Protein AF-0000000070374028 (afdb_homodimer)

Organism: Tetrahymena thermophila (strain SB210) (NCBI:txid312017)

InterPro domains:
  IPR000594 THIF-type NAD/FAD binding fold [PF00899] (25-333)
  IPR035985 Ubiquitin-activating enzyme-like [SSF69572] (18-339)
  IPR045886 ThiF/MoeB/HesA family [PTHR10953] (15-345)

Structure (mmCIF, N/CA/C/O backbone):
data_AF-0000000070374028-model_v1
#
loop_
_entity.id
_entity.type
_entity.pdbx_description
1 polymer 'ThiF family protein'
#
loop_
_atom_site.group_PDB
_atom_site.id
_atom_site.type_symbol
_atom_site.label_atom_id
_atom_site.label_alt_id
_atom_site.label_comp_id
_atom_site.label_asym_id
_atom_site.label_entity_id
_atom_site.label_seq_id
_atom_site.pdbx_PDB_ins_code
_atom_site.Cartn_x
_atom_site.Cartn_y
_atom_site.Cartn_z
_atom_site.occupancy
_atom_site.B_iso_or_equiv
_atom_site.auth_seq_id
_atom_site.auth_comp_id
_atom_site.auth_asym_id
_atom_site.auth_atom_id
_atom_site.pdbx_PDB_model_num
ATOM 1 N N . MET A 1 1 ? -37.438 -24.125 -19.922 1 23.59 1 MET A N 1
ATOM 2 C CA . MET A 1 1 ? -36.031 -24.203 -19.469 1 23.59 1 MET A CA 1
ATOM 3 C C . MET A 1 1 ? -35.875 -23.484 -18.141 1 23.59 1 MET A C 1
ATOM 5 O O . MET A 1 1 ? -36.062 -22.266 -18.047 1 23.59 1 MET A O 1
ATOM 9 N N . GLU A 1 2 ? -36.062 -24.078 -16.969 1 23.73 2 GLU A N 1
ATOM 10 C CA . GLU A 1 2 ? -36.25 -23.625 -15.594 1 23.73 2 GLU A CA 1
ATOM 11 C C . GLU A 1 2 ? -34.969 -23.016 -15.031 1 23.73 2 GLU A C 1
ATOM 13 O O . GLU A 1 2 ? -33.906 -23.625 -15.109 1 23.73 2 GLU A O 1
ATOM 18 N N . VAL A 1 3 ? -34.906 -21.734 -15.008 1 31.31 3 VAL A N 1
ATOM 19 C CA . VAL A 1 3 ? -33.875 -20.953 -14.32 1 31.31 3 VAL A CA 1
ATOM 20 C C . VAL A 1 3 ? -33.594 -21.562 -12.961 1 31.31 3 VAL A C 1
ATOM 22 O O . VAL A 1 3 ? -34.438 -21.609 -12.086 1 31.31 3 VAL A O 1
ATOM 25 N N . GLU A 1 4 ? -32.781 -22.594 -12.898 1 28.95 4 GLU A N 1
ATOM 26 C CA . GLU A 1 4 ? -32.312 -23.125 -11.625 1 28.95 4 GLU A CA 1
ATOM 27 C C . GLU A 1 4 ? -31.922 -22 -10.672 1 28.95 4 GLU A C 1
ATOM 29 O O . GLU A 1 4 ? -31.062 -21.188 -10.984 1 28.95 4 GLU A O 1
ATOM 34 N N . GLN A 1 5 ? -32.75 -21.578 -9.82 1 29.62 5 GLN A N 1
ATOM 35 C CA . GLN A 1 5 ? -32.531 -20.719 -8.664 1 29.62 5 GLN A CA 1
ATOM 36 C C . GLN A 1 5 ? -31.266 -21.125 -7.898 1 29.62 5 GLN A C 1
ATOM 38 O O . GLN A 1 5 ? -31.219 -22.234 -7.348 1 29.62 5 GLN A O 1
ATOM 43 N N . VAL A 1 6 ? -30.141 -20.844 -8.398 1 32.75 6 VAL A N 1
ATOM 44 C CA . VAL A 1 6 ? -28.969 -20.953 -7.535 1 32.75 6 VAL A CA 1
ATOM 45 C C . VAL A 1 6 ? -29.344 -20.594 -6.102 1 32.75 6 VAL A C 1
ATOM 47 O O . VAL A 1 6 ? -29.781 -19.469 -5.836 1 32.75 6 VAL A O 1
ATOM 50 N N . GLN A 1 7 ? -29.828 -21.5 -5.316 1 32.5 7 GLN A N 1
ATOM 51 C CA . GLN A 1 7 ? -30.047 -21.422 -3.875 1 32.5 7 GLN A CA 1
ATOM 52 C C . GLN A 1 7 ? -28.906 -20.641 -3.201 1 32.5 7 GLN A C 1
ATOM 54 O O . GLN A 1 7 ? -27.75 -21.062 -3.256 1 32.5 7 GLN A O 1
ATOM 59 N N . GLU A 1 8 ? -28.938 -19.359 -3.178 1 37.38 8 GLU A N 1
ATOM 60 C CA . GLU A 1 8 ? -28.156 -18.609 -2.199 1 37.38 8 GLU A CA 1
ATOM 61 C C . GLU A 1 8 ? -28 -19.391 -0.899 1 37.38 8 GLU A C 1
ATOM 63 O O . GLU A 1 8 ? -29 -19.734 -0.259 1 37.38 8 GLU A O 1
ATOM 68 N N . GLN A 1 9 ? -27.25 -20.406 -0.848 1 35.84 9 GLN A N 1
ATOM 69 C CA . GLN A 1 9 ? -27 -21.016 0.454 1 35.84 9 GLN A CA 1
ATOM 70 C C . GLN A 1 9 ? -27.109 -19.984 1.573 1 35.84 9 GLN A C 1
ATOM 72 O O . GLN A 1 9 ? -26.344 -19.016 1.609 1 35.84 9 GLN A O 1
ATOM 77 N N . SER A 1 10 ? -28.219 -19.625 2.061 1 39.91 10 SER A N 1
ATOM 78 C CA . SER A 1 10 ? -28.625 -18.938 3.279 1 39.91 10 SER A CA 1
ATOM 79 C C . SER A 1 10 ? -27.75 -19.344 4.461 1 39.91 10 SER A C 1
ATOM 81 O O . SER A 1 10 ? -28.094 -20.25 5.223 1 39.91 10 SER A O 1
ATOM 83 N N . GLN A 1 11 ? -26.547 -19.797 4.316 1 42.66 11 GLN A N 1
ATOM 84 C CA . GLN A 1 11 ? -25.812 -20.047 5.547 1 42.66 11 GLN A CA 1
ATOM 85 C C . GLN A 1 11 ? -26.031 -18.938 6.566 1 42.66 11 GLN A C 1
ATOM 87 O O . GLN A 1 11 ? -26.344 -17.812 6.195 1 42.66 11 GLN A O 1
ATOM 92 N N . ASN A 1 12 ? -26.188 -19.297 7.836 1 50.56 12 ASN A N 1
ATOM 93 C CA . ASN A 1 12 ? -26.359 -18.578 9.086 1 50.56 12 ASN A CA 1
ATOM 94 C C . ASN A 1 12 ? -25.469 -17.344 9.141 1 50.56 12 ASN A C 1
ATOM 96 O O . ASN A 1 12 ? -24.297 -17.438 9.508 1 50.56 12 ASN A O 1
ATOM 100 N N . GLN A 1 13 ? -25.656 -16.484 8.234 1 65.56 13 GLN A N 1
ATOM 101 C CA . GLN A 1 13 ? -24.969 -15.188 8.281 1 65.56 13 GLN A CA 1
ATOM 102 C C . GLN A 1 13 ? -25.094 -14.555 9.664 1 65.56 13 GLN A C 1
ATOM 104 O O . GLN A 1 13 ? -26.203 -14.383 10.18 1 65.56 13 GLN A O 1
ATOM 109 N N . LYS A 1 14 ? -24.016 -14.617 10.359 1 72.75 14 LYS A N 1
ATOM 110 C CA . LYS A 1 14 ? -23.938 -13.984 11.68 1 72.75 14 LYS A CA 1
ATOM 111 C C . LYS A 1 14 ? -24.328 -12.516 11.602 1 72.75 14 LYS A C 1
ATOM 113 O O . LYS A 1 14 ? -23.922 -11.797 10.688 1 72.75 14 LYS A O 1
ATOM 118 N N . GLU A 1 15 ? -25.344 -12.18 12.453 1 80.19 15 GLU A N 1
ATOM 119 C CA . GLU A 1 15 ? -25.688 -10.766 12.586 1 80.19 15 GLU A CA 1
ATOM 120 C C . GLU A 1 15 ? -24.531 -9.984 13.234 1 80.19 15 GLU A C 1
ATOM 122 O O . GLU A 1 15 ? -23.766 -10.539 14.023 1 80.19 15 GLU A O 1
ATOM 127 N N . ILE A 1 16 ? -24.375 -8.82 12.797 1 79.31 16 ILE A N 1
ATOM 128 C CA . ILE A 1 16 ? -23.312 -7.973 13.328 1 79.31 16 ILE A CA 1
ATOM 129 C C . ILE A 1 16 ? -23.688 -7.5 14.734 1 79.31 16 ILE A C 1
ATOM 131 O O . ILE A 1 16 ? -24.797 -7.051 14.969 1 79.31 16 ILE A O 1
ATOM 135 N N . SER A 1 17 ? -22.812 -7.734 15.641 1 81.19 17 SER A N 1
ATOM 136 C CA . SER A 1 17 ? -23.016 -7.273 17.016 1 81.19 17 SER A CA 1
ATOM 137 C C . SER A 1 17 ? -22.656 -5.797 17.156 1 81.19 17 SER A C 1
ATOM 139 O O . SER A 1 17 ? -22.016 -5.219 16.281 1 81.19 17 SER A O 1
ATOM 141 N N . ASN A 1 18 ? -23.109 -5.16 18.203 1 78.5 18 ASN A N 1
ATOM 142 C CA . ASN A 1 18 ? -22.766 -3.773 18.484 1 78.5 18 ASN A CA 1
ATOM 143 C C . ASN A 1 18 ? -21.25 -3.596 18.688 1 78.5 18 ASN A C 1
ATOM 145 O O . ASN A 1 18 ? -20.688 -2.574 18.297 1 78.5 18 ASN A O 1
ATOM 149 N N . GLU A 1 19 ? -20.703 -4.609 19.25 1 78.31 19 GLU A N 1
ATOM 150 C CA . GLU A 1 19 ? -19.25 -4.57 19.469 1 78.31 19 GLU A CA 1
ATOM 151 C C . GLU A 1 19 ? -18.5 -4.555 18.141 1 78.31 19 GLU A C 1
ATOM 153 O O . GLU A 1 19 ? -17.578 -3.768 17.953 1 78.31 19 GLU A O 1
ATOM 158 N N . GLU A 1 20 ? -18.969 -5.344 17.297 1 78.81 20 GLU A N 1
ATOM 159 C CA . GLU A 1 20 ? -18.328 -5.414 15.984 1 78.81 20 GLU A CA 1
ATOM 160 C C . GLU A 1 20 ? -18.516 -4.113 15.211 1 78.81 20 GLU A C 1
ATOM 162 O O . GLU A 1 20 ? -17.594 -3.658 14.523 1 78.81 20 GLU A O 1
ATOM 167 N N . LEU A 1 21 ? -19.625 -3.584 15.336 1 76.06 21 LEU A N 1
ATOM 168 C CA . LEU A 1 21 ? -19.906 -2.324 14.656 1 76.06 21 LEU A CA 1
ATOM 169 C C . LEU A 1 21 ? -19.016 -1.21 15.195 1 76.06 21 LEU A C 1
ATOM 171 O O . LEU A 1 21 ? -18.547 -0.36 14.43 1 76.06 21 LEU A O 1
ATOM 175 N N . GLN A 1 22 ? -18.781 -1.223 16.422 1 75 22 GLN A N 1
ATOM 176 C CA . GLN A 1 22 ? -17.938 -0.21 17.062 1 75 22 GLN A CA 1
ATOM 177 C C . GLN A 1 22 ? -16.484 -0.367 16.641 1 75 22 GLN A C 1
ATOM 179 O O . GLN A 1 22 ? -15.758 0.623 16.516 1 75 22 GLN A O 1
ATOM 184 N N . VAL A 1 23 ? -16.203 -1.546 16.344 1 74.5 23 VAL A N 1
ATOM 185 C CA . VAL A 1 23 ? -14.797 -1.83 16.047 1 74.5 23 VAL A CA 1
ATOM 186 C C . VAL A 1 23 ? -14.516 -1.59 14.57 1 74.5 23 VAL A C 1
ATOM 188 O O . VAL A 1 23 ? -13.5 -0.992 14.211 1 74.5 23 VAL A O 1
ATOM 191 N N . TYR A 1 24 ? -15.438 -1.99 13.758 1 75 24 TYR A N 1
ATOM 192 C CA . TYR A 1 24 ? -15.094 -2.076 12.344 1 75 24 TYR A CA 1
ATOM 193 C C . TYR A 1 24 ? -15.75 -0.952 11.555 1 75 24 TYR A C 1
ATOM 195 O O . TYR A 1 24 ? -15.312 -0.626 10.445 1 75 24 TYR A O 1
ATOM 203 N N . ASP A 1 25 ? -16.781 -0.44 11.953 1 66.75 25 ASP A N 1
ATOM 204 C CA . ASP A 1 25 ? -17.453 0.607 11.195 1 66.75 25 ASP A CA 1
ATOM 205 C C . ASP A 1 25 ? -17.984 1.7 12.117 1 66.75 25 ASP A C 1
ATOM 207 O O . ASP A 1 25 ? -19.156 2.076 12.039 1 66.75 25 ASP A O 1
ATOM 211 N N . ARG A 1 26 ? -17.109 2.115 12.867 1 60.44 26 ARG A N 1
ATOM 212 C CA . ARG A 1 26 ? -17.516 3.137 13.828 1 60.44 26 ARG A CA 1
ATOM 213 C C . ARG A 1 26 ? -17.922 4.422 13.125 1 60.44 26 ARG A C 1
ATOM 215 O O . ARG A 1 26 ? -18.906 5.062 13.508 1 60.44 26 ARG A O 1
ATOM 222 N N . GLN A 1 27 ? -17.281 4.605 12.148 1 60.72 27 GLN A N 1
ATOM 223 C CA . GLN A 1 27 ? -17.547 5.867 11.469 1 60.72 27 GLN A CA 1
ATOM 224 C C . GLN A 1 27 ? -18.484 5.656 10.281 1 60.72 27 GLN A C 1
ATOM 226 O O . GLN A 1 27 ? -18.844 6.613 9.594 1 60.72 27 GLN A O 1
ATOM 231 N N . ARG A 1 28 ? -18.953 4.43 10.188 1 60.06 28 ARG A N 1
ATOM 232 C CA . ARG A 1 28 ? -20 4.023 9.25 1 60.06 28 ARG A CA 1
ATOM 233 C C . ARG A 1 28 ? -19.594 4.348 7.812 1 60.06 28 ARG A C 1
ATOM 235 O O . ARG A 1 28 ? -20.406 4.844 7.031 1 60.06 28 ARG A O 1
ATOM 242 N N . PHE A 1 29 ? -18.375 4.188 7.586 1 68.69 29 PHE A N 1
ATOM 243 C CA . PHE A 1 29 ? -18.016 4.582 6.23 1 68.69 29 PHE A CA 1
ATOM 244 C C . PHE A 1 29 ? -18.219 3.426 5.258 1 68.69 29 PHE A C 1
ATOM 246 O O . PHE A 1 29 ? -18.578 3.641 4.098 1 68.69 29 PHE A O 1
ATOM 253 N N . ILE A 1 30 ? -18.141 2.227 5.715 1 74.25 30 ILE A N 1
ATOM 254 C CA . ILE A 1 30 ? -18.281 1.089 4.812 1 74.25 30 ILE A CA 1
ATOM 255 C C . ILE A 1 30 ? -19.75 0.672 4.75 1 74.25 30 ILE A C 1
ATOM 257 O O . ILE A 1 30 ? -20.234 0.236 3.699 1 74.25 30 ILE A O 1
ATOM 261 N N . GLY A 1 31 ? -20.516 0.94 5.746 1 76.75 31 GLY A N 1
ATOM 262 C CA . GLY A 1 31 ? -21.906 0.54 5.82 1 76.75 31 GLY A CA 1
ATOM 263 C C . GLY A 1 31 ? -22.109 -0.804 6.496 1 76.75 31 GLY A C 1
ATOM 264 O O . GLY A 1 31 ? -21.297 -1.711 6.34 1 76.75 31 GLY A O 1
ATOM 265 N N . VAL A 1 32 ? -23.25 -0.927 7.086 1 80 32 VAL A N 1
ATOM 266 C CA . VAL A 1 32 ? -23.547 -2.074 7.938 1 80 32 VAL A CA 1
ATOM 267 C C . VAL A 1 32 ? -23.625 -3.342 7.09 1 80 32 VAL A C 1
ATOM 269 O O . VAL A 1 32 ? -23.094 -4.387 7.469 1 80 32 VAL A O 1
ATOM 272 N N . GLU A 1 33 ? -24.234 -3.211 5.973 1 82.56 33 GLU A N 1
ATOM 273 C CA . GLU A 1 33 ? -24.406 -4.387 5.125 1 82.56 33 GLU A CA 1
ATOM 274 C C . GLU A 1 33 ? -23.078 -4.895 4.605 1 82.56 33 GLU A C 1
ATOM 276 O O . GLU A 1 33 ? -22.828 -6.102 4.598 1 82.56 33 GLU A O 1
ATOM 281 N N . VAL A 1 34 ? -22.328 -4.023 4.195 1 83.56 34 VAL A N 1
ATOM 282 C CA . VAL A 1 34 ? -21 -4.383 3.701 1 83.56 34 VAL A CA 1
ATOM 283 C C . VAL A 1 34 ? -20.172 -4.973 4.836 1 83.56 34 VAL A C 1
ATOM 285 O O . VAL A 1 34 ? -19.5 -5.992 4.652 1 83.56 34 VAL A O 1
ATOM 288 N N . GLN A 1 35 ? -20.266 -4.391 5.961 1 87.56 35 GLN A N 1
ATOM 289 C CA . GLN A 1 35 ? -19.5 -4.887 7.102 1 87.56 35 GLN A CA 1
ATOM 290 C C . GLN A 1 35 ? -19.953 -6.293 7.492 1 87.56 35 GLN A C 1
ATOM 292 O O . GLN A 1 35 ? -19.125 -7.129 7.875 1 87.56 35 GLN A O 1
ATOM 297 N N . LYS A 1 36 ? -21.203 -6.469 7.434 1 89.19 36 LYS A N 1
ATOM 298 C CA . LYS A 1 36 ? -21.734 -7.797 7.719 1 89.19 36 LYS A CA 1
ATOM 299 C C . LYS A 1 36 ? -21.156 -8.836 6.762 1 89.19 36 LYS A C 1
ATOM 301 O O . LYS A 1 36 ? -20.766 -9.93 7.184 1 89.19 36 LYS A O 1
ATOM 306 N N . ARG A 1 37 ? -21.078 -8.508 5.547 1 91.12 37 ARG A N 1
ATOM 307 C CA . ARG A 1 37 ? -20.516 -9.414 4.551 1 91.12 37 ARG A CA 1
ATOM 308 C C . ARG A 1 37 ? -19.047 -9.688 4.84 1 91.12 37 ARG A C 1
ATOM 310 O O . ARG A 1 37 ? -18.578 -10.82 4.695 1 91.12 37 ARG A O 1
ATOM 317 N N . LEU A 1 38 ? -18.359 -8.672 5.215 1 92.88 38 LEU A N 1
ATOM 318 C CA . LEU A 1 38 ? -16.953 -8.82 5.523 1 92.88 38 LEU A CA 1
ATOM 319 C C . LEU A 1 38 ? -16.75 -9.734 6.723 1 92.88 38 LEU A C 1
ATOM 321 O O . LEU A 1 38 ? -15.867 -10.602 6.707 1 92.88 38 LEU A O 1
ATOM 325 N N . LEU A 1 39 ? -17.562 -9.617 7.691 1 92.94 39 LEU A N 1
ATOM 326 C CA . LEU A 1 39 ? -17.438 -10.391 8.922 1 92.94 39 LEU A CA 1
ATOM 327 C C . LEU A 1 39 ? -17.734 -11.859 8.672 1 92.94 39 LEU A C 1
ATOM 329 O O . LEU A 1 39 ? -17.188 -12.734 9.359 1 92.94 39 LEU A O 1
ATOM 333 N N . ASN A 1 40 ? -18.5 -12.102 7.664 1 94.31 40 ASN A N 1
ATOM 334 C CA . ASN A 1 40 ? -18.922 -13.469 7.371 1 94.31 40 ASN A CA 1
ATOM 335 C C . ASN A 1 40 ? -18.031 -14.102 6.297 1 94.31 40 ASN A C 1
ATOM 337 O O . ASN A 1 40 ? -18.125 -15.305 6.055 1 94.31 40 ASN A O 1
ATOM 341 N N . ALA A 1 41 ? -17.281 -13.32 5.695 1 96.12 41 ALA A N 1
ATOM 342 C CA . ALA A 1 41 ? -16.469 -13.805 4.59 1 96.12 41 ALA A CA 1
ATOM 343 C C . ALA A 1 41 ? -15.266 -14.594 5.102 1 96.12 41 ALA A C 1
ATOM 345 O O . ALA A 1 41 ? -14.836 -14.414 6.246 1 96.12 41 ALA A O 1
ATOM 346 N N . LYS A 1 42 ? -14.789 -15.469 4.254 1 97.38 42 LYS A N 1
ATOM 347 C CA . LYS A 1 42 ? -13.578 -16.25 4.504 1 97.38 42 LYS A CA 1
ATOM 348 C C . LYS A 1 42 ? -12.695 -16.297 3.262 1 97.38 42 LYS A C 1
ATOM 350 O O . LYS A 1 42 ? -13.164 -16.625 2.17 1 97.38 42 LYS A O 1
ATOM 355 N N . VAL A 1 43 ? -11.453 -15.977 3.414 1 98.06 43 VAL A N 1
ATOM 356 C CA . VAL A 1 43 ? -10.523 -15.93 2.293 1 98.06 43 VAL A CA 1
ATOM 357 C C . VAL A 1 43 ? -9.438 -16.984 2.479 1 98.06 43 VAL A C 1
ATOM 359 O O . VAL A 1 43 ? -8.883 -17.125 3.57 1 98.06 43 VAL A O 1
ATOM 362 N N . PHE A 1 44 ? -9.133 -17.766 1.402 1 97.25 44 PHE A N 1
ATOM 363 C CA . PHE A 1 44 ? -8.039 -18.734 1.398 1 97.25 44 PHE A CA 1
ATOM 364 C C . PHE A 1 44 ? -6.754 -18.109 0.892 1 97.25 44 PHE A C 1
ATOM 366 O O . PHE A 1 44 ? -6.711 -17.578 -0.222 1 97.25 44 PHE A O 1
ATOM 373 N N . ILE A 1 45 ? -5.723 -18.172 1.713 1 97.69 45 ILE A N 1
ATOM 374 C CA . ILE A 1 45 ? -4.473 -17.484 1.394 1 97.69 45 ILE A CA 1
ATOM 375 C C . ILE A 1 45 ? -3.324 -18.5 1.399 1 97.69 45 ILE A C 1
ATOM 377 O O . ILE A 1 45 ? -3.078 -19.156 2.408 1 97.69 45 ILE A O 1
ATOM 381 N N . THR A 1 46 ? -2.58 -18.609 0.275 1 95.81 46 THR A N 1
ATOM 382 C CA . THR A 1 46 ? -1.4 -19.469 0.205 1 95.81 46 THR A CA 1
ATOM 383 C C . THR A 1 46 ? -0.365 -18.891 -0.752 1 95.81 46 THR A C 1
ATOM 385 O O . THR A 1 46 ? -0.698 -18.5 -1.871 1 95.81 46 THR A O 1
ATOM 388 N N . PRO A 1 47 ? 0.896 -18.828 -0.408 1 96.25 47 PRO A N 1
ATOM 389 C CA . PRO A 1 47 ? 1.454 -19.047 0.929 1 96.25 47 PRO A CA 1
ATOM 390 C C . PRO A 1 47 ? 1.423 -17.781 1.792 1 96.25 47 PRO A C 1
ATOM 392 O O . PRO A 1 47 ? 0.815 -16.781 1.407 1 96.25 47 PRO A O 1
ATOM 395 N N . ALA A 1 48 ? 1.979 -17.891 2.994 1 96.31 48 ALA A N 1
ATOM 396 C CA . ALA A 1 48 ? 2.045 -16.734 3.883 1 96.31 48 ALA A CA 1
ATOM 397 C C . ALA A 1 48 ? 3.344 -15.961 3.682 1 96.31 48 ALA A C 1
ATOM 399 O O . ALA A 1 48 ? 4.055 -15.672 4.645 1 96.31 48 ALA A O 1
ATOM 400 N N . ASN A 1 49 ? 3.645 -15.633 2.404 1 96.25 49 ASN A N 1
ATOM 401 C CA . ASN A 1 49 ? 4.801 -14.789 2.129 1 96.25 49 ASN A CA 1
ATOM 402 C C . ASN A 1 49 ? 4.484 -13.312 2.367 1 96.25 49 ASN A C 1
ATOM 404 O O . ASN A 1 49 ? 3.432 -12.977 2.91 1 96.25 49 ASN A O 1
ATOM 408 N N . GLY A 1 50 ? 5.418 -12.43 2.053 1 96.44 50 GLY A N 1
ATOM 409 C CA . GLY A 1 50 ? 5.289 -11.016 2.379 1 96.44 50 GLY A CA 1
ATOM 410 C C . GLY A 1 50 ? 4.031 -10.391 1.812 1 96.44 50 GLY A C 1
ATOM 411 O O . GLY A 1 50 ? 3.242 -9.789 2.551 1 96.44 50 GLY A O 1
ATOM 412 N N . VAL A 1 51 ? 3.809 -10.523 0.547 1 97.19 51 VAL A N 1
ATOM 413 C CA . VAL A 1 51 ? 2.695 -9.867 -0.129 1 97.19 51 VAL A CA 1
ATOM 414 C C . VAL A 1 51 ? 1.373 -10.391 0.427 1 97.19 51 VAL A C 1
ATOM 416 O O . VAL A 1 51 ? 0.456 -9.609 0.702 1 97.19 51 VAL A O 1
ATOM 419 N N . ASN A 1 52 ? 1.23 -11.656 0.617 1 98.06 52 ASN A N 1
ATOM 420 C CA . ASN A 1 52 ? 0.001 -12.234 1.146 1 98.06 52 ASN A CA 1
ATOM 421 C C . ASN A 1 52 ? -0.189 -11.898 2.623 1 98.06 52 ASN A C 1
ATOM 423 O O . ASN A 1 52 ? -1.32 -11.781 3.098 1 98.06 52 ASN A O 1
ATOM 427 N N . THR A 1 53 ? 0.936 -11.773 3.33 1 98.12 53 THR A N 1
ATOM 428 C CA . THR A 1 53 ? 0.85 -11.328 4.715 1 98.12 53 THR A CA 1
ATOM 429 C C . THR A 1 53 ? 0.302 -9.906 4.793 1 98.12 53 THR A C 1
ATOM 431 O O . THR A 1 53 ? -0.53 -9.602 5.648 1 98.12 53 THR A O 1
ATOM 434 N N . GLU A 1 54 ? 0.797 -9.039 3.914 1 97.5 54 GLU A N 1
ATOM 435 C CA . GLU A 1 54 ? 0.258 -7.688 3.82 1 97.5 54 GLU A CA 1
ATOM 436 C C . GLU A 1 54 ? -1.242 -7.707 3.539 1 97.5 54 GLU A C 1
ATOM 438 O O . GLU A 1 54 ? -2.008 -6.977 4.172 1 97.5 54 GLU A O 1
ATOM 443 N N . LEU A 1 55 ? -1.646 -8.516 2.615 1 97.75 55 LEU A N 1
ATOM 444 C CA . LEU A 1 55 ? -3.053 -8.695 2.281 1 97.75 55 LEU A CA 1
ATOM 445 C C . LEU A 1 55 ? -3.846 -9.164 3.498 1 97.75 55 LEU A C 1
ATOM 447 O O . LEU A 1 55 ? -4.898 -8.602 3.809 1 97.75 55 LEU A O 1
ATOM 451 N N . ALA A 1 56 ? -3.352 -10.133 4.16 1 98.38 56 ALA A N 1
ATOM 452 C CA . ALA A 1 56 ? -4.02 -10.711 5.32 1 98.38 56 ALA A CA 1
ATOM 453 C C . ALA A 1 56 ? -4.195 -9.68 6.43 1 98.38 56 ALA A C 1
ATOM 455 O O . ALA A 1 56 ? -5.262 -9.594 7.043 1 98.38 56 ALA A O 1
ATOM 456 N N . LYS A 1 57 ? -3.131 -8.953 6.66 1 97.31 57 LYS A N 1
ATOM 457 C CA . LYS A 1 57 ? -3.17 -7.879 7.648 1 97.31 57 LYS A CA 1
ATOM 458 C C . LYS A 1 57 ? -4.352 -6.945 7.398 1 97.31 57 LYS A C 1
ATOM 460 O O . LYS A 1 57 ? -5.141 -6.676 8.312 1 97.31 57 LYS A O 1
ATOM 465 N N . ASN A 1 58 ? -4.48 -6.527 6.234 1 95.88 58 ASN A N 1
ATOM 466 C CA . ASN A 1 58 ? -5.523 -5.566 5.895 1 95.88 58 ASN A CA 1
ATOM 467 C C . ASN A 1 58 ? -6.914 -6.191 6 1 95.88 58 ASN A C 1
ATOM 469 O O . ASN A 1 58 ? -7.852 -5.551 6.484 1 95.88 58 ASN A O 1
ATOM 473 N N . LEU A 1 59 ? -7.098 -7.406 5.613 1 96.56 59 LEU A N 1
ATOM 474 C CA . LEU A 1 59 ? -8.391 -8.078 5.637 1 96.56 59 LEU A CA 1
ATOM 475 C C . LEU A 1 59 ? -8.852 -8.328 7.066 1 96.56 59 LEU A C 1
ATOM 477 O O . LEU A 1 59 ? -10 -8.062 7.414 1 96.56 59 LEU A O 1
ATOM 481 N N . ILE A 1 60 ? -7.965 -8.836 7.875 1 95.81 60 ILE A N 1
ATOM 482 C CA . ILE A 1 60 ? -8.367 -9.203 9.227 1 95.81 60 ILE A CA 1
ATOM 483 C C . ILE A 1 60 ? -8.695 -7.941 10.023 1 95.81 60 ILE A C 1
ATOM 485 O O . ILE A 1 60 ? -9.578 -7.957 10.891 1 95.81 60 ILE A O 1
ATOM 489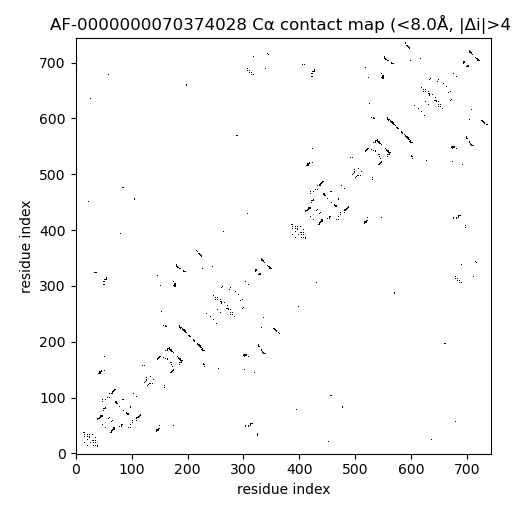 N N . LEU A 1 61 ? -7.988 -6.91 9.758 1 92.19 61 LEU A N 1
ATOM 490 C CA . LEU A 1 61 ? -8.266 -5.664 10.469 1 92.19 61 LEU A CA 1
ATOM 491 C C . LEU A 1 61 ? -9.617 -5.09 10.055 1 92.19 61 LEU A C 1
ATOM 493 O O . LEU A 1 61 ? -10.18 -4.246 10.75 1 92.19 61 LEU A O 1
ATOM 497 N N . CYS A 1 62 ? -10.102 -5.57 8.898 1 91.25 62 CYS A N 1
ATOM 498 C CA . CYS A 1 62 ? -11.445 -5.191 8.469 1 91.25 62 CYS A CA 1
ATOM 499 C C . CYS A 1 62 ? -12.477 -6.203 8.953 1 91.25 62 CYS A C 1
ATOM 501 O O . CYS A 1 62 ? -13.664 -6.078 8.648 1 91.25 62 CYS A O 1
ATOM 503 N N . GLY A 1 63 ? -12.031 -7.238 9.625 1 92.69 63 GLY A N 1
ATOM 504 C CA . GLY A 1 63 ? -12.945 -8.18 10.25 1 92.69 63 GLY A CA 1
ATOM 505 C C . GLY A 1 63 ? -13.125 -9.461 9.453 1 92.69 63 GLY A C 1
ATOM 506 O O . GLY A 1 63 ? -13.922 -10.32 9.82 1 92.69 63 GLY A O 1
ATOM 507 N N . THR A 1 64 ? -12.422 -9.609 8.398 1 96.06 64 THR A N 1
ATOM 508 C CA . THR A 1 64 ? -12.586 -10.766 7.523 1 96.06 64 THR A CA 1
ATOM 509 C C . THR A 1 64 ? -11.812 -11.969 8.062 1 96.06 64 THR A C 1
ATOM 511 O O . THR A 1 64 ? -10.664 -11.844 8.484 1 96.06 64 THR A O 1
ATOM 514 N N . ASN A 1 65 ? -12.469 -13.102 8 1 97.5 65 ASN A N 1
ATOM 515 C CA . ASN A 1 65 ? -11.812 -14.352 8.375 1 97.5 65 ASN A CA 1
ATOM 516 C C . ASN A 1 65 ? -10.906 -14.867 7.262 1 97.5 65 ASN A C 1
ATOM 518 O O . ASN A 1 65 ? -11.172 -14.633 6.082 1 97.5 65 ASN A O 1
ATOM 522 N N . ILE A 1 66 ? -9.844 -15.57 7.707 1 98.19 66 ILE A N 1
ATOM 523 C CA . ILE A 1 66 ? -8.938 -16.062 6.68 1 98.19 66 ILE A CA 1
ATOM 524 C C . ILE A 1 66 ? -8.5 -17.484 7.023 1 98.19 66 ILE A C 1
ATOM 526 O O . ILE A 1 66 ? -8.586 -17.906 8.18 1 98.19 66 ILE A O 1
ATOM 530 N N . SER A 1 67 ? -8.164 -18.25 6.016 1 97.31 67 SER A N 1
ATOM 531 C CA . SER A 1 67 ? -7.48 -19.531 6.109 1 97.31 67 SER A CA 1
ATOM 532 C C . SER A 1 67 ? -6.129 -19.484 5.406 1 97.31 67 SER A C 1
ATOM 534 O O . SER A 1 67 ? -6.043 -19.094 4.242 1 97.31 67 SER A O 1
ATOM 536 N N . ILE A 1 68 ? -5.141 -19.906 6.156 1 97.25 68 ILE A N 1
ATOM 537 C CA . ILE A 1 68 ? -3.783 -19.859 5.625 1 97.25 68 ILE A CA 1
ATOM 538 C C . ILE A 1 68 ? -3.281 -21.281 5.371 1 97.25 68 ILE A C 1
ATOM 540 O O . ILE A 1 68 ? -3.477 -22.172 6.203 1 97.25 68 ILE A O 1
ATOM 544 N N . ALA A 1 69 ? -2.738 -21.547 4.203 1 95.56 69 ALA A N 1
ATOM 545 C CA . ALA A 1 69 ? -2.025 -22.797 3.91 1 95.56 69 ALA A CA 1
ATOM 546 C C . ALA A 1 69 ? -0.552 -22.516 3.617 1 95.56 69 ALA A C 1
ATOM 548 O O . ALA A 1 69 ? -0.21 -22.016 2.549 1 95.56 69 ALA A O 1
ATOM 549 N N . ASP A 1 70 ? 0.334 -22.812 4.547 1 94.88 70 ASP A N 1
ATOM 550 C CA . ASP A 1 70 ? 1.776 -22.625 4.426 1 94.88 70 ASP A CA 1
ATOM 551 C C . ASP A 1 70 ? 2.529 -23.453 5.461 1 94.88 70 ASP A C 1
ATOM 553 O O . ASP A 1 70 ? 2.588 -23.078 6.637 1 94.88 70 ASP A O 1
ATOM 557 N N . ASN A 1 71 ? 3.195 -24.484 4.973 1 92.81 71 ASN A N 1
ATOM 558 C CA . ASN A 1 71 ? 3.922 -25.359 5.887 1 92.81 71 ASN A CA 1
ATOM 559 C C . ASN A 1 71 ? 5.434 -25.234 5.703 1 92.81 71 ASN A C 1
ATOM 561 O O . ASN A 1 71 ? 6.191 -26.078 6.184 1 92.81 71 ASN A O 1
ATOM 565 N N . GLU A 1 72 ? 5.844 -24.234 5.027 1 93.69 72 GLU A N 1
ATOM 566 C CA . GLU A 1 72 ? 7.277 -24.016 4.84 1 93.69 72 GLU A CA 1
ATOM 567 C C . GLU A 1 72 ? 7.949 -23.594 6.145 1 93.69 72 GLU A C 1
ATOM 569 O O . GLU A 1 72 ? 7.305 -23 7.02 1 93.69 72 GLU A O 1
ATOM 574 N N . ILE A 1 73 ? 9.195 -23.969 6.211 1 96.31 73 ILE A N 1
ATOM 575 C CA . ILE A 1 73 ? 9.992 -23.594 7.375 1 96.31 73 ILE A CA 1
ATOM 576 C C . ILE A 1 73 ? 10.586 -22.203 7.176 1 96.31 73 ILE A C 1
ATOM 578 O O . ILE A 1 73 ? 11.141 -21.906 6.117 1 96.31 73 ILE A O 1
ATOM 582 N N . VAL A 1 74 ? 10.453 -21.328 8.148 1 96.75 74 VAL A N 1
ATOM 583 C CA . VAL A 1 74 ? 10.961 -19.969 8.086 1 96.75 74 VAL A CA 1
ATOM 584 C C . VAL A 1 74 ? 12.461 -19.984 7.809 1 96.75 74 VAL A C 1
ATOM 586 O O . VAL A 1 74 ? 13.219 -20.688 8.484 1 96.75 74 VAL A O 1
ATOM 589 N N . ASN A 1 75 ? 12.844 -19.328 6.793 1 94.69 75 ASN A N 1
ATOM 590 C CA . ASN A 1 75 ? 14.25 -19.156 6.453 1 94.69 75 ASN A CA 1
ATOM 591 C C . ASN A 1 75 ? 14.656 -17.688 6.484 1 94.69 75 ASN A C 1
ATOM 593 O O . ASN A 1 75 ? 13.859 -16.812 6.844 1 94.69 75 ASN A O 1
ATOM 597 N N . GLN A 1 76 ? 15.891 -17.391 6.145 1 89.12 76 GLN A N 1
ATOM 598 C CA . GLN A 1 76 ? 16.422 -16.047 6.246 1 89.12 76 GLN A CA 1
ATOM 599 C C . GLN A 1 76 ? 15.711 -15.086 5.301 1 89.12 76 GLN A C 1
ATOM 601 O O . GLN A 1 76 ? 15.484 -13.922 5.633 1 89.12 76 GLN A O 1
ATOM 606 N N . ASP A 1 77 ? 15.352 -15.578 4.156 1 87.69 77 ASP A N 1
ATOM 607 C CA . ASP A 1 77 ? 14.625 -14.758 3.195 1 87.69 77 ASP A CA 1
ATOM 608 C C . ASP A 1 77 ? 13.297 -14.281 3.775 1 87.69 77 ASP A C 1
ATOM 610 O O . ASP A 1 77 ? 12.875 -13.148 3.541 1 87.69 77 ASP A O 1
ATOM 614 N N . ASP A 1 78 ? 12.703 -15.148 4.543 1 92.56 78 ASP A N 1
ATOM 615 C CA . ASP A 1 78 ? 11.43 -14.805 5.172 1 92.56 78 ASP A CA 1
ATOM 616 C C . ASP A 1 78 ? 11.609 -13.688 6.191 1 92.56 78 ASP A C 1
ATOM 618 O O . ASP A 1 78 ? 10.789 -12.766 6.254 1 92.56 78 ASP A O 1
ATOM 622 N N . VAL A 1 79 ? 12.625 -13.773 6.926 1 90.94 79 VAL A N 1
ATOM 623 C CA . VAL A 1 79 ? 12.914 -12.773 7.945 1 90.94 79 VAL A CA 1
ATOM 624 C C . VAL A 1 79 ? 13.125 -11.406 7.285 1 90.94 79 VAL A C 1
ATOM 626 O O . VAL A 1 79 ? 12.711 -10.383 7.82 1 90.94 79 VAL A O 1
ATOM 629 N N . GLU A 1 80 ? 13.609 -11.43 6.098 1 86 80 GLU A N 1
ATOM 630 C CA . GLU A 1 80 ? 13.992 -10.195 5.414 1 86 80 GLU A CA 1
ATOM 631 C C . GLU A 1 80 ? 12.82 -9.625 4.617 1 86 80 GLU A C 1
ATOM 633 O O . GLU A 1 80 ? 12.789 -8.422 4.328 1 86 80 GLU A O 1
ATOM 638 N N . THR A 1 81 ? 11.914 -10.484 4.355 1 89.88 81 THR A N 1
ATOM 639 C CA . THR A 1 81 ? 10.922 -10.016 3.395 1 89.88 81 THR A CA 1
ATOM 640 C C . THR A 1 81 ? 9.531 -9.984 4.027 1 89.88 81 THR A C 1
ATOM 642 O O . THR A 1 81 ? 8.625 -9.32 3.516 1 89.88 81 THR A O 1
ATOM 645 N N . ASN A 1 82 ? 9.328 -10.672 5.047 1 95 82 ASN A N 1
ATOM 646 C CA . ASN A 1 82 ? 8.031 -10.703 5.707 1 95 82 ASN A CA 1
ATOM 647 C C . ASN A 1 82 ? 8.047 -9.898 7.008 1 95 82 ASN A C 1
ATOM 649 O O . ASN A 1 82 ? 8.719 -10.273 7.965 1 95 82 ASN A O 1
ATOM 653 N N . PHE A 1 83 ? 7.297 -8.898 7.094 1 94.94 83 PHE A N 1
ATOM 654 C CA . PHE A 1 83 ? 7.375 -7.93 8.18 1 94.94 83 PHE A CA 1
ATOM 655 C C . PHE A 1 83 ? 6.879 -8.539 9.484 1 94.94 83 PHE A C 1
ATOM 657 O O . PHE A 1 83 ? 7.105 -7.984 10.562 1 94.94 83 PHE A O 1
ATOM 664 N N . LEU A 1 84 ? 6.18 -9.633 9.445 1 96.25 84 LEU A N 1
ATOM 665 C CA . LEU A 1 84 ? 5.672 -10.25 10.664 1 96.25 84 LEU A CA 1
ATOM 666 C C . LEU A 1 84 ? 6.637 -11.312 11.18 1 96.25 84 LEU A C 1
ATOM 668 O O . LEU A 1 84 ? 6.418 -11.883 12.25 1 96.25 84 LEU A O 1
ATOM 672 N N . ILE A 1 85 ? 7.648 -11.617 10.438 1 95.81 85 ILE A N 1
ATOM 673 C CA . ILE A 1 85 ? 8.594 -12.656 10.82 1 95.81 85 ILE A CA 1
ATOM 674 C C . ILE A 1 85 ? 9.883 -12.016 11.344 1 95.81 85 ILE A C 1
ATOM 676 O O . ILE A 1 85 ? 10.477 -11.164 10.68 1 95.81 85 ILE A O 1
ATOM 680 N N . ALA A 1 86 ? 10.25 -12.406 12.492 1 92.38 86 ALA A N 1
ATOM 681 C CA . ALA A 1 86 ? 11.461 -11.898 13.141 1 92.38 86 ALA A CA 1
ATOM 682 C C . ALA A 1 86 ? 12.57 -12.938 13.133 1 92.38 86 ALA A C 1
ATOM 684 O O . ALA A 1 86 ? 12.32 -14.117 12.859 1 92.38 86 ALA A O 1
ATOM 685 N N . PRO A 1 87 ? 13.758 -12.508 13.398 1 91.12 87 PRO A N 1
ATOM 686 C CA . PRO A 1 87 ? 14.883 -13.445 13.398 1 91.12 87 PRO A CA 1
ATOM 687 C C . PRO A 1 87 ? 14.68 -14.609 14.359 1 91.12 87 PRO A C 1
ATOM 689 O O . PRO A 1 87 ? 15.094 -15.734 14.062 1 91.12 87 PRO A O 1
ATOM 692 N N . HIS A 1 88 ? 13.953 -14.453 15.422 1 94.44 88 HIS A N 1
ATOM 693 C CA . HIS A 1 88 ? 13.773 -15.516 16.406 1 94.44 88 HIS A CA 1
ATOM 694 C C . HIS A 1 88 ? 12.758 -16.547 15.922 1 94.44 88 HIS A C 1
ATOM 696 O O . HIS A 1 88 ? 12.586 -17.594 16.547 1 94.44 88 HIS A O 1
ATOM 702 N N . ASP A 1 89 ? 12.148 -16.312 14.859 1 96.44 89 ASP A N 1
ATOM 703 C CA . ASP A 1 89 ? 11.164 -17.234 14.297 1 96.44 89 ASP A CA 1
ATOM 704 C C . ASP A 1 89 ? 11.812 -18.234 13.359 1 96.44 89 ASP A C 1
ATOM 706 O O . ASP A 1 89 ? 11.156 -19.156 12.867 1 96.44 89 ASP A O 1
ATOM 710 N N . LEU A 1 90 ? 13.117 -18.125 13.125 1 96.25 90 LEU A N 1
ATOM 711 C CA . LEU A 1 90 ? 13.836 -19.031 12.242 1 96.25 90 LEU A CA 1
ATOM 712 C C . LEU A 1 90 ? 13.617 -20.469 12.648 1 96.25 90 LEU A C 1
ATOM 714 O O . LEU A 1 90 ? 13.688 -20.812 13.836 1 96.25 90 LEU A O 1
ATOM 718 N N . GLY A 1 91 ? 13.227 -21.328 11.711 1 97.25 91 GLY A N 1
ATOM 719 C CA . GLY A 1 91 ? 13.07 -22.766 11.969 1 97.25 91 GLY A CA 1
ATOM 720 C C . GLY A 1 91 ? 11.648 -23.156 12.305 1 97.25 91 GLY A C 1
ATOM 721 O O . GLY A 1 91 ? 11.312 -24.344 12.312 1 97.25 91 GLY A O 1
ATOM 722 N N . LYS A 1 92 ? 10.852 -22.219 12.531 1 97.25 92 LYS A N 1
ATOM 723 C CA . LYS A 1 92 ? 9.445 -22.484 12.82 1 97.25 92 LYS A CA 1
ATOM 724 C C . LYS A 1 92 ? 8.633 -22.578 11.531 1 97.25 92 LYS A C 1
ATOM 726 O O . LYS A 1 92 ? 9.125 -22.234 10.453 1 97.25 92 LYS A O 1
ATOM 731 N N . ILE A 1 93 ? 7.418 -23.125 11.688 1 96.12 93 ILE A N 1
ATOM 732 C CA . ILE A 1 93 ? 6.52 -23.203 10.539 1 96.12 93 ILE A CA 1
ATOM 733 C C . ILE A 1 93 ? 5.992 -21.812 10.203 1 96.12 93 ILE A C 1
ATOM 735 O O . ILE A 1 93 ? 5.395 -21.141 11.055 1 96.12 93 ILE A O 1
ATOM 739 N N . ARG A 1 94 ? 6.188 -21.406 8.977 1 96.56 94 ARG A N 1
ATOM 740 C CA . ARG A 1 94 ? 5.91 -20.031 8.562 1 96.56 94 ARG A CA 1
ATOM 741 C C . ARG A 1 94 ? 4.441 -19.688 8.773 1 96.56 94 ARG A C 1
ATOM 743 O O . ARG A 1 94 ? 4.117 -18.641 9.328 1 96.56 94 ARG A O 1
ATOM 750 N N . GLY A 1 95 ? 3.523 -20.578 8.375 1 96.81 95 GLY A N 1
ATOM 751 C CA . GLY A 1 95 ? 2.1 -20.328 8.547 1 96.81 95 GLY A CA 1
ATOM 752 C C . GLY A 1 95 ? 1.694 -20.156 9.992 1 96.81 95 GLY A C 1
ATOM 753 O O . GLY A 1 95 ? 0.82 -19.344 10.305 1 96.81 95 GLY A O 1
ATOM 754 N N . GLU A 1 96 ? 2.307 -20.891 10.867 1 97 96 GLU A N 1
ATOM 755 C CA . GLU A 1 96 ? 2.006 -20.797 12.297 1 97 96 GLU A CA 1
ATOM 756 C C . GLU A 1 96 ? 2.451 -19.453 12.867 1 97 96 GLU A C 1
ATOM 758 O O . GLU A 1 96 ? 1.731 -18.844 13.664 1 97 96 GLU A O 1
ATOM 763 N N . VAL A 1 97 ? 3.646 -19.062 12.438 1 97.31 97 VAL A N 1
ATOM 764 C CA . VAL A 1 97 ? 4.195 -17.797 12.906 1 97.31 97 VAL A CA 1
ATOM 765 C C . VAL A 1 97 ? 3.297 -16.656 12.469 1 97.31 97 VAL A C 1
ATOM 767 O O . VAL A 1 97 ? 2.91 -15.812 13.281 1 97.31 97 VAL A O 1
ATOM 770 N N . VAL A 1 98 ? 2.957 -16.625 11.211 1 97.38 98 VAL A N 1
ATOM 771 C CA . VAL A 1 98 ? 2.158 -15.539 10.641 1 97.38 98 VAL A CA 1
ATOM 772 C C . VAL A 1 98 ? 0.762 -15.547 11.258 1 97.38 98 VAL A C 1
ATOM 774 O O . VAL A 1 98 ? 0.233 -14.5 11.625 1 97.38 98 VAL A O 1
ATOM 777 N N . LYS A 1 99 ? 0.175 -16.703 11.43 1 97.88 99 LYS A N 1
ATOM 778 C CA . LYS A 1 99 ? -1.144 -16.812 12.039 1 97.88 99 LYS A CA 1
ATOM 779 C C . LYS A 1 99 ? -1.15 -16.219 13.445 1 97.88 99 LYS A C 1
ATOM 781 O O . LYS A 1 99 ? -2.049 -15.445 13.789 1 97.88 99 LYS A O 1
ATOM 786 N N . ALA A 1 100 ? -0.195 -16.594 14.195 1 96.69 100 ALA A N 1
ATOM 787 C CA . ALA A 1 100 ? -0.133 -16.141 15.578 1 96.69 100 ALA A CA 1
ATOM 788 C C . ALA A 1 100 ? -0.055 -14.617 15.656 1 96.69 100 ALA A C 1
ATOM 790 O O . ALA A 1 100 ? -0.75 -13.992 16.453 1 96.69 100 ALA A O 1
ATOM 791 N N . LYS A 1 101 ? 0.821 -14.055 14.852 1 95 101 LYS A N 1
ATOM 792 C CA . LYS A 1 101 ? 0.996 -12.609 14.844 1 95 101 LYS A CA 1
ATOM 793 C C . LYS A 1 101 ? -0.269 -11.906 14.359 1 95 101 LYS A C 1
ATOM 795 O O . LYS A 1 101 ? -0.648 -10.859 14.898 1 95 101 LYS A O 1
ATOM 800 N N . LEU A 1 102 ? -0.897 -12.461 13.359 1 96.56 102 LEU A N 1
ATOM 801 C CA . LEU A 1 102 ? -2.145 -11.891 12.859 1 96.56 102 LEU A CA 1
ATOM 802 C C . LEU A 1 102 ? -3.244 -11.984 13.906 1 96.56 102 LEU A C 1
ATOM 804 O O . LEU A 1 102 ? -4.031 -11.047 14.078 1 96.56 102 LEU A O 1
ATOM 808 N N . GLN A 1 103 ? -3.293 -13.07 14.578 1 95.88 103 GLN A N 1
ATOM 809 C CA . GLN A 1 103 ? -4.297 -13.266 15.617 1 95.88 103 GLN A CA 1
ATOM 810 C C . GLN A 1 103 ? -4.133 -12.234 16.734 1 95.88 103 GLN A C 1
ATOM 812 O O . GLN A 1 103 ? -5.117 -11.766 17.297 1 95.88 103 GLN A O 1
ATOM 817 N N . ASP A 1 104 ? -2.914 -11.961 17.047 1 91.31 104 ASP A N 1
ATOM 818 C CA . ASP A 1 104 ? -2.627 -10.93 18.047 1 91.31 104 ASP A CA 1
ATOM 819 C C . ASP A 1 104 ? -3.156 -9.57 17.594 1 91.31 104 ASP A C 1
ATOM 821 O O . ASP A 1 104 ? -3.6 -8.766 18.422 1 91.31 104 ASP A O 1
ATOM 825 N N . MET A 1 105 ? -3.078 -9.305 16.375 1 90.12 105 MET A N 1
ATOM 826 C CA . MET A 1 105 ? -3.512 -8.031 15.812 1 90.12 105 MET A CA 1
ATOM 827 C C . MET A 1 105 ? -5.023 -7.875 15.922 1 90.12 105 MET A C 1
ATOM 829 O O . MET A 1 105 ? -5.516 -6.793 16.25 1 90.12 105 MET A O 1
ATOM 833 N N . ASN A 1 106 ? -5.75 -8.922 15.648 1 91.5 106 ASN A N 1
ATOM 834 C CA . ASN A 1 106 ? -7.203 -8.922 15.781 1 91.5 106 ASN A CA 1
ATOM 835 C C . ASN A 1 106 ? -7.723 -10.25 16.328 1 91.5 106 ASN A C 1
ATOM 837 O O . ASN A 1 106 ? -7.984 -11.18 15.555 1 91.5 106 ASN A O 1
ATOM 841 N N . PRO A 1 107 ? -7.961 -10.32 17.562 1 91.94 107 PRO A N 1
ATOM 842 C CA . PRO A 1 107 ? -8.383 -11.57 18.188 1 91.94 107 PRO A CA 1
ATOM 843 C C . PRO A 1 107 ? -9.82 -11.953 17.844 1 91.94 107 PRO A C 1
ATOM 845 O O . PRO A 1 107 ? -10.242 -13.078 18.109 1 91.94 107 PRO A O 1
ATOM 848 N N . MET A 1 108 ? -10.531 -11.109 17.203 1 90.44 108 MET A N 1
ATOM 849 C CA . MET A 1 108 ? -11.953 -11.344 16.969 1 90.44 108 MET A CA 1
ATOM 850 C C . MET A 1 108 ? -12.164 -12.125 15.672 1 90.44 108 MET A C 1
ATOM 852 O O . MET A 1 108 ? -13.25 -12.664 15.438 1 90.44 108 MET A O 1
ATOM 856 N N . VAL A 1 109 ? -11.195 -12.18 14.875 1 94.06 109 VAL A N 1
ATOM 857 C CA . VAL A 1 109 ? -11.344 -12.859 13.594 1 94.06 109 VAL A CA 1
ATOM 858 C C . VAL A 1 109 ? -10.891 -14.312 13.727 1 94.06 109 VAL A C 1
ATOM 860 O O . VAL A 1 109 ? -10.047 -14.633 14.57 1 94.06 109 VAL A O 1
ATOM 863 N N . LYS A 1 110 ? -11.508 -15.156 12.898 1 96.69 110 LYS A N 1
ATOM 864 C CA . LYS A 1 110 ? -11.086 -16.562 12.836 1 96.69 110 LYS A CA 1
ATOM 865 C C . LYS A 1 110 ? -9.969 -16.75 11.805 1 96.69 110 LYS A C 1
ATOM 867 O O . LYS A 1 110 ? -10.102 -16.312 10.656 1 96.69 110 LYS A O 1
ATOM 872 N N . ILE A 1 111 ? -8.867 -17.297 12.25 1 97.69 111 ILE A N 1
ATOM 873 C CA . ILE A 1 111 ? -7.75 -17.625 11.367 1 97.69 111 ILE A CA 1
ATOM 874 C C . ILE A 1 111 ? -7.441 -19.109 11.461 1 97.69 111 ILE A C 1
ATOM 876 O O . ILE A 1 111 ? -6.973 -19.594 12.492 1 97.69 111 ILE A O 1
ATOM 880 N N . ASP A 1 112 ? -7.691 -19.812 10.359 1 96.19 112 ASP A N 1
ATOM 881 C CA . ASP A 1 112 ? -7.402 -21.234 10.297 1 96.19 112 ASP A CA 1
ATOM 882 C C . ASP A 1 112 ? -6.086 -21.5 9.562 1 96.19 112 ASP A C 1
ATOM 884 O O . ASP A 1 112 ? -5.691 -20.734 8.688 1 96.19 112 ASP A O 1
ATOM 888 N N . LEU A 1 113 ? -5.434 -22.562 9.984 1 95.31 113 LEU A N 1
ATOM 889 C CA . LEU A 1 113 ? -4.191 -22.984 9.344 1 95.31 113 LEU A CA 1
ATOM 890 C C . LEU A 1 113 ? -4.328 -24.391 8.766 1 95.31 113 LEU A C 1
ATOM 892 O O . LEU A 1 113 ? -4.77 -25.297 9.461 1 95.31 113 LEU A O 1
ATOM 896 N N . TYR A 1 114 ? -4.047 -24.422 7.512 1 89.25 114 TYR A N 1
ATOM 897 C CA . TYR A 1 114 ? -4.012 -25.734 6.863 1 89.25 1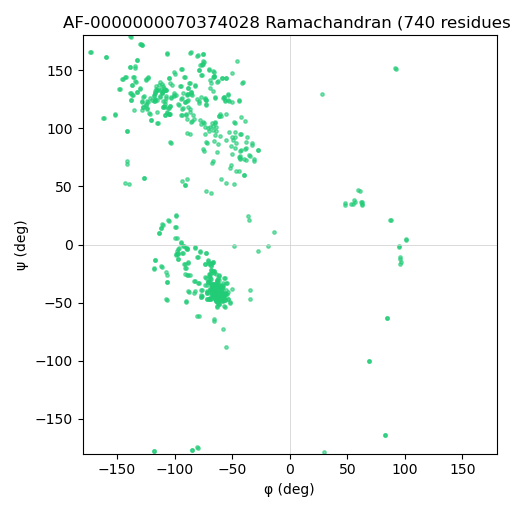14 TYR A CA 1
ATOM 898 C C . TYR A 1 114 ? -2.58 -26.219 6.695 1 89.25 114 TYR A C 1
ATOM 900 O O . TYR A 1 114 ? -1.689 -25.438 6.344 1 89.25 114 TYR A O 1
ATOM 908 N N . GLN A 1 115 ? -2.23 -27.359 7.086 1 75.94 115 GLN A N 1
ATOM 909 C CA . GLN A 1 115 ? -0.883 -27.922 7.09 1 75.94 115 GLN A CA 1
ATOM 910 C C . GLN A 1 115 ? -0.287 -27.922 5.688 1 75.94 115 GLN A C 1
ATOM 912 O O . GLN A 1 115 ? 0.841 -27.469 5.48 1 75.94 115 GLN A O 1
ATOM 917 N N . THR A 1 116 ? -0.803 -28.797 4.902 1 70.75 116 THR A N 1
ATOM 918 C CA . THR A 1 116 ? -0.16 -28.875 3.596 1 70.75 116 THR A CA 1
ATOM 919 C C . THR A 1 116 ? -1.158 -28.594 2.48 1 70.75 116 THR A C 1
ATOM 921 O O . THR A 1 116 ? -2.314 -29.016 2.549 1 70.75 116 THR A O 1
ATOM 924 N N . PHE A 1 117 ? -0.737 -27.625 1.663 1 77.94 117 PHE A N 1
ATOM 925 C CA . PHE A 1 117 ? -1.513 -27.391 0.45 1 77.94 117 PHE A CA 1
ATOM 926 C C . PHE A 1 117 ? -0.596 -27.219 -0.754 1 77.94 117 PHE A C 1
ATOM 928 O O . PHE A 1 117 ? 0.343 -26.422 -0.717 1 77.94 117 PHE A O 1
ATOM 935 N N . ASP A 1 118 ? -0.756 -28.141 -1.599 1 78.81 118 ASP A N 1
ATOM 936 C CA . ASP A 1 118 ? -0.068 -28.062 -2.883 1 78.81 118 ASP A CA 1
ATOM 937 C C . ASP A 1 118 ? -1.059 -28.141 -4.043 1 78.81 118 ASP A C 1
ATOM 939 O O . ASP A 1 118 ? -1.766 -29.141 -4.191 1 78.81 118 ASP A O 1
ATOM 943 N N . ILE A 1 119 ? -1.106 -27.109 -4.793 1 78.12 119 ILE A N 1
ATOM 944 C CA . ILE A 1 119 ? -2.139 -26.953 -5.812 1 78.12 119 ILE A CA 1
ATOM 945 C C . ILE A 1 119 ? -2.002 -28.078 -6.848 1 78.12 119 ILE A C 1
ATOM 947 O O . ILE A 1 119 ? -3.004 -28.562 -7.375 1 78.12 119 ILE A O 1
ATOM 951 N N . LYS A 1 120 ? -0.772 -28.438 -7.184 1 78.81 120 LYS A N 1
ATOM 952 C CA . LYS A 1 120 ? -0.571 -29.5 -8.172 1 78.81 120 LYS A CA 1
ATOM 953 C C . LYS A 1 120 ? -1.129 -30.828 -7.68 1 78.81 120 LYS A C 1
ATOM 955 O O . LYS A 1 120 ? -1.891 -31.484 -8.383 1 78.81 120 LYS A O 1
ATOM 960 N N . SER A 1 121 ? -0.731 -31.078 -6.508 1 78.06 121 SER A N 1
ATOM 961 C CA . SER A 1 121 ? -1.214 -32.312 -5.902 1 78.06 121 SER A CA 1
ATOM 962 C C . SER A 1 121 ? -2.727 -32.281 -5.707 1 78.06 121 SER A C 1
ATOM 964 O O . SER A 1 121 ? -3.41 -33.281 -5.93 1 78.06 121 SER A O 1
ATOM 966 N N . PHE A 1 122 ? -3.154 -31.141 -5.332 1 76.75 122 PHE A N 1
ATOM 967 C CA . PHE A 1 122 ? -4.59 -30.969 -5.129 1 76.75 122 PHE A CA 1
ATOM 968 C C . PHE A 1 122 ? -5.348 -31.156 -6.438 1 76.75 122 PHE A C 1
ATOM 970 O O . PHE A 1 122 ? -6.32 -31.906 -6.504 1 76.75 122 PHE A O 1
ATOM 977 N N . TYR A 1 123 ? -4.898 -30.531 -7.398 1 74.94 123 TYR A N 1
ATOM 978 C CA . TYR A 1 123 ? -5.551 -30.578 -8.703 1 74.94 123 TYR A CA 1
ATOM 979 C C . TYR A 1 123 ? -5.543 -32 -9.25 1 74.94 123 TYR A C 1
ATOM 981 O O . TYR A 1 123 ? -6.566 -32.5 -9.734 1 74.94 123 TYR A O 1
ATOM 989 N N . GLN A 1 124 ? -4.422 -32.656 -9.188 1 75.69 124 GLN A N 1
ATOM 990 C CA . GLN A 1 124 ? -4.281 -34.031 -9.672 1 75.69 124 GLN A CA 1
ATOM 991 C C . GLN A 1 124 ? -5.215 -34.969 -8.93 1 75.69 124 GLN A C 1
ATOM 993 O O . GLN A 1 124 ? -5.941 -35.75 -9.547 1 75.69 124 GLN A O 1
ATOM 998 N N . LYS A 1 125 ? -5.211 -34.812 -7.742 1 72.75 125 LYS A N 1
ATOM 999 C CA . LYS A 1 125 ? -5.918 -35.75 -6.891 1 72.75 125 LYS A CA 1
ATOM 1000 C C . LYS A 1 125 ? -7.426 -35.531 -6.93 1 72.75 125 LYS A C 1
ATOM 1002 O O . LYS A 1 125 ? -8.211 -36.469 -7 1 72.75 125 LYS A O 1
ATOM 1007 N N . TYR A 1 126 ? -7.766 -34.281 -6.961 1 69.56 126 TYR A N 1
ATOM 1008 C CA . TYR A 1 126 ? -9.172 -34.031 -6.68 1 69.56 126 TYR A CA 1
ATOM 1009 C C . TYR A 1 126 ? -9.898 -33.531 -7.934 1 69.56 126 TYR A C 1
ATOM 1011 O O . TYR A 1 126 ? -11.125 -33.562 -7.996 1 69.56 126 TYR A O 1
ATOM 1019 N N . ILE A 1 127 ? -9.219 -33.062 -8.891 1 68.31 127 ILE A N 1
ATOM 1020 C CA . ILE A 1 127 ? -9.883 -32.562 -10.086 1 68.31 127 ILE A CA 1
ATOM 1021 C C . ILE A 1 127 ? -9.688 -33.531 -11.242 1 68.31 127 ILE A C 1
ATOM 1023 O O . ILE A 1 127 ? -10.648 -33.938 -11.891 1 68.31 127 ILE A O 1
ATOM 1027 N N . LEU A 1 128 ? -8.383 -33.969 -11.445 1 69.25 128 LEU A N 1
ATOM 1028 C CA . LEU A 1 128 ? -8.094 -34.844 -12.594 1 69.25 128 LEU A CA 1
ATOM 1029 C C . LEU A 1 128 ? -8.5 -36.281 -12.312 1 69.25 128 LEU A C 1
ATOM 1031 O O . LEU A 1 128 ? -9.148 -36.906 -13.141 1 69.25 128 LEU A O 1
ATOM 1035 N N . GLU A 1 129 ? -7.855 -36.938 -11.234 1 65.5 129 GLU A N 1
ATOM 1036 C CA . GLU A 1 129 ? 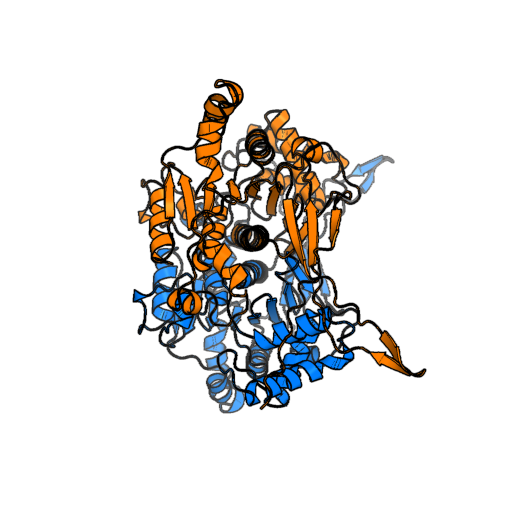-8.039 -38.375 -10.969 1 65.5 129 GLU A CA 1
ATOM 1037 C C . GLU A 1 129 ? -9.477 -38.656 -10.555 1 65.5 129 GLU A C 1
ATOM 1039 O O . GLU A 1 129 ? -9.984 -39.75 -10.812 1 65.5 129 GLU A O 1
ATOM 1044 N N . ASN A 1 130 ? -9.742 -38.094 -9.406 1 57.69 130 ASN A N 1
ATOM 1045 C CA . ASN A 1 130 ? -11.039 -38.5 -8.875 1 57.69 130 ASN A CA 1
ATOM 1046 C C . ASN A 1 130 ? -12.188 -37.938 -9.719 1 57.69 130 ASN A C 1
ATOM 1048 O O . ASN A 1 130 ? -13.359 -38.125 -9.375 1 57.69 130 ASN A O 1
ATOM 1052 N N . ASN A 1 131 ? -11.914 -38.094 -10.875 1 49.75 131 ASN A N 1
ATOM 1053 C CA . ASN A 1 131 ? -13.055 -37.531 -11.609 1 49.75 131 ASN A CA 1
ATOM 1054 C C . ASN A 1 131 ? -13.711 -36.406 -10.844 1 49.75 131 ASN A C 1
ATOM 1056 O O . ASN A 1 131 ? -13.422 -36.188 -9.664 1 49.75 131 ASN A O 1
ATOM 1060 N N . VAL A 1 132 ? -14.773 -35.781 -11.297 1 46.53 132 VAL A N 1
ATOM 1061 C CA . VAL A 1 132 ? -15.555 -34.656 -10.75 1 46.53 132 VAL A CA 1
ATOM 1062 C C . VAL A 1 132 ? -15.875 -34.938 -9.281 1 46.53 132 VAL A C 1
ATOM 1064 O O . VAL A 1 132 ? -17.031 -34.812 -8.859 1 46.53 132 VAL A O 1
ATOM 1067 N N . ASP A 1 133 ? -15.422 -36.094 -8.859 1 47.88 133 ASP A N 1
ATOM 1068 C CA . ASP A 1 133 ? -16.078 -36.094 -7.559 1 47.88 133 ASP A CA 1
ATOM 1069 C C . ASP A 1 133 ? -15.742 -34.844 -6.762 1 47.88 133 ASP A C 1
ATOM 1071 O O . ASP A 1 133 ? -14.812 -34.844 -5.953 1 47.88 133 ASP A O 1
ATOM 1075 N N . CYS A 1 134 ? -15.969 -33.688 -7.418 1 55.06 134 CYS A N 1
ATOM 1076 C CA . CYS A 1 134 ? -16.203 -32.281 -7.266 1 55.06 134 CYS A CA 1
ATOM 1077 C C . CYS A 1 134 ? -16.656 -31.938 -5.848 1 55.06 134 CYS A C 1
ATOM 1079 O O . CYS A 1 134 ? -16.594 -30.781 -5.422 1 55.06 134 CYS A O 1
ATOM 1081 N N . SER A 1 135 ? -16.75 -33.219 -5.07 1 61.06 135 SER A N 1
ATOM 1082 C CA . SER A 1 135 ? -17.406 -32.906 -3.795 1 61.06 135 SER A CA 1
ATOM 1083 C C . SER A 1 135 ? -16.391 -32.344 -2.791 1 61.06 135 SER A C 1
ATOM 1085 O O . SER A 1 135 ? -16.688 -31.375 -2.092 1 61.06 135 SER A O 1
ATOM 1087 N N . PHE A 1 136 ? -15.094 -32.969 -2.766 1 61.12 136 PHE A N 1
ATOM 1088 C CA . PHE A 1 136 ? -14.148 -32.469 -1.768 1 61.12 136 PHE A CA 1
ATOM 1089 C C . PHE A 1 136 ? -13.633 -31.094 -2.133 1 61.12 136 PHE A C 1
ATOM 1091 O O . PHE A 1 136 ? -13.508 -30.234 -1.268 1 61.12 136 PHE A O 1
ATOM 1098 N N . THR A 1 137 ? -13.266 -31.062 -3.443 1 66.56 137 THR A N 1
ATOM 1099 C CA . THR A 1 137 ? -12.805 -29.75 -3.891 1 66.56 137 THR A CA 1
ATOM 1100 C C . THR A 1 137 ? -13.852 -28.688 -3.604 1 66.56 137 THR A C 1
ATOM 1102 O O . THR A 1 137 ? -13.531 -27.609 -3.092 1 66.56 137 THR A O 1
ATOM 1105 N N . LYS A 1 138 ? -15.016 -29.203 -3.926 1 72.19 138 LYS A N 1
ATOM 1106 C CA . LYS A 1 138 ? -16.125 -28.297 -3.664 1 72.19 138 LYS A CA 1
ATOM 1107 C C . LYS A 1 138 ? -16.281 -28.047 -2.168 1 72.19 138 LYS A C 1
ATOM 1109 O O . LYS A 1 138 ? -16.453 -26.891 -1.747 1 72.19 138 LYS A O 1
ATOM 1114 N N . GLU A 1 139 ? -16.109 -29.141 -1.456 1 77.31 139 GLU A N 1
ATOM 1115 C CA . GLU A 1 139 ? -16.281 -28.984 -0.013 1 77.31 139 GLU A CA 1
ATOM 1116 C C . GLU A 1 139 ? -15.164 -28.125 0.578 1 77.31 139 GLU A C 1
ATOM 1118 O O . GLU A 1 139 ? -15.414 -27.312 1.467 1 77.31 139 GLU A O 1
ATOM 1123 N N . PHE A 1 140 ? -14.023 -28.266 -0.02 1 81.62 140 PHE A N 1
ATOM 1124 C CA . PHE A 1 140 ? -12.898 -27.516 0.537 1 81.62 140 PHE A CA 1
ATOM 1125 C C . PHE A 1 140 ? -12.969 -26.047 0.14 1 81.62 140 PHE A C 1
ATOM 1127 O O . PHE A 1 140 ? -12.867 -25.172 0.992 1 81.62 140 PHE A O 1
ATOM 1134 N N . PHE A 1 141 ? -13.234 -25.781 -1.098 1 85.19 141 PHE A N 1
ATOM 1135 C CA . PHE A 1 141 ? -13.086 -24.422 -1.594 1 85.19 141 PHE A CA 1
ATOM 1136 C C . PHE A 1 141 ? -14.398 -23.656 -1.461 1 85.19 141 PHE A C 1
ATOM 1138 O O . PHE A 1 141 ? -14.398 -22.422 -1.435 1 85.19 141 PHE A O 1
ATOM 1145 N N . ASN A 1 142 ? -15.516 -24.344 -1.268 1 86.06 142 ASN A N 1
ATOM 1146 C CA . ASN A 1 142 ? -16.812 -23.672 -1.223 1 86.06 142 ASN A CA 1
ATOM 1147 C C . ASN A 1 142 ? -16.969 -22.844 0.051 1 86.06 142 ASN A C 1
ATOM 1149 O O . ASN A 1 142 ? -17.844 -21.969 0.131 1 86.06 142 ASN A O 1
ATOM 1153 N N . GLN A 1 143 ? -16.125 -23.078 0.957 1 91.38 143 GLN A N 1
ATOM 1154 C CA . GLN A 1 143 ? -16.188 -22.297 2.193 1 91.38 143 GLN A CA 1
ATOM 1155 C C . GLN A 1 143 ? -15.547 -20.922 2.025 1 91.38 143 GLN A C 1
ATOM 1157 O O . GLN A 1 143 ? -15.695 -20.062 2.885 1 91.38 143 GLN A O 1
ATOM 1162 N N . PHE A 1 144 ? -14.891 -20.797 0.913 1 95.12 144 PHE A N 1
ATOM 1163 C CA . PHE A 1 144 ? -14.148 -19.562 0.745 1 95.12 144 PHE A CA 1
ATOM 1164 C C . PHE A 1 144 ? -14.852 -18.625 -0.234 1 95.12 144 PHE A C 1
ATOM 1166 O O . PHE A 1 144 ? -15.414 -19.078 -1.234 1 95.12 144 PHE A O 1
ATOM 1173 N N . ASN A 1 145 ? -14.789 -17.375 0.043 1 95.75 145 ASN A N 1
ATOM 1174 C CA . ASN A 1 145 ? -15.305 -16.344 -0.863 1 95.75 145 ASN A CA 1
ATOM 1175 C C . ASN A 1 145 ? -14.281 -16 -1.945 1 95.75 145 ASN A C 1
ATOM 1177 O O . ASN A 1 145 ? -14.656 -15.586 -3.045 1 95.75 145 ASN A O 1
ATOM 1181 N N . ILE A 1 146 ? -13.07 -16.094 -1.62 1 97 146 ILE A N 1
ATOM 1182 C CA . ILE A 1 146 ? -11.961 -15.781 -2.52 1 97 146 ILE A CA 1
ATOM 1183 C C . ILE A 1 146 ? -10.789 -16.719 -2.254 1 97 146 ILE A C 1
ATOM 1185 O O . ILE A 1 146 ? -10.531 -17.094 -1.106 1 97 146 ILE A O 1
ATOM 1189 N N . ILE A 1 147 ? -10.117 -17.109 -3.342 1 96.12 147 ILE A N 1
ATOM 1190 C CA . ILE A 1 147 ? -8.852 -17.844 -3.277 1 96.12 147 ILE A CA 1
ATOM 1191 C C . ILE A 1 147 ? -7.711 -16.938 -3.756 1 96.12 147 ILE A C 1
ATOM 1193 O O . ILE A 1 147 ? -7.844 -16.25 -4.762 1 96.12 147 ILE A O 1
ATOM 1197 N N . THR A 1 148 ? -6.637 -16.922 -2.969 1 97.31 148 THR A N 1
ATOM 1198 C CA . THR A 1 148 ? -5.512 -16.109 -3.422 1 97.31 148 THR A CA 1
ATOM 1199 C C . THR A 1 148 ? -4.199 -16.875 -3.279 1 97.31 148 THR A C 1
ATOM 1201 O O . THR A 1 148 ? -4.012 -17.609 -2.312 1 97.31 148 THR A O 1
ATOM 1204 N N . SER A 1 149 ? -3.359 -16.734 -4.219 1 96.81 149 SER A N 1
ATOM 1205 C CA . SER A 1 149 ? -2.023 -17.328 -4.227 1 96.81 149 SER A CA 1
ATOM 1206 C C . SER A 1 149 ? -0.962 -16.281 -4.555 1 96.81 149 SER A C 1
ATOM 1208 O O . SER A 1 149 ? -1.282 -15.109 -4.766 1 96.81 149 SER A O 1
ATOM 1210 N N . SER A 1 150 ? 0.283 -16.688 -4.43 1 96.62 150 SER A N 1
ATOM 1211 C CA . SER A 1 150 ? 1.445 -15.898 -4.824 1 96.62 150 SER A CA 1
ATOM 1212 C C . SER A 1 150 ? 2.52 -16.781 -5.457 1 96.62 150 SER A C 1
ATOM 1214 O O . SER A 1 150 ? 3.549 -17.047 -4.84 1 96.62 150 SER A O 1
ATOM 1216 N N . THR A 1 151 ? 2.262 -17.234 -6.633 1 95.12 151 THR A N 1
ATOM 1217 C CA . THR A 1 151 ? 3.199 -18.094 -7.34 1 95.12 151 THR A CA 1
ATOM 1218 C C . THR A 1 151 ? 3.713 -17.422 -8.602 1 95.12 151 THR A C 1
ATOM 1220 O O . THR A 1 151 ? 2.955 -16.75 -9.305 1 95.12 151 THR A O 1
ATOM 1223 N N . PRO A 1 152 ? 4.973 -17.516 -8.859 1 93.94 152 PRO A N 1
ATOM 1224 C CA . PRO A 1 152 ? 5.512 -17 -10.117 1 93.94 152 PRO A CA 1
ATOM 1225 C C . PRO A 1 152 ? 5.336 -17.969 -11.281 1 93.94 152 PRO A C 1
ATOM 1227 O O . PRO A 1 152 ? 5.738 -17.672 -12.406 1 93.94 152 PRO A O 1
ATOM 1230 N N . ILE A 1 153 ? 4.785 -19.156 -11.016 1 94.25 153 ILE A N 1
ATOM 1231 C CA . ILE A 1 153 ? 4.641 -20.203 -12.023 1 94.25 153 ILE A CA 1
ATOM 1232 C C . ILE A 1 153 ? 3.266 -20.094 -12.68 1 94.25 153 ILE A C 1
ATOM 1234 O O . ILE A 1 153 ? 2.242 -20.344 -12.039 1 94.25 153 ILE A O 1
ATOM 1238 N N . PHE A 1 154 ? 3.234 -19.844 -13.953 1 93.12 154 PHE A N 1
ATOM 1239 C CA . PHE A 1 154 ? 1.991 -19.609 -14.68 1 93.12 154 PHE A CA 1
ATOM 1240 C C . PHE A 1 154 ? 1.156 -20.891 -14.734 1 93.12 154 PHE A C 1
ATOM 1242 O O . PHE A 1 154 ? -0.072 -20.828 -14.648 1 93.12 154 PHE A O 1
ATOM 1249 N N . LYS A 1 155 ? 1.787 -22 -14.867 1 91.81 155 LYS A N 1
ATOM 1250 C CA . LYS A 1 155 ? 1.064 -23.266 -14.898 1 91.81 155 LYS A CA 1
ATOM 1251 C C . LYS A 1 155 ? 0.256 -23.484 -13.625 1 91.81 155 LYS A C 1
ATOM 1253 O O . LYS A 1 155 ? -0.855 -24.016 -13.664 1 91.81 155 LYS A O 1
ATOM 1258 N N . GLU A 1 156 ? 0.829 -23.078 -12.531 1 93.12 156 GLU A N 1
ATOM 1259 C CA . GLU A 1 156 ? 0.098 -23.141 -11.266 1 93.12 156 GLU A CA 1
ATOM 1260 C C . GLU A 1 156 ? -1.077 -22.172 -11.266 1 93.12 156 GLU A C 1
ATOM 1262 O O . GLU A 1 156 ? -2.17 -22.5 -10.805 1 93.12 156 GLU A O 1
ATOM 1267 N N . MET A 1 157 ? -0.825 -21.031 -11.75 1 93.12 157 MET A N 1
ATOM 1268 C CA . MET A 1 157 ? -1.886 -20.031 -11.852 1 93.12 157 MET A CA 1
ATOM 1269 C C . MET A 1 157 ? -3.061 -20.562 -12.664 1 93.12 157 MET A C 1
ATOM 1271 O O . MET A 1 157 ? -4.219 -20.328 -12.32 1 93.12 157 MET A O 1
ATOM 1275 N N . GLU A 1 158 ? -2.713 -21.203 -13.695 1 90.75 158 GLU A N 1
ATOM 1276 C CA . GLU A 1 158 ? -3.738 -21.766 -14.578 1 90.75 158 GLU A CA 1
ATOM 1277 C C . GLU A 1 158 ? -4.594 -22.797 -13.844 1 90.75 158 GLU A C 1
ATOM 1279 O O . GLU A 1 158 ? -5.801 -22.891 -14.078 1 90.75 158 GLU A O 1
ATOM 1284 N N . LEU A 1 159 ? -3.98 -23.562 -13.031 1 90.69 159 LEU A N 1
ATOM 1285 C CA . LEU A 1 159 ? -4.723 -24.547 -12.25 1 90.69 159 LEU A CA 1
ATOM 1286 C C . LEU A 1 159 ? -5.703 -23.859 -11.305 1 90.69 159 LEU A C 1
ATOM 1288 O O . LEU A 1 159 ? -6.863 -24.266 -11.211 1 90.69 159 LEU A O 1
ATOM 1292 N N . TYR A 1 160 ? -5.199 -22.828 -10.602 1 92.44 160 TYR A N 1
ATOM 1293 C CA . TYR A 1 160 ? -6.082 -22.047 -9.734 1 92.44 160 TYR A CA 1
ATOM 1294 C C . TYR A 1 160 ? -7.211 -21.406 -10.539 1 92.44 160 TYR A C 1
ATOM 1296 O O . TYR A 1 160 ? -8.359 -21.375 -10.078 1 92.44 160 TYR A O 1
ATOM 1304 N N . ASP A 1 161 ? -6.82 -20.906 -11.648 1 90.12 161 ASP A N 1
ATOM 1305 C CA . ASP A 1 161 ? -7.797 -20.25 -12.516 1 90.12 161 ASP A CA 1
ATOM 1306 C C . ASP A 1 161 ? -8.898 -21.234 -12.922 1 90.12 161 ASP A C 1
ATOM 1308 O O . ASP A 1 161 ? -10.078 -20.859 -12.977 1 90.12 161 ASP A O 1
ATOM 1312 N N . GLU A 1 162 ? -8.539 -22.406 -13.258 1 87.81 162 GLU A N 1
ATOM 1313 C CA . GLU A 1 162 ? -9.5 -23.438 -13.609 1 87.81 162 GLU A CA 1
ATOM 1314 C C . GLU A 1 162 ? -10.438 -23.734 -12.438 1 87.81 162 GLU A C 1
ATOM 1316 O O . GLU A 1 162 ? -11.648 -23.875 -12.625 1 87.81 162 GLU A O 1
ATOM 1321 N N . ILE A 1 163 ? -9.898 -23.828 -11.273 1 87.38 163 ILE A N 1
ATOM 1322 C CA . ILE A 1 163 ? -10.695 -24.047 -10.078 1 87.38 163 ILE A CA 1
ATOM 1323 C C . ILE A 1 163 ? -11.664 -22.875 -9.875 1 87.38 163 ILE A C 1
ATOM 1325 O O . ILE A 1 163 ? -12.828 -23.094 -9.547 1 87.38 163 ILE A O 1
ATOM 1329 N N . SER A 1 164 ? -11.148 -21.688 -10.031 1 90.12 164 SER A N 1
ATOM 1330 C CA . SER A 1 164 ? -11.961 -20.484 -9.922 1 90.12 164 SER A CA 1
ATOM 1331 C C . SER A 1 164 ? -13.172 -20.547 -10.844 1 90.12 164 SER A C 1
ATOM 1333 O O . SER A 1 164 ? -14.297 -20.328 -10.406 1 90.12 164 SER A O 1
ATOM 1335 N N . HIS A 1 165 ? -12.961 -20.922 -12.086 1 86.38 165 HIS A N 1
ATOM 1336 C CA . HIS A 1 165 ? -14.039 -20.969 -13.07 1 86.38 165 HIS A CA 1
ATOM 1337 C C . HIS A 1 165 ? -14.992 -22.125 -12.781 1 86.38 165 HIS A C 1
ATOM 1339 O O . HIS A 1 165 ? -16.203 -21.984 -12.938 1 86.38 165 HIS A O 1
ATOM 1345 N N . PHE A 1 166 ? -14.422 -23.172 -12.43 1 83.75 166 PHE A N 1
ATOM 1346 C CA . PHE A 1 166 ? -15.203 -24.375 -12.188 1 83.75 166 PHE A CA 1
ATOM 1347 C C . PHE A 1 166 ? -16.125 -24.188 -10.992 1 83.75 166 PHE A C 1
ATOM 1349 O O . PHE A 1 166 ? -17.297 -24.594 -11.023 1 83.75 166 PHE A O 1
ATOM 1356 N N . LEU A 1 167 ? -15.68 -23.594 -9.953 1 85.56 167 LEU A N 1
ATOM 1357 C CA . LEU A 1 167 ? -16.438 -23.453 -8.711 1 85.56 167 LEU A CA 1
ATOM 1358 C C . LEU A 1 167 ? -17.094 -22.078 -8.633 1 85.56 167 LEU A C 1
ATOM 1360 O O . LEU A 1 167 ? -17.875 -21.812 -7.711 1 85.56 167 LEU A O 1
ATOM 1364 N N . ASN A 1 168 ? -16.766 -21.234 -9.516 1 89.44 168 ASN A N 1
ATOM 1365 C CA . ASN A 1 168 ? -17.25 -19.859 -9.539 1 89.44 168 ASN A CA 1
ATOM 1366 C C . ASN A 1 168 ? -16.844 -19.094 -8.281 1 89.44 168 ASN A C 1
ATOM 1368 O O . ASN A 1 168 ? -17.688 -18.484 -7.621 1 89.44 168 ASN A O 1
ATOM 1372 N N . ILE A 1 169 ? -15.586 -19.266 -7.941 1 92.62 169 ILE A N 1
ATOM 1373 C CA . ILE A 1 169 ? -14.969 -18.547 -6.824 1 92.62 169 ILE A CA 1
ATOM 1374 C C . ILE A 1 169 ? -13.867 -17.625 -7.344 1 92.62 169 ILE A C 1
ATOM 1376 O O . ILE A 1 169 ? -12.945 -18.078 -8.031 1 92.62 169 ILE A O 1
ATOM 1380 N N . PRO A 1 170 ? -13.969 -16.391 -7.023 1 93.94 170 PRO A N 1
ATOM 1381 C CA . PRO A 1 170 ? -12.906 -15.484 -7.48 1 93.94 170 PRO A CA 1
ATOM 1382 C C . PRO A 1 170 ? -11.516 -15.945 -7.043 1 93.94 170 PRO A C 1
ATOM 1384 O O . PRO A 1 170 ? -11.344 -16.453 -5.934 1 93.94 170 PRO A O 1
ATOM 1387 N N . TYR A 1 171 ? -10.516 -15.719 -7.977 1 94.62 171 TYR A N 1
ATOM 1388 C CA . TYR A 1 171 ? -9.125 -16.078 -7.742 1 94.62 171 TYR A CA 1
ATOM 1389 C C . TYR A 1 171 ? -8.195 -14.906 -8.047 1 94.62 171 TYR A C 1
ATOM 1391 O O . TYR A 1 171 ? -8.352 -14.234 -9.062 1 94.62 171 TYR A O 1
ATOM 1399 N N . TYR A 1 172 ? -7.27 -14.719 -7.098 1 95.12 172 TYR A N 1
ATOM 1400 C CA . TYR A 1 172 ? -6.234 -13.711 -7.27 1 95.12 172 TYR A CA 1
ATOM 1401 C C . TYR A 1 172 ? -4.844 -14.32 -7.125 1 95.12 172 TYR A C 1
ATOM 1403 O O . TYR A 1 172 ? -4.633 -15.195 -6.285 1 95.12 172 TYR A O 1
ATOM 1411 N N . ASN A 1 173 ? -3.961 -13.875 -7.898 1 96.38 173 ASN A N 1
ATOM 1412 C CA . ASN A 1 173 ? -2.543 -14.164 -7.719 1 96.38 173 ASN A CA 1
ATOM 1413 C C . ASN A 1 173 ? -1.716 -12.883 -7.648 1 96.38 173 ASN A C 1
ATOM 1415 O O . ASN A 1 173 ? -1.736 -12.07 -8.57 1 96.38 173 ASN A O 1
ATOM 1419 N N . GLN A 1 174 ? -1.035 -12.727 -6.531 1 95.25 174 GLN A N 1
ATOM 1420 C CA . GLN A 1 174 ? -0.222 -11.539 -6.32 1 95.25 174 GLN A CA 1
ATOM 1421 C C . GLN A 1 174 ? 1.266 -11.859 -6.418 1 95.25 174 GLN A C 1
ATOM 1423 O O . GLN A 1 174 ? 1.735 -12.828 -5.82 1 95.25 174 GLN A O 1
ATOM 1428 N N . LEU A 1 175 ? 1.942 -11.023 -7.156 1 94.81 175 LEU A N 1
ATOM 1429 C CA . LEU A 1 175 ? 3.377 -11.258 -7.289 1 94.81 175 LEU A CA 1
ATOM 1430 C C . LEU A 1 175 ? 4.148 -9.945 -7.211 1 94.81 175 LEU A C 1
ATOM 1432 O O . LEU A 1 175 ? 3.781 -8.961 -7.852 1 94.81 175 LEU A O 1
ATOM 1436 N N . CYS A 1 176 ? 5.148 -9.953 -6.367 1 93.75 176 CYS A N 1
ATOM 1437 C CA . CYS A 1 176 ? 6.125 -8.875 -6.32 1 93.75 176 CYS A CA 1
ATOM 1438 C C . CYS A 1 176 ? 7.352 -9.203 -7.164 1 93.75 176 CYS A C 1
ATOM 1440 O O . CYS A 1 176 ? 7.824 -10.344 -7.156 1 93.75 176 CYS A O 1
ATOM 1442 N N . CYS A 1 177 ? 7.84 -8.266 -7.926 1 91.19 177 CYS A N 1
ATOM 1443 C CA . CYS A 1 177 ? 9.008 -8.406 -8.789 1 91.19 177 CYS A CA 1
ATOM 1444 C C . CYS A 1 177 ? 10.031 -7.309 -8.508 1 91.19 177 CYS A C 1
ATOM 1446 O O . CYS A 1 177 ? 10.445 -6.594 -9.422 1 91.19 177 CYS A O 1
ATOM 1448 N N . GLY A 1 178 ? 10.422 -7.281 -7.246 1 89.62 178 GLY A N 1
ATOM 1449 C CA . GLY A 1 178 ? 11.344 -6.227 -6.859 1 89.62 178 GLY A CA 1
ATOM 1450 C C . GLY A 1 178 ? 10.711 -4.848 -6.879 1 89.62 178 GLY A C 1
ATOM 1451 O O . GLY A 1 178 ? 9.859 -4.535 -6.043 1 89.62 178 GLY A O 1
ATOM 1452 N N . LEU A 1 179 ? 11 -4.129 -7.969 1 86 179 LEU A N 1
ATOM 1453 C CA . LEU A 1 179 ? 10.539 -2.752 -8.102 1 86 179 LEU A CA 1
ATOM 1454 C C . LEU A 1 179 ? 9.164 -2.703 -8.758 1 86 179 LEU A C 1
ATOM 1456 O O . LEU A 1 179 ? 8.555 -1.632 -8.867 1 86 179 LEU A O 1
ATOM 1460 N N . TYR A 1 180 ? 8.742 -3.838 -9.125 1 85.44 180 TYR A N 1
ATOM 1461 C CA . TYR A 1 180 ? 7.461 -3.945 -9.812 1 85.44 180 TYR A CA 1
ATOM 1462 C C . TYR A 1 180 ? 6.562 -4.98 -9.148 1 85.44 180 TYR A C 1
ATOM 1464 O O . TYR A 1 180 ? 6.977 -5.645 -8.195 1 85.44 180 TYR A O 1
ATOM 1472 N N . GLY A 1 181 ? 5.402 -5.008 -9.586 1 87.88 181 GLY A N 1
ATOM 1473 C CA . GLY A 1 181 ? 4.488 -6.035 -9.117 1 87.88 181 GLY A CA 1
ATOM 1474 C C . GLY A 1 181 ? 3.164 -6.043 -9.859 1 87.88 181 GLY A C 1
ATOM 1475 O O . GLY A 1 181 ? 2.891 -5.145 -10.656 1 87.88 181 GLY A O 1
ATOM 1476 N N . PHE A 1 182 ? 2.482 -7.141 -9.641 1 86 182 PHE A N 1
ATOM 1477 C CA . PHE A 1 182 ? 1.17 -7.238 -10.266 1 86 182 PHE A CA 1
ATOM 1478 C C . PHE A 1 182 ? 0.306 -8.273 -9.555 1 86 182 PHE A C 1
ATOM 1480 O O . PHE A 1 182 ? 0.811 -9.07 -8.758 1 86 182 PHE A O 1
ATOM 1487 N N . PHE A 1 183 ? -0.941 -8.148 -9.781 1 90.19 183 PHE A N 1
ATOM 1488 C CA . PHE A 1 183 ? -1.772 -9.297 -9.445 1 90.19 183 PHE A CA 1
ATOM 1489 C C . PHE A 1 183 ? -2.779 -9.586 -10.555 1 90.19 183 PHE A C 1
ATOM 1491 O O . PHE A 1 183 ? -3.217 -8.672 -11.25 1 90.19 183 PHE A O 1
ATOM 1498 N N . TYR A 1 184 ? -3.008 -10.859 -10.742 1 88.5 184 TYR A N 1
ATOM 1499 C CA . TYR A 1 184 ? -4.012 -11.391 -11.656 1 88.5 184 TYR A CA 1
ATOM 1500 C C . TYR A 1 184 ? -5.344 -11.602 -10.953 1 88.5 184 TYR A C 1
ATOM 1502 O O . TYR A 1 184 ? -5.375 -12.023 -9.789 1 88.5 184 TYR A O 1
ATOM 1510 N N . VAL A 1 185 ? -6.438 -11.344 -11.734 1 88.25 185 VAL A N 1
ATOM 1511 C CA . VAL A 1 185 ? -7.773 -11.477 -11.156 1 88.25 185 VAL A CA 1
ATOM 1512 C C . VAL A 1 185 ? -8.633 -12.367 -12.055 1 88.25 185 VAL A C 1
ATOM 1514 O O . VAL A 1 185 ? -8.766 -12.102 -13.25 1 88.25 185 VAL A O 1
ATOM 1517 N N . SER A 1 186 ? -9.125 -13.383 -11.5 1 88.31 186 SER A N 1
ATOM 1518 C CA . SER A 1 186 ? -10.227 -14.156 -12.055 1 88.31 186 SER A CA 1
ATOM 1519 C C . SER A 1 186 ? -11.484 -14.031 -11.195 1 88.31 186 SER A C 1
ATOM 1521 O O . SER A 1 186 ? -11.438 -14.234 -9.984 1 88.31 186 SER A O 1
ATOM 1523 N N . LEU A 1 187 ? -12.578 -13.664 -11.805 1 87.25 187 LEU A N 1
ATOM 1524 C CA . LEU A 1 187 ? -13.805 -13.461 -11.047 1 87.25 187 LEU A CA 1
ATOM 1525 C C . LEU A 1 187 ? -14.711 -14.68 -11.133 1 87.25 187 LEU A C 1
ATOM 1527 O O . LEU A 1 187 ? -15.867 -14.633 -10.711 1 87.25 187 LEU A O 1
ATOM 1531 N N . GLY A 1 188 ? -14.172 -15.82 -11.586 1 86.56 188 GLY A N 1
ATOM 1532 C CA . GLY A 1 188 ? -14.984 -17.016 -11.758 1 86.56 188 GLY A CA 1
ATOM 1533 C C . GLY A 1 188 ? -15.734 -17.031 -13.07 1 86.56 188 GLY A C 1
ATOM 1534 O O . GLY A 1 188 ? -15.391 -16.312 -14.008 1 86.56 188 GLY A O 1
ATOM 1535 N N . SER A 1 189 ? -16.703 -17.906 -13.117 1 79.69 189 SER A N 1
ATOM 1536 C CA . SER A 1 189 ? -17.469 -18.062 -14.352 1 79.69 189 SER A CA 1
ATOM 1537 C C . SER A 1 189 ? -18.516 -16.969 -14.5 1 79.69 189 SER A C 1
ATOM 1539 O O . SER A 1 189 ? -18.797 -16.516 -15.617 1 79.69 189 SER A O 1
ATOM 1541 N N . LEU A 1 190 ? -19.016 -16.562 -13.367 1 79.69 190 LEU A N 1
ATOM 1542 C CA . LEU A 1 190 ? -20.047 -15.523 -13.359 1 79.69 190 LEU A CA 1
ATOM 1543 C C . LEU A 1 190 ? -20 -14.734 -12.055 1 79.69 190 LEU A C 1
ATOM 1545 O O . LEU A 1 190 ? -20.297 -15.273 -10.984 1 79.69 190 LEU A O 1
ATOM 1549 N N . PHE A 1 191 ? -19.609 -13.5 -12.211 1 82.38 191 PHE A N 1
ATOM 1550 C CA . PHE A 1 191 ? -19.594 -12.625 -11.047 1 82.38 191 PHE A CA 1
ATOM 1551 C C . PHE A 1 191 ? -20.719 -11.609 -11.133 1 82.38 191 PHE A C 1
ATOM 1553 O O . PHE A 1 191 ? -20.859 -10.906 -12.133 1 82.38 191 PHE A O 1
ATOM 1560 N N . GLU A 1 192 ? -21.469 -11.602 -10.094 1 80.12 192 GLU A N 1
ATOM 1561 C CA . GLU A 1 192 ? -22.625 -10.711 -10.086 1 80.12 192 GLU A CA 1
ATOM 1562 C C . GLU A 1 192 ? -22.484 -9.633 -9.008 1 80.12 192 GLU A C 1
ATOM 1564 O O . GLU A 1 192 ? -22 -9.914 -7.902 1 80.12 192 GLU A O 1
ATOM 1569 N N . LEU A 1 193 ? -22.75 -8.461 -9.438 1 76.69 193 LEU A N 1
ATOM 1570 C CA . LEU A 1 193 ? -22.766 -7.359 -8.484 1 76.69 193 LEU A CA 1
ATOM 1571 C C . LEU A 1 193 ? -23.984 -6.48 -8.68 1 76.69 193 LEU A C 1
ATOM 1573 O O . LEU A 1 193 ? -24.641 -6.539 -9.727 1 76.69 193 LEU A O 1
ATOM 1577 N N . THR A 1 194 ? -24.391 -5.848 -7.551 1 72.69 194 THR A N 1
ATOM 1578 C CA . THR A 1 194 ? -25.5 -4.91 -7.555 1 72.69 194 THR A CA 1
ATOM 1579 C C . THR A 1 194 ? -25 -3.479 -7.379 1 72.69 194 THR A C 1
ATOM 1581 O O . THR A 1 194 ? -24.312 -3.17 -6.402 1 72.69 194 THR A O 1
ATOM 1584 N N . GLN A 1 195 ? -25.141 -2.77 -8.398 1 65.75 195 GLN A N 1
ATOM 1585 C CA . GLN A 1 195 ? -24.703 -1.378 -8.328 1 65.75 195 GLN A CA 1
ATOM 1586 C C . GLN A 1 195 ? -25.891 -0.429 -8.336 1 65.75 195 GLN A C 1
ATOM 1588 O O . GLN A 1 195 ? -26.906 -0.694 -8.992 1 65.75 195 GLN A O 1
ATOM 1593 N N . ALA A 1 196 ? -25.781 0.596 -7.406 1 59.5 196 ALA A N 1
ATOM 1594 C CA . ALA A 1 196 ? -26.812 1.633 -7.426 1 59.5 196 ALA A CA 1
ATOM 1595 C C . ALA A 1 196 ? -26.766 2.42 -8.734 1 59.5 196 ALA A C 1
ATOM 1597 O O . ALA A 1 196 ? -25.703 2.707 -9.258 1 59.5 196 ALA A O 1
ATOM 1598 N N . LYS A 1 197 ? -27.922 2.486 -9.406 1 56.03 197 LYS A N 1
ATOM 1599 C CA . LYS A 1 197 ? -28.031 3.283 -10.625 1 56.03 197 LYS A CA 1
ATOM 1600 C C . LYS A 1 197 ? -27.875 4.77 -10.328 1 56.03 197 LYS A C 1
ATOM 1602 O O . LYS A 1 197 ? -28.234 5.234 -9.242 1 56.03 197 LYS A O 1
ATOM 1607 N N . PRO A 1 198 ? -26.984 5.371 -11.203 1 52.12 198 PRO A N 1
ATOM 1608 C CA . PRO A 1 198 ? -26.969 6.824 -11.039 1 52.12 198 PRO A CA 1
ATOM 1609 C C . PRO A 1 198 ? -28.359 7.422 -10.906 1 52.12 198 PRO A C 1
ATOM 1611 O O . PRO A 1 198 ? -29.312 6.938 -11.531 1 52.12 198 PRO A O 1
ATOM 1614 N N . LYS A 1 199 ? -28.578 8.148 -9.82 1 49.5 199 LYS A N 1
ATOM 1615 C CA . LYS A 1 199 ? -29.859 8.836 -9.625 1 49.5 199 LYS A CA 1
ATOM 1616 C C . LYS A 1 199 ? -30.172 9.75 -10.805 1 49.5 199 LYS A C 1
ATOM 1618 O O . LYS A 1 199 ? -29.344 10.578 -11.195 1 49.5 199 LYS A O 1
ATOM 1623 N N . ILE A 1 200 ? -30.828 9.312 -11.805 1 45.47 200 ILE A N 1
ATOM 1624 C CA . ILE A 1 200 ? -31.281 10.211 -12.859 1 45.47 200 ILE A CA 1
ATOM 1625 C C . ILE A 1 200 ? -32.312 11.195 -12.305 1 45.47 200 ILE A C 1
ATOM 1627 O O . ILE A 1 200 ? -33.312 10.797 -11.734 1 45.47 200 ILE A O 1
ATOM 1631 N N . GLN A 1 201 ? -31.812 12.297 -11.938 1 45.34 201 GLN A N 1
ATOM 1632 C CA . GLN A 1 201 ? -32.781 13.352 -11.633 1 45.34 201 GLN A CA 1
ATOM 1633 C C . GLN A 1 201 ? -33.844 13.469 -12.734 1 45.34 201 GLN A C 1
ATOM 1635 O O . GLN A 1 201 ? -33.5 13.734 -13.891 1 45.34 201 GLN A O 1
ATOM 1640 N N . LYS A 1 202 ? -34.906 12.812 -12.609 1 44.5 202 LYS A N 1
ATOM 1641 C CA . LYS A 1 202 ? -35.969 13.078 -13.57 1 44.5 202 LYS A CA 1
ATOM 1642 C C . LYS A 1 202 ? -36.531 14.484 -13.375 1 44.5 202 LYS A C 1
ATOM 1644 O O . LYS A 1 202 ? -36.844 14.883 -12.25 1 44.5 202 LYS A O 1
ATOM 1649 N N . THR A 1 203 ? -36.156 15.312 -14.242 1 47.81 203 THR A N 1
ATOM 1650 C CA . THR A 1 203 ? -36.844 16.594 -14.297 1 47.81 203 THR A CA 1
ATOM 1651 C C . THR A 1 203 ? -38.188 16.453 -14.992 1 47.81 203 THR A C 1
ATOM 1653 O O . THR A 1 203 ? -38.281 15.82 -16.047 1 47.81 203 THR A O 1
ATOM 1656 N N . LYS A 1 204 ? -39.156 16.531 -14.203 1 47.16 204 LYS A N 1
ATOM 1657 C CA . LYS A 1 204 ? -40.469 16.609 -14.828 1 47.16 204 LYS A CA 1
ATOM 1658 C C . LYS A 1 204 ? -40.906 18.062 -15.039 1 47.16 204 LYS A C 1
ATOM 1660 O O . LYS A 1 204 ? -40.562 18.938 -14.234 1 47.16 204 LYS A O 1
ATOM 1665 N N . ILE A 1 205 ? -41.281 18.219 -16.203 1 53.41 205 ILE A N 1
ATOM 1666 C CA . ILE A 1 205 ? -41.906 19.516 -16.5 1 53.41 205 ILE A CA 1
ATOM 1667 C C . ILE A 1 205 ? -43.281 19.578 -15.867 1 53.41 205 ILE A C 1
ATOM 1669 O O . ILE A 1 205 ? -44.188 18.812 -16.234 1 53.41 205 ILE A O 1
ATOM 1673 N N . VAL A 1 206 ? -43.344 19.984 -14.672 1 54.12 206 VAL A N 1
ATOM 1674 C CA . VAL A 1 206 ? -44.656 20.25 -14.125 1 54.12 206 VAL A CA 1
ATOM 1675 C C . VAL A 1 206 ? -45 21.734 -14.297 1 54.12 206 VAL A C 1
ATOM 1677 O O . VAL A 1 206 ? -44.312 22.609 -13.766 1 54.12 206 VAL A O 1
ATOM 1680 N N . GLN A 1 207 ? -46.125 21.969 -14.914 1 56.47 207 GLN A N 1
ATOM 1681 C CA . GLN A 1 207 ? -46.719 23.266 -15.227 1 56.47 207 GLN A CA 1
ATOM 1682 C C . GLN A 1 207 ? -45.688 24.188 -15.867 1 56.47 207 GLN A C 1
ATOM 1684 O O . GLN A 1 207 ? -45.594 25.375 -15.531 1 56.47 207 GLN A O 1
ATOM 1689 N N . GLY A 1 208 ? -44.75 23.734 -16.656 1 53.16 208 GLY A N 1
ATOM 1690 C CA . GLY A 1 208 ? -43.844 24.531 -17.453 1 53.16 208 GLY A CA 1
ATOM 1691 C C . GLY A 1 208 ? -42.5 24.75 -16.766 1 53.16 208 GLY A C 1
ATOM 1692 O O . GLY A 1 208 ? -41.625 25.422 -17.297 1 53.16 208 GLY A O 1
ATOM 1693 N N . LYS A 1 209 ? -42.438 24.5 -15.547 1 56.22 209 LYS A N 1
ATOM 1694 C CA . LYS A 1 209 ? -41.188 24.656 -14.805 1 56.22 209 LYS A CA 1
ATOM 1695 C C . LYS A 1 209 ? -40.5 23.312 -14.586 1 56.22 209 LYS A C 1
ATOM 1697 O O . LYS A 1 209 ? -41.188 22.297 -14.375 1 56.22 209 LYS A O 1
ATOM 1702 N N . LEU A 1 210 ? -39.281 23.234 -14.883 1 53.69 210 LEU A N 1
ATOM 1703 C CA . LEU A 1 210 ? -38.469 22.031 -14.672 1 53.69 210 LEU A CA 1
ATOM 1704 C C . LEU A 1 210 ? -38.312 21.734 -13.188 1 53.69 210 LEU A C 1
ATOM 1706 O O . LEU A 1 210 ? -37.781 22.562 -12.438 1 53.69 210 LEU A O 1
ATOM 1710 N N . VAL A 1 211 ? -39.219 20.984 -12.633 1 51.69 211 VAL A N 1
ATOM 1711 C CA . VAL A 1 211 ? -39.094 20.609 -11.227 1 51.69 211 VAL A CA 1
ATOM 1712 C C . VAL A 1 211 ? -38.25 19.344 -11.102 1 51.69 211 VAL A C 1
ATOM 1714 O O . VAL A 1 211 ? -38.5 18.359 -11.797 1 51.69 211 VAL A O 1
ATOM 1717 N N . LYS A 1 212 ? -37.125 19.453 -10.516 1 48.75 212 LYS A N 1
ATOM 1718 C CA . LYS A 1 212 ? -36.25 18.312 -10.188 1 48.75 212 LYS A CA 1
ATOM 1719 C C . LYS A 1 212 ? -36.938 17.391 -9.18 1 48.75 212 LYS A C 1
ATOM 1721 O O . LYS A 1 212 ? -37.438 17.859 -8.141 1 48.75 212 LYS A O 1
ATOM 1726 N N . GLU A 1 213 ? -37.562 16.328 -9.547 1 45.66 213 GLU A N 1
ATOM 1727 C CA . GLU A 1 213 ? -38.156 15.375 -8.609 1 45.66 213 GLU A CA 1
ATOM 1728 C C . GLU A 1 213 ? -37.094 14.844 -7.641 1 45.66 213 GLU A C 1
ATOM 1730 O O . GLU A 1 213 ? -35.938 14.672 -8.016 1 45.66 213 GLU A O 1
ATOM 1735 N N . PRO A 1 214 ? -37.375 14.945 -6.387 1 42.47 214 PRO A N 1
ATOM 1736 C CA . PRO A 1 214 ? -36.469 14.352 -5.391 1 42.47 214 PRO A CA 1
ATOM 1737 C C . PRO A 1 214 ? -36.062 12.914 -5.73 1 42.47 214 PRO A C 1
ATOM 1739 O O . PRO A 1 214 ? -36.938 12.117 -6.125 1 42.47 214 PRO A O 1
ATOM 1742 N N . ILE A 1 215 ? -35.031 12.688 -6.281 1 46.28 215 ILE A N 1
ATOM 1743 C CA . ILE A 1 215 ? -34.5 11.367 -6.586 1 46.28 215 ILE A CA 1
ATOM 1744 C C . ILE A 1 215 ? -34.688 10.445 -5.383 1 46.28 215 ILE A C 1
ATOM 1746 O O . ILE A 1 215 ? -34.062 10.633 -4.344 1 46.28 215 ILE A O 1
ATOM 1750 N N . LEU A 1 216 ? -35.938 9.984 -5.09 1 41.97 216 LEU A N 1
ATOM 1751 C CA . LEU A 1 216 ? -36.25 9.102 -3.969 1 41.97 216 LEU A CA 1
ATOM 1752 C C . LEU A 1 216 ? -35.688 7.707 -4.211 1 41.97 216 LEU A C 1
ATOM 1754 O O . LEU A 1 216 ? -35.594 6.891 -3.287 1 41.97 216 LEU A O 1
ATOM 1758 N N . PHE A 1 217 ? -35.469 7.27 -5.461 1 39.81 217 PHE A N 1
ATOM 1759 C CA . PHE A 1 217 ? -35.312 5.828 -5.594 1 39.81 217 PHE A CA 1
ATOM 1760 C C . PHE A 1 217 ? -33.906 5.492 -6.062 1 39.81 217 PHE A C 1
ATOM 1762 O O . PHE A 1 217 ? -33.344 6.191 -6.91 1 39.81 217 PHE A O 1
ATOM 1769 N N . GLU A 1 218 ? -33.156 4.84 -5.203 1 49.88 218 GLU A N 1
ATOM 1770 C CA . GLU A 1 218 ? -31.891 4.266 -5.625 1 49.88 218 GLU A CA 1
ATOM 1771 C C . GLU A 1 218 ? -32.094 3.027 -6.488 1 49.88 218 GLU A C 1
ATOM 1773 O O . GLU A 1 218 ? -32.875 2.131 -6.121 1 49.88 218 GLU A O 1
ATOM 1778 N N . TYR A 1 219 ? -31.984 3.043 -7.812 1 49.91 219 TYR A N 1
ATOM 1779 C CA . TYR A 1 219 ? -32.062 1.901 -8.719 1 49.91 219 TYR A CA 1
ATOM 1780 C C . TYR A 1 219 ? -30.734 1.146 -8.75 1 49.91 219 TYR A C 1
ATOM 1782 O O . TYR A 1 219 ? -29.672 1.742 -8.578 1 49.91 219 TYR A O 1
ATOM 1790 N N . PHE A 1 220 ? -30.984 -0.202 -8.438 1 56.69 220 PHE A N 1
ATOM 1791 C CA . PHE A 1 220 ? -29.812 -1.066 -8.508 1 56.69 220 PHE A CA 1
ATOM 1792 C C . PHE A 1 220 ? -29.812 -1.89 -9.789 1 56.69 220 PHE A C 1
ATOM 1794 O O . PHE A 1 220 ? -30.875 -2.158 -10.352 1 56.69 220 PHE A O 1
ATOM 1801 N N . HIS A 1 221 ? -28.75 -2.016 -10.406 1 56.28 221 HIS A N 1
ATOM 1802 C CA . HIS A 1 221 ? -28.609 -2.965 -11.508 1 56.28 221 HIS A CA 1
ATOM 1803 C C . HIS A 1 221 ? -27.672 -4.102 -11.133 1 56.28 221 HIS A C 1
ATOM 1805 O O . HIS A 1 221 ? -26.703 -3.9 -10.383 1 56.28 221 HIS A O 1
ATOM 1811 N N . LYS A 1 222 ? -28.234 -5.273 -11.492 1 64.69 222 LYS A N 1
ATOM 1812 C CA . LYS A 1 222 ? -27.375 -6.449 -11.406 1 64.69 222 LYS A CA 1
ATOM 1813 C C . LYS A 1 222 ? -26.438 -6.535 -12.602 1 64.69 222 LYS A C 1
ATOM 1815 O O . LYS A 1 222 ? -26.859 -6.348 -13.742 1 64.69 222 LYS A O 1
ATOM 1820 N N . VAL A 1 223 ? -25.188 -6.551 -12.281 1 65.81 223 VAL A N 1
ATOM 1821 C CA . VAL A 1 223 ? -24.172 -6.684 -13.32 1 65.81 223 VAL A CA 1
ATOM 1822 C C . VAL A 1 223 ? -23.531 -8.07 -13.242 1 65.81 223 VAL A C 1
ATOM 1824 O O . VAL A 1 223 ? -23.172 -8.539 -12.156 1 65.81 223 VAL A O 1
ATOM 1827 N N . SER A 1 224 ? -23.609 -8.773 -14.367 1 69.56 224 SER A N 1
ATOM 1828 C CA . SER A 1 224 ? -22.938 -10.062 -14.461 1 69.56 224 SER A CA 1
ATOM 1829 C C . SER A 1 224 ? -21.672 -9.969 -15.281 1 69.56 224 SER A C 1
ATOM 1831 O O . SER A 1 224 ? -21.688 -9.508 -16.422 1 69.56 224 SER A O 1
ATOM 1833 N N . LEU A 1 225 ? -20.578 -10.297 -14.602 1 70.06 225 LEU A N 1
ATOM 1834 C CA . LEU A 1 225 ? -19.281 -10.227 -15.25 1 70.06 225 LEU A CA 1
ATOM 1835 C C . LEU A 1 225 ? -18.734 -11.625 -15.523 1 70.06 225 LEU A C 1
ATOM 1837 O O . LEU A 1 225 ? -18.828 -12.516 -14.688 1 70.06 225 LEU A O 1
ATOM 1841 N N . LYS A 1 226 ? -18.25 -11.773 -16.781 1 67.38 226 LYS A N 1
ATOM 1842 C CA . LYS A 1 226 ? -17.547 -13 -17.141 1 67.38 226 LYS A CA 1
ATOM 1843 C C . LYS A 1 226 ? -16.047 -12.742 -17.344 1 67.38 226 LYS A C 1
ATOM 1845 O O . LYS A 1 226 ? -15.672 -11.844 -18.109 1 67.38 226 LYS A O 1
ATOM 1850 N N . SER A 1 227 ? -15.312 -13.383 -16.547 1 69.81 227 SER A N 1
ATOM 1851 C CA . SER A 1 227 ? -13.867 -13.227 -16.672 1 69.81 227 SER A CA 1
ATOM 1852 C C . SER A 1 227 ? -13.289 -14.219 -17.672 1 69.81 227 SER A C 1
ATOM 1854 O O . SER A 1 227 ? -13.734 -15.367 -17.75 1 69.81 227 SER A O 1
ATOM 1856 N N . GLU A 1 228 ? -12.367 -13.719 -18.453 1 71.31 228 GLU A N 1
ATOM 1857 C CA . GLU A 1 228 ? -11.648 -14.602 -19.375 1 71.31 228 GLU A CA 1
ATOM 1858 C C . GLU A 1 228 ? -10.602 -15.43 -18.641 1 71.31 228 GLU A C 1
ATOM 1860 O O . GLU A 1 228 ? -10.016 -14.969 -17.656 1 71.31 228 GLU A O 1
ATOM 1865 N N . LYS A 1 229 ? -10.484 -16.625 -19.172 1 78.56 229 LYS A N 1
ATOM 1866 C CA . LYS A 1 229 ? -9.469 -17.5 -18.578 1 78.56 229 LYS A CA 1
ATOM 1867 C C . LYS A 1 229 ? -8.062 -16.953 -18.812 1 78.56 229 LYS A C 1
ATOM 1869 O O . LYS A 1 229 ? -7.809 -16.312 -19.828 1 78.56 229 LYS A O 1
ATOM 1874 N N . LEU A 1 230 ? -7.203 -17.203 -17.891 1 80.75 230 LEU A N 1
ATOM 1875 C CA . LEU A 1 230 ? -5.824 -16.734 -17.906 1 80.75 230 LEU A CA 1
ATOM 1876 C C . LEU A 1 230 ? -5.133 -17.125 -19.219 1 80.75 230 LEU A C 1
ATOM 1878 O O . LEU A 1 230 ? -4.406 -16.328 -19.797 1 80.75 230 LEU A O 1
ATOM 1882 N N . LYS A 1 231 ? -5.387 -18.312 -19.672 1 77.12 231 LYS A N 1
ATOM 1883 C CA . LYS A 1 231 ? -4.727 -18.828 -20.875 1 77.12 231 LYS A CA 1
ATOM 1884 C C . LYS A 1 231 ? -5.043 -17.969 -22.094 1 77.12 231 LYS A C 1
ATOM 1886 O O . LYS A 1 231 ? -4.184 -17.766 -22.953 1 77.12 231 LYS A O 1
ATOM 1891 N N . ASN A 1 232 ? -6.238 -17.5 -22.141 1 73.62 232 ASN A N 1
ATOM 1892 C CA . ASN A 1 232 ? -6.672 -16.688 -23.266 1 73.62 232 ASN A CA 1
ATOM 1893 C C . ASN A 1 232 ? -6.055 -15.289 -23.203 1 73.62 232 ASN A C 1
ATOM 1895 O O . ASN A 1 232 ? -5.758 -14.695 -24.25 1 73.62 232 ASN A O 1
ATOM 1899 N N . PHE A 1 233 ? -5.789 -14.898 -22.047 1 69.62 233 PHE A N 1
ATOM 1900 C CA . PHE A 1 233 ? -5.25 -13.562 -21.844 1 69.62 233 PHE A CA 1
ATOM 1901 C C . PHE A 1 233 ? -3.77 -13.516 -22.203 1 69.62 233 PHE A C 1
ATOM 1903 O O . PHE A 1 233 ? -3.303 -12.539 -22.797 1 69.62 233 PHE A O 1
ATOM 1910 N N . LEU A 1 234 ? -3.074 -14.43 -21.828 1 74.88 234 LEU A N 1
ATOM 1911 C CA . LEU A 1 234 ? -1.631 -14.469 -22.031 1 74.88 234 LEU A CA 1
ATOM 1912 C C . LEU A 1 234 ? -1.298 -14.609 -23.516 1 74.88 234 LEU A C 1
ATOM 1914 O O . LEU A 1 234 ? -0.188 -14.281 -23.938 1 74.88 234 LEU A O 1
ATOM 1918 N N . GLY A 1 235 ? -2.307 -14.984 -24.234 1 68.5 235 GLY A N 1
ATOM 1919 C CA . GLY A 1 235 ? -2.074 -15.188 -25.656 1 68.5 235 GLY A CA 1
ATOM 1920 C C . GLY A 1 235 ? -2.463 -13.984 -26.5 1 68.5 235 GLY A C 1
ATOM 1921 O O . GLY A 1 235 ? -2.227 -13.969 -27.703 1 68.5 235 GLY A O 1
ATOM 1922 N N . THR A 1 236 ? -3.02 -12.969 -25.828 1 66.06 236 THR A N 1
ATOM 1923 C CA . THR A 1 236 ? -3.512 -11.82 -26.578 1 66.06 236 THR A CA 1
ATOM 1924 C C . THR A 1 236 ? -2.662 -10.586 -26.312 1 66.06 236 THR A C 1
ATOM 1926 O O . THR A 1 236 ? -2.004 -10.492 -25.266 1 66.06 236 THR A O 1
ATOM 1929 N N . ASN A 1 237 ? -2.371 -9.836 -27.328 1 64.88 237 ASN A N 1
ATOM 1930 C CA . ASN A 1 237 ? -1.698 -8.547 -27.188 1 64.88 237 ASN A CA 1
ATOM 1931 C C . ASN A 1 237 ? -2.674 -7.387 -27.344 1 64.88 237 ASN A C 1
ATOM 1933 O O . ASN A 1 237 ? -2.9 -6.906 -28.469 1 64.88 237 ASN A O 1
ATOM 1937 N N . PRO A 1 238 ? -3.223 -7.09 -26.25 1 60.47 238 PRO A N 1
ATOM 1938 C CA . PRO A 1 238 ? -4.145 -5.961 -26.391 1 60.47 238 PRO A CA 1
ATOM 1939 C C . PRO A 1 238 ? -3.441 -4.68 -26.844 1 60.47 238 PRO A C 1
ATOM 1941 O O . PRO A 1 238 ? -2.266 -4.473 -26.531 1 60.47 238 PRO A O 1
ATOM 1944 N N . ARG A 1 239 ? -4.066 -3.941 -27.703 1 58.19 239 ARG A N 1
ATOM 1945 C CA . ARG A 1 239 ? -3.555 -2.648 -28.141 1 58.19 239 ARG A CA 1
ATOM 1946 C C . ARG A 1 239 ? -3.354 -1.704 -26.969 1 58.19 239 ARG A C 1
ATOM 1948 O O . ARG A 1 239 ? -4.199 -1.63 -26.062 1 58.19 239 ARG A O 1
ATOM 1955 N N . GLY A 1 240 ? -2.152 -1.187 -26.875 1 61.72 240 GLY A N 1
ATOM 1956 C CA . GLY A 1 240 ? -1.888 -0.18 -25.859 1 61.72 240 GLY A CA 1
ATOM 1957 C C . GLY A 1 240 ? -1.466 -0.773 -24.531 1 61.72 240 GLY A C 1
ATOM 1958 O O . GLY A 1 240 ? -1.62 -0.137 -23.484 1 61.72 240 GLY A O 1
ATOM 1959 N N . SER A 1 241 ? -1.024 -1.933 -24.688 1 65.44 241 SER A N 1
ATOM 1960 C CA . SER A 1 241 ? -0.623 -2.6 -23.453 1 65.44 241 SER A CA 1
ATOM 1961 C C . SER A 1 241 ? 0.576 -1.906 -22.812 1 65.44 241 SER A C 1
ATOM 1963 O O . SER A 1 241 ? 1.428 -1.357 -23.516 1 65.44 241 SER A O 1
ATOM 1965 N N . LYS A 1 242 ? 0.549 -1.912 -21.562 1 70.06 242 LYS A N 1
ATOM 1966 C CA . LYS A 1 242 ? 1.618 -1.298 -20.781 1 70.06 242 LYS A CA 1
ATOM 1967 C C . LYS A 1 242 ? 2.848 -2.199 -20.719 1 70.06 242 LYS A C 1
ATOM 1969 O O . LYS A 1 242 ? 2.746 -3.41 -20.938 1 70.06 242 LYS A O 1
ATOM 1974 N N . PRO A 1 243 ? 3.961 -1.613 -20.531 1 77.75 243 PRO A N 1
ATOM 1975 C CA . PRO A 1 243 ? 5.215 -2.367 -20.531 1 77.75 243 PRO A CA 1
ATOM 1976 C C . PRO A 1 243 ? 5.203 -3.525 -19.531 1 77.75 243 PRO A C 1
ATOM 1978 O O . PRO A 1 243 ? 5.766 -4.586 -19.812 1 77.75 243 PRO A O 1
ATOM 1981 N N . VAL A 1 244 ? 4.527 -3.336 -18.453 1 78.69 244 VAL A N 1
ATOM 1982 C CA . VAL A 1 244 ? 4.508 -4.383 -17.438 1 78.69 244 VAL A CA 1
ATOM 1983 C C . VAL A 1 244 ? 3.768 -5.605 -17.969 1 78.69 244 VAL A C 1
ATOM 1985 O O . VAL A 1 244 ? 4.156 -6.742 -17.688 1 78.69 244 VAL A O 1
ATOM 1988 N N . TYR A 1 245 ? 2.791 -5.406 -18.75 1 80.12 245 TYR A N 1
ATOM 1989 C CA . TYR A 1 245 ? 2.07 -6.52 -19.359 1 80.12 245 TYR A CA 1
ATOM 1990 C C . TYR A 1 245 ? 2.98 -7.316 -20.281 1 80.12 245 TYR A C 1
ATOM 1992 O O . TYR A 1 245 ? 2.965 -8.547 -20.266 1 80.12 245 TYR A O 1
ATOM 2000 N N . HIS A 1 246 ? 3.709 -6.586 -21.047 1 87.44 246 HIS A N 1
ATOM 2001 C CA . HIS A 1 246 ? 4.645 -7.25 -21.938 1 87.44 246 HIS A CA 1
ATOM 2002 C C . HIS A 1 246 ? 5.711 -8.008 -21.172 1 87.44 246 HIS A C 1
ATOM 2004 O O . HIS A 1 246 ? 6.18 -9.062 -21.609 1 87.44 246 HIS A O 1
ATOM 2010 N N . ALA A 1 247 ? 6.051 -7.438 -20.078 1 91.69 247 ALA A N 1
ATOM 2011 C CA . ALA A 1 247 ? 7.02 -8.125 -19.234 1 91.69 247 ALA A CA 1
ATOM 2012 C C . ALA A 1 247 ? 6.441 -9.43 -18.688 1 91.69 247 ALA A C 1
ATOM 2014 O O . ALA A 1 247 ? 7.152 -10.43 -18.562 1 91.69 247 ALA A O 1
ATOM 2015 N N . ILE A 1 248 ? 5.184 -9.398 -18.359 1 88.94 248 ILE A N 1
ATOM 2016 C CA . ILE A 1 248 ? 4.508 -10.594 -17.875 1 88.94 248 ILE A CA 1
ATOM 2017 C C . ILE A 1 248 ? 4.492 -11.648 -18.984 1 88.94 248 ILE A C 1
ATOM 2019 O O . ILE A 1 248 ? 4.781 -12.828 -18.734 1 88.94 248 ILE A O 1
ATOM 2023 N N . GLN A 1 249 ? 4.219 -11.242 -20.172 1 89.38 249 GLN A N 1
ATOM 2024 C CA . GLN A 1 249 ? 4.234 -12.156 -21.297 1 89.38 249 GLN A CA 1
ATOM 2025 C C . GLN A 1 249 ? 5.633 -12.734 -21.516 1 89.38 249 GLN A C 1
ATOM 2027 O O . GLN A 1 249 ? 5.773 -13.914 -21.859 1 89.38 249 GLN A O 1
ATOM 2032 N N . MET A 1 250 ? 6.57 -11.875 -21.359 1 94.56 250 MET A N 1
ATOM 2033 C CA . MET A 1 250 ? 7.961 -12.312 -21.469 1 94.56 250 MET A CA 1
ATOM 2034 C C . MET A 1 250 ? 8.258 -13.445 -20.484 1 94.56 250 MET A C 1
ATOM 2036 O O . MET A 1 250 ? 8.836 -14.461 -20.859 1 94.56 250 MET A O 1
ATOM 2040 N N . MET A 1 251 ? 7.781 -13.297 -19.344 1 95 251 MET A N 1
ATOM 2041 C CA . MET A 1 251 ? 8.055 -14.297 -18.312 1 95 251 MET A CA 1
ATOM 2042 C C . MET A 1 251 ? 7.27 -15.578 -18.562 1 95 251 MET A C 1
ATOM 2044 O O . MET A 1 251 ? 7.742 -16.672 -18.266 1 95 251 MET A O 1
ATOM 2048 N N . LYS A 1 252 ? 6.098 -15.438 -19.078 1 93.31 252 LYS A N 1
ATOM 2049 C CA . LYS A 1 252 ? 5.332 -16.625 -19.484 1 93.31 252 LYS A CA 1
ATOM 2050 C C . LYS A 1 252 ? 6.062 -17.406 -20.562 1 93.31 252 LYS A C 1
ATOM 2052 O O . LYS A 1 252 ? 6.168 -18.641 -20.469 1 93.31 252 LYS A O 1
ATOM 2057 N N . ARG A 1 253 ? 6.543 -16.781 -21.547 1 94.06 253 ARG A N 1
ATOM 2058 C CA . ARG A 1 253 ? 7.312 -17.422 -22.594 1 94.06 253 ARG A CA 1
ATOM 2059 C C . ARG A 1 253 ? 8.57 -18.078 -22.031 1 94.06 253 ARG A C 1
ATOM 2061 O O . ARG A 1 253 ? 8.953 -19.172 -22.469 1 94.06 253 ARG A O 1
ATOM 2068 N N . ALA A 1 254 ? 9.172 -17.375 -21.172 1 96.69 254 ALA A N 1
ATOM 2069 C CA . ALA A 1 254 ? 10.359 -17.922 -20.531 1 96.69 254 ALA A CA 1
ATOM 2070 C C . ALA A 1 254 ? 10.039 -19.234 -19.828 1 96.69 254 ALA A C 1
ATOM 2072 O O . ALA A 1 254 ? 10.805 -20.203 -19.906 1 96.69 254 ALA A O 1
ATOM 2073 N N . GLU A 1 255 ? 8.93 -19.234 -19.109 1 95.06 255 GLU A N 1
ATOM 2074 C CA . GLU A 1 255 ? 8.5 -20.453 -18.438 1 95.06 255 GLU A CA 1
ATOM 2075 C C . GLU A 1 255 ? 8.273 -21.594 -19.438 1 95.06 255 GLU A C 1
ATOM 2077 O O . GLU A 1 255 ? 8.664 -22.734 -19.188 1 95.06 255 GLU A O 1
ATOM 2082 N N . ASP A 1 256 ? 7.695 -21.297 -20.547 1 94.19 256 ASP A N 1
ATOM 2083 C CA . ASP A 1 256 ? 7.426 -22.281 -21.578 1 94.19 256 ASP A CA 1
ATOM 2084 C C . ASP A 1 256 ? 8.719 -22.875 -22.125 1 94.19 256 ASP A C 1
ATOM 2086 O O . ASP A 1 256 ? 8.758 -24.047 -22.531 1 94.19 256 ASP A O 1
ATOM 2090 N N . LEU A 1 257 ? 9.742 -22.078 -22.109 1 96 257 LEU A N 1
ATOM 2091 C CA . LEU A 1 257 ? 11.039 -22.516 -22.625 1 96 257 LEU A CA 1
ATOM 2092 C C . LEU A 1 257 ? 11.914 -23.062 -21.5 1 96 257 LEU A C 1
ATOM 2094 O O . LEU A 1 257 ? 13.094 -23.359 -21.719 1 96 257 LEU A O 1
ATOM 2098 N N . ASN A 1 258 ? 11.391 -23.094 -20.266 1 94.94 258 ASN A N 1
ATOM 2099 C CA . ASN A 1 258 ? 12.078 -23.562 -19.078 1 94.94 258 ASN A CA 1
ATOM 2100 C C . ASN A 1 258 ? 13.312 -22.719 -18.766 1 94.94 258 ASN A C 1
ATOM 2102 O O . ASN A 1 258 ? 14.367 -23.266 -18.422 1 94.94 258 ASN A O 1
ATOM 2106 N N . LEU A 1 259 ? 13.211 -21.438 -19 1 95.06 259 LEU A N 1
ATOM 2107 C CA . LEU A 1 259 ? 14.242 -20.484 -18.641 1 95.06 259 LEU A CA 1
ATOM 2108 C C . LEU A 1 259 ? 13.93 -19.828 -17.297 1 95.06 259 LEU A C 1
ATOM 2110 O O . LEU A 1 259 ? 12.867 -19.219 -17.125 1 95.06 259 LEU A O 1
ATOM 2114 N N . ARG A 1 260 ? 14.82 -20.016 -16.406 1 90.5 260 ARG A N 1
ATOM 2115 C CA . ARG A 1 260 ? 14.625 -19.391 -15.094 1 90.5 260 ARG A CA 1
ATOM 2116 C C . ARG A 1 260 ? 15.93 -18.797 -14.578 1 90.5 260 ARG A C 1
ATOM 2118 O O . ARG A 1 260 ? 16.938 -19.484 -14.461 1 90.5 260 ARG A O 1
ATOM 2125 N N . TYR A 1 261 ? 15.789 -17.516 -14.289 1 91.75 261 TYR A N 1
ATOM 2126 C CA . TYR A 1 261 ? 16.938 -16.812 -13.727 1 91.75 261 TYR A CA 1
ATOM 2127 C C . TYR A 1 261 ? 16.953 -16.938 -12.211 1 91.75 261 TYR A C 1
ATOM 2129 O O . TYR A 1 261 ? 15.906 -16.844 -11.562 1 91.75 261 TYR A O 1
ATOM 2137 N N . ASP A 1 262 ? 18.109 -17.234 -11.695 1 86.75 262 ASP A N 1
ATOM 2138 C CA . ASP A 1 262 ? 18.328 -17.281 -10.25 1 86.75 262 ASP A CA 1
ATOM 2139 C C . ASP A 1 262 ? 19.109 -16.062 -9.773 1 86.75 262 ASP A C 1
ATOM 2141 O O . ASP A 1 262 ? 20.312 -15.953 -10.016 1 86.75 262 ASP A O 1
ATOM 2145 N N . PRO A 1 263 ? 18.484 -15.234 -9.039 1 80.06 263 PRO A N 1
ATOM 2146 C CA . PRO A 1 263 ? 19.141 -14 -8.609 1 80.06 263 PRO A CA 1
ATOM 2147 C C . PRO A 1 263 ? 20.312 -14.258 -7.648 1 80.06 263 PRO A C 1
ATOM 2149 O O . PRO A 1 263 ? 21.141 -13.375 -7.426 1 80.06 263 PRO A O 1
ATOM 2152 N N . TYR A 1 264 ? 20.422 -15.422 -7.09 1 77.19 264 TYR A N 1
ATOM 2153 C CA . TYR A 1 264 ? 21.469 -15.727 -6.117 1 77.19 264 TYR A CA 1
ATOM 2154 C C . TYR A 1 264 ? 22.641 -16.438 -6.781 1 77.19 264 TYR A C 1
ATOM 2156 O O . TYR A 1 264 ? 23.672 -16.688 -6.145 1 77.19 264 TYR A O 1
ATOM 2164 N N . ASN A 1 265 ? 22.484 -16.75 -8.039 1 83.12 265 ASN A N 1
ATOM 2165 C CA . ASN A 1 265 ? 23.531 -17.406 -8.828 1 83.12 265 ASN A CA 1
ATOM 2166 C C . ASN A 1 265 ? 24.203 -16.406 -9.781 1 83.12 265 ASN A C 1
ATOM 2168 O O . ASN A 1 265 ? 23.594 -15.961 -10.75 1 83.12 265 ASN A O 1
ATOM 2172 N N . HIS A 1 266 ? 25.422 -16.141 -9.492 1 81.06 266 HIS A N 1
ATOM 2173 C CA . HIS A 1 266 ? 26.125 -15.109 -10.258 1 81.06 266 HIS A CA 1
ATOM 2174 C C . HIS A 1 266 ? 27 -15.734 -11.336 1 81.06 266 HIS A C 1
ATOM 2176 O O . HIS A 1 266 ? 27.922 -15.086 -11.836 1 81.06 266 HIS A O 1
ATOM 2182 N N . SER A 1 267 ? 26.688 -16.906 -11.766 1 89.88 267 SER A N 1
ATOM 2183 C CA . SER A 1 267 ? 27.453 -17.594 -12.797 1 89.88 267 SER A CA 1
ATOM 2184 C C . SER A 1 267 ? 27.188 -17 -14.18 1 89.88 267 SER A C 1
ATOM 2186 O O . SER A 1 267 ? 26.172 -16.328 -14.383 1 89.88 267 SER A O 1
ATOM 2188 N N . GLU A 1 268 ? 28.078 -17.203 -14.984 1 92.12 268 GLU A N 1
ATOM 2189 C CA . GLU A 1 268 ? 27.938 -16.75 -16.359 1 92.12 268 GLU A CA 1
ATOM 2190 C C . GLU A 1 268 ? 26.766 -17.453 -17.047 1 92.12 268 GLU A C 1
ATOM 2192 O O . GLU A 1 268 ? 26.078 -16.844 -17.875 1 92.12 268 GLU A O 1
ATOM 2197 N N . GLU A 1 269 ? 26.656 -18.688 -16.75 1 93.19 269 GLU A N 1
ATOM 2198 C CA . GLU A 1 269 ? 25.547 -19.438 -17.312 1 93.19 269 GLU A CA 1
ATOM 2199 C C . GLU A 1 269 ? 24.203 -18.828 -16.922 1 93.19 269 GLU A C 1
ATOM 2201 O O . GLU A 1 269 ? 23.297 -18.75 -17.75 1 93.19 269 GLU A O 1
ATOM 2206 N N . ASN A 1 270 ? 24.109 -18.469 -15.727 1 93.94 270 ASN A N 1
ATOM 2207 C CA . ASN A 1 270 ? 22.875 -17.828 -15.242 1 93.94 270 ASN A CA 1
ATOM 2208 C C . ASN A 1 270 ? 22.656 -16.484 -15.914 1 93.94 270 ASN A C 1
ATOM 2210 O O . ASN A 1 270 ? 21.516 -16.109 -16.203 1 93.94 270 ASN A O 1
ATOM 2214 N N . GLN A 1 271 ? 23.672 -15.805 -16.156 1 93.06 271 GLN A N 1
ATOM 2215 C CA . GLN A 1 271 ? 23.562 -14.523 -16.859 1 93.06 271 GLN A CA 1
ATOM 2216 C C . GLN A 1 271 ? 23.094 -14.711 -18.297 1 93.06 271 GLN A C 1
ATOM 2218 O O . GLN A 1 271 ? 22.328 -13.891 -18.812 1 93.06 271 GLN A O 1
ATOM 2223 N N . LYS A 1 272 ? 23.594 -15.734 -18.891 1 95.19 272 LYS A N 1
ATOM 2224 C CA . LYS A 1 272 ? 23.141 -16.047 -20.25 1 95.19 272 LYS A CA 1
ATOM 2225 C C . LYS A 1 272 ? 21.641 -16.344 -20.281 1 95.19 272 LYS A C 1
ATOM 2227 O O . LYS A 1 272 ? 20.953 -15.969 -21.234 1 95.19 272 LYS A O 1
ATOM 2232 N N . VAL A 1 273 ? 21.219 -17.016 -19.266 1 96.38 273 VAL A N 1
ATOM 2233 C CA . VAL A 1 273 ? 19.797 -17.312 -19.156 1 96.38 273 VAL A CA 1
ATOM 2234 C C . VAL A 1 273 ? 19 -16 -19.094 1 96.38 273 VAL A C 1
ATOM 2236 O O . VAL A 1 273 ? 17.969 -15.852 -19.75 1 96.38 273 VAL A O 1
ATOM 2239 N N . LEU A 1 274 ? 19.484 -15.07 -18.297 1 95.69 274 LEU A N 1
ATOM 2240 C CA . LEU A 1 274 ? 18.828 -13.773 -18.172 1 95.69 274 LEU A CA 1
ATOM 2241 C C . LEU A 1 274 ? 18.75 -13.078 -19.531 1 95.69 274 LEU A C 1
ATOM 2243 O O . LEU A 1 274 ? 17.703 -12.523 -19.891 1 95.69 274 LEU A O 1
ATOM 2247 N N . GLU A 1 275 ? 19.781 -13.148 -20.234 1 95.5 275 GLU A N 1
ATOM 2248 C CA . GLU A 1 275 ? 19.828 -12.516 -21.547 1 95.5 275 GLU A CA 1
ATOM 2249 C C . GLU A 1 275 ? 18.828 -13.18 -22.5 1 95.5 275 GLU A C 1
ATOM 2251 O O . GLU A 1 275 ? 18.188 -12.5 -23.297 1 95.5 275 GLU A O 1
ATOM 2256 N N . GLN A 1 276 ? 18.766 -14.438 -22.422 1 96.94 276 GLN A N 1
ATOM 2257 C CA . GLN A 1 276 ? 17.828 -15.172 -23.266 1 96.94 276 GLN A CA 1
ATOM 2258 C C . GLN A 1 276 ? 16.391 -14.773 -22.938 1 96.94 276 GLN A C 1
ATOM 2260 O O . GLN A 1 276 ? 15.562 -14.641 -23.844 1 96.94 276 GLN A O 1
ATOM 2265 N N . ILE A 1 277 ? 16.109 -14.578 -21.719 1 97.62 277 ILE A N 1
ATOM 2266 C CA . ILE A 1 277 ? 14.766 -14.18 -21.297 1 97.62 277 ILE A CA 1
ATOM 2267 C C . ILE A 1 277 ? 14.438 -12.805 -21.859 1 97.62 277 ILE A C 1
ATOM 2269 O O . ILE A 1 277 ? 13.359 -12.602 -22.438 1 97.62 277 ILE A O 1
ATOM 2273 N N . VAL A 1 278 ? 15.336 -11.906 -21.703 1 96.31 278 VAL A N 1
ATOM 2274 C CA . VAL A 1 278 ? 15.117 -10.531 -22.141 1 96.31 278 VAL A CA 1
ATOM 2275 C C . VAL A 1 278 ? 14.938 -10.5 -23.656 1 96.31 278 VAL A C 1
ATOM 2277 O O . VAL A 1 278 ? 14.156 -9.703 -24.172 1 96.31 278 VAL A O 1
ATOM 2280 N N . GLU A 1 279 ? 15.594 -11.391 -24.328 1 95.5 279 GLU A N 1
ATOM 2281 C CA . GLU A 1 279 ? 15.5 -11.477 -25.781 1 95.5 279 GLU A CA 1
ATOM 2282 C C . GLU A 1 279 ? 14.086 -11.844 -26.219 1 95.5 279 GLU A C 1
ATOM 2284 O O . GLU A 1 279 ? 13.672 -11.492 -27.328 1 95.5 279 GLU A O 1
ATOM 2289 N N . LEU A 1 280 ? 13.367 -12.484 -25.406 1 95.06 280 LEU A N 1
ATOM 2290 C CA . LEU A 1 280 ? 12 -12.875 -25.734 1 95.06 280 LEU A CA 1
ATOM 2291 C C . LEU A 1 280 ? 11.102 -11.656 -25.891 1 95.06 280 LEU A C 1
ATOM 2293 O O . LEU A 1 280 ? 10.016 -11.742 -26.453 1 95.06 280 LEU A O 1
ATOM 2297 N N . ALA A 1 281 ? 11.5 -10.531 -25.281 1 93.25 281 ALA A N 1
ATOM 2298 C CA . ALA A 1 281 ? 10.742 -9.289 -25.406 1 93.25 281 ALA A CA 1
ATOM 2299 C C . ALA A 1 281 ? 11.438 -8.312 -26.344 1 93.25 281 ALA A C 1
ATOM 2301 O O . ALA A 1 281 ? 11.188 -7.105 -26.297 1 93.25 281 ALA A O 1
ATOM 2302 N N . GLN A 1 282 ? 12.289 -8.727 -27.188 1 92.56 282 GLN A N 1
ATOM 2303 C CA . GLN A 1 282 ? 13.133 -7.883 -28.031 1 92.56 282 GLN A CA 1
ATOM 2304 C C . GLN A 1 282 ? 12.297 -6.949 -28.891 1 92.56 282 GLN A C 1
ATOM 2306 O O . GLN A 1 282 ? 12.68 -5.801 -29.141 1 92.56 282 GLN A O 1
ATOM 2311 N N . GLU A 1 283 ? 11.172 -7.383 -29.328 1 89.69 283 GLU A N 1
ATOM 2312 C CA . GLU A 1 283 ? 10.312 -6.602 -30.203 1 89.69 283 GLU A CA 1
ATOM 2313 C C . GLU A 1 283 ? 9.75 -5.379 -29.484 1 89.69 283 GLU A C 1
ATOM 2315 O O . GLU A 1 283 ? 9.367 -4.395 -30.125 1 89.69 283 GLU A O 1
ATOM 2320 N N . LYS A 1 284 ? 9.719 -5.492 -28.188 1 89.06 284 LYS A N 1
ATOM 2321 C CA . LYS A 1 284 ? 9.117 -4.414 -27.406 1 89.06 284 LYS A CA 1
ATOM 2322 C C . LYS A 1 284 ? 10.188 -3.461 -26.875 1 89.06 284 LYS A C 1
ATOM 2324 O O . LYS A 1 284 ? 9.867 -2.41 -26.312 1 89.06 284 LYS A O 1
ATOM 2329 N N . ILE A 1 285 ? 11.43 -3.785 -27.031 1 91.12 285 ILE A N 1
ATOM 2330 C CA . ILE A 1 285 ? 12.531 -2.973 -26.531 1 91.12 285 ILE A CA 1
ATOM 2331 C C . ILE A 1 285 ? 12.953 -1.965 -27.594 1 91.12 285 ILE A C 1
ATOM 2333 O O . ILE A 1 285 ? 13.477 -2.344 -28.656 1 91.12 285 ILE A O 1
ATOM 2337 N N . LYS A 1 286 ? 12.711 -0.71 -27.344 1 86.5 286 LYS A N 1
ATOM 2338 C CA . LYS A 1 286 ? 12.992 0.332 -28.328 1 86.5 286 LYS A CA 1
ATOM 2339 C C . LYS A 1 286 ? 14.219 1.143 -27.938 1 86.5 286 LYS A C 1
ATOM 2341 O O . LYS A 1 286 ? 14.883 1.729 -28.797 1 86.5 286 LYS A O 1
ATOM 2346 N N . ASN A 1 287 ? 14.391 1.281 -26.688 1 84.62 287 ASN A N 1
ATOM 2347 C CA . ASN A 1 287 ? 15.523 2.055 -26.172 1 84.62 287 ASN A CA 1
ATOM 2348 C C . ASN A 1 287 ? 16.172 1.37 -24.969 1 84.62 287 ASN A C 1
ATOM 2350 O O . ASN A 1 287 ? 15.766 0.273 -24.594 1 84.62 287 ASN A O 1
ATOM 2354 N N . GLU A 1 288 ? 17.156 1.966 -24.5 1 82.56 288 GLU A N 1
ATOM 2355 C CA . GLU A 1 288 ? 17.922 1.38 -23.391 1 82.56 288 GLU A CA 1
ATOM 2356 C C . GLU A 1 288 ? 17.109 1.352 -22.109 1 82.56 288 GLU A C 1
ATOM 2358 O O . GLU A 1 288 ? 17.266 0.445 -21.281 1 82.56 288 GLU A O 1
ATOM 2363 N N . GLU A 1 289 ? 16.266 2.258 -21.984 1 80.38 289 GLU A N 1
ATOM 2364 C CA . GLU A 1 289 ? 15.398 2.291 -20.812 1 80.38 289 GLU A CA 1
ATOM 2365 C C . GLU A 1 289 ? 14.438 1.105 -20.797 1 80.38 289 GLU A C 1
ATOM 2367 O O . GLU A 1 289 ? 14.219 0.498 -19.75 1 80.38 289 GLU A O 1
ATOM 2372 N N . ASP A 1 290 ? 14.008 0.839 -21.922 1 86.25 290 ASP A N 1
ATOM 2373 C CA . ASP A 1 290 ? 13.156 -0.336 -22.062 1 86.25 290 ASP A CA 1
ATOM 2374 C C . ASP A 1 290 ? 13.914 -1.612 -21.703 1 86.25 290 ASP A C 1
ATOM 2376 O O . ASP A 1 290 ? 13.398 -2.475 -21 1 86.25 290 ASP A O 1
ATOM 2380 N N . ARG A 1 291 ? 15.086 -1.647 -22.234 1 89.69 291 ARG A N 1
ATOM 2381 C CA . ARG A 1 291 ? 15.891 -2.842 -21.984 1 89.69 291 ARG A CA 1
ATOM 2382 C C . ARG A 1 291 ? 16.156 -3.018 -20.5 1 89.69 291 ARG A C 1
ATOM 2384 O O . ARG A 1 291 ? 16.094 -4.133 -19.969 1 89.69 291 ARG A O 1
ATOM 2391 N N . GLU A 1 292 ? 16.453 -1.934 -19.906 1 86.25 292 GLU A N 1
ATOM 2392 C CA . GLU A 1 292 ? 16.703 -1.967 -18.469 1 86.25 292 GLU A CA 1
ATOM 2393 C C . GLU A 1 292 ? 15.453 -2.412 -17.703 1 86.25 292 GLU A C 1
ATOM 2395 O O . GLU A 1 292 ? 15.547 -3.178 -16.734 1 86.25 292 GLU A O 1
ATOM 2400 N N . PHE A 1 293 ? 14.375 -1.979 -18.172 1 87.25 293 PHE A N 1
ATOM 2401 C CA . PHE A 1 293 ? 13.109 -2.336 -17.547 1 87.25 293 PHE A CA 1
ATOM 2402 C C . PHE A 1 293 ? 12.867 -3.84 -17.625 1 87.25 293 PHE A C 1
ATOM 2404 O O . PHE A 1 293 ? 12.617 -4.492 -16.609 1 87.25 293 PHE A O 1
ATOM 2411 N N . TYR A 1 294 ? 12.945 -4.387 -18.781 1 93.38 294 TYR A N 1
ATOM 2412 C CA . TYR A 1 294 ? 12.672 -5.805 -18.984 1 93.38 294 TYR A CA 1
ATOM 2413 C C . TYR A 1 294 ? 13.719 -6.66 -18.281 1 93.38 294 TYR A C 1
ATOM 2415 O O . TYR A 1 294 ? 13.406 -7.727 -17.75 1 93.38 294 TYR A O 1
ATOM 2423 N N . THR A 1 295 ? 14.945 -6.172 -18.297 1 92.19 295 THR A N 1
ATOM 2424 C CA . THR A 1 295 ? 16.016 -6.891 -17.625 1 92.19 295 THR A CA 1
ATOM 2425 C C . THR A 1 295 ? 15.766 -6.941 -16.109 1 92.19 295 THR A C 1
ATOM 2427 O O . THR A 1 295 ? 15.859 -8.008 -15.5 1 92.19 295 THR A O 1
ATOM 2430 N N . ASN A 1 296 ? 15.406 -5.82 -15.578 1 89.44 296 ASN A N 1
ATOM 2431 C CA . ASN A 1 296 ? 15.133 -5.758 -14.141 1 89.44 296 ASN A CA 1
ATOM 2432 C C . ASN A 1 296 ? 13.898 -6.574 -13.766 1 89.44 296 ASN A C 1
ATOM 2434 O O . ASN A 1 296 ? 13.883 -7.238 -12.734 1 89.44 296 ASN A O 1
ATOM 2438 N N . PHE A 1 297 ? 12.961 -6.5 -14.602 1 91.25 297 PHE A N 1
ATOM 2439 C CA . PHE A 1 297 ? 11.75 -7.273 -14.344 1 91.25 297 PHE A CA 1
ATOM 2440 C C . PHE A 1 297 ? 12.062 -8.766 -14.281 1 91.25 297 PHE A C 1
ATOM 2442 O O . PHE A 1 297 ? 11.617 -9.461 -13.367 1 91.25 297 PHE A O 1
ATOM 2449 N N . ALA A 1 298 ? 12.828 -9.211 -15.211 1 93.31 298 ALA A N 1
ATOM 2450 C CA . ALA A 1 298 ? 13.203 -10.617 -15.258 1 93.31 298 ALA A CA 1
ATOM 2451 C C . ALA A 1 298 ? 14.094 -10.992 -14.078 1 93.31 298 ALA A C 1
ATOM 2453 O O . ALA A 1 298 ? 13.922 -12.055 -13.469 1 93.31 298 ALA A O 1
ATOM 2454 N N . LYS A 1 299 ? 14.984 -10.109 -13.789 1 90.75 299 LYS A N 1
ATOM 2455 C CA . LYS A 1 299 ? 15.969 -10.352 -12.742 1 90.75 299 LYS A CA 1
ATOM 2456 C C . LYS A 1 299 ? 15.297 -10.453 -11.375 1 90.75 299 LYS A C 1
ATOM 2458 O O . LYS A 1 299 ? 15.703 -11.258 -10.531 1 90.75 299 LYS A O 1
ATOM 2463 N N . PHE A 1 300 ? 14.273 -9.688 -11.227 1 90.31 300 PHE A N 1
ATOM 2464 C CA . PHE A 1 300 ? 13.688 -9.586 -9.891 1 90.31 300 PHE A CA 1
ATOM 2465 C C . PHE A 1 300 ? 12.32 -10.258 -9.852 1 90.31 300 PHE A C 1
ATOM 2467 O O . PHE A 1 300 ? 11.547 -10.047 -8.914 1 90.31 300 PHE A O 1
ATOM 2474 N N . TYR A 1 301 ? 12.078 -11.07 -10.82 1 92.81 301 TYR A N 1
ATOM 2475 C CA . TYR A 1 301 ? 10.797 -11.766 -10.914 1 92.81 301 TYR A CA 1
ATOM 2476 C C . TYR A 1 301 ? 10.578 -12.664 -9.703 1 92.81 301 TYR A C 1
ATOM 2478 O O . TYR A 1 301 ? 11.32 -13.617 -9.492 1 92.81 301 TYR A O 1
ATOM 2486 N N . GLY A 1 302 ? 9.633 -12.289 -8.875 1 91.5 302 GLY A N 1
ATOM 2487 C CA . GLY A 1 302 ? 9.305 -13.117 -7.723 1 91.5 302 GLY A CA 1
ATOM 2488 C C . GLY A 1 302 ? 10.023 -12.688 -6.457 1 91.5 302 GLY A C 1
ATOM 2489 O O . GLY A 1 302 ? 9.812 -13.266 -5.387 1 91.5 302 GLY A O 1
ATOM 2490 N N . ILE A 1 303 ? 10.844 -11.703 -6.551 1 90.62 303 ILE A N 1
ATOM 2491 C CA . ILE A 1 303 ? 11.57 -11.227 -5.383 1 90.62 303 ILE A CA 1
ATOM 2492 C C . ILE A 1 303 ? 10.711 -10.227 -4.609 1 90.62 303 ILE A C 1
ATOM 2494 O O . ILE A 1 303 ? 10.211 -9.258 -5.188 1 90.62 303 ILE A O 1
ATOM 2498 N N . GLU A 1 304 ? 10.602 -10.477 -3.336 1 92.06 304 GLU A N 1
ATOM 2499 C CA . GLU A 1 304 ? 9.758 -9.633 -2.498 1 92.06 304 GLU A CA 1
ATOM 2500 C C . GLU A 1 304 ? 10.539 -8.445 -1.938 1 92.06 304 GLU A C 1
ATOM 2502 O O . GLU A 1 304 ? 11.68 -8.602 -1.496 1 92.06 304 GLU A O 1
ATOM 2507 N N . HIS A 1 305 ? 10.008 -7.332 -2.102 1 91.56 305 HIS A N 1
ATOM 2508 C CA . HIS A 1 305 ? 10.5 -6.078 -1.536 1 91.56 305 HIS A CA 1
ATOM 2509 C C . HIS A 1 305 ? 9.406 -5.348 -0.774 1 91.56 305 HIS A C 1
ATOM 2511 O O . HIS A 1 305 ? 8.398 -4.945 -1.361 1 91.56 305 HIS A O 1
ATOM 2517 N N . CYS A 1 306 ? 9.562 -5.137 0.473 1 92.75 306 CYS A N 1
ATOM 2518 C CA . CYS A 1 306 ? 8.508 -4.766 1.404 1 92.75 306 CYS A CA 1
ATOM 2519 C C . CYS A 1 306 ? 7.793 -3.5 0.944 1 92.75 306 CYS A C 1
ATOM 2521 O O . CYS A 1 306 ? 6.562 -3.467 0.867 1 92.75 306 CYS A O 1
ATOM 2523 N N . PRO A 1 307 ? 8.531 -2.436 0.569 1 90.38 307 PRO A N 1
ATOM 2524 C CA . PRO A 1 307 ? 7.809 -1.226 0.167 1 90.38 307 PRO A CA 1
ATOM 2525 C C . PRO A 1 307 ? 6.914 -1.45 -1.049 1 90.38 307 PRO A C 1
ATOM 2527 O O . PRO A 1 307 ? 5.902 -0.765 -1.209 1 90.38 307 PRO A O 1
ATOM 2530 N N . VAL A 1 308 ? 7.262 -2.4 -1.873 1 90.56 308 VAL A N 1
ATOM 2531 C CA . VAL A 1 308 ? 6.531 -2.627 -3.115 1 90.56 308 VAL A CA 1
ATOM 2532 C C . VAL A 1 308 ? 5.398 -3.621 -2.875 1 90.56 308 VAL A C 1
ATOM 2534 O O . VAL A 1 308 ? 4.25 -3.363 -3.24 1 90.56 308 VAL A O 1
ATOM 2537 N N . TYR A 1 309 ? 5.738 -4.734 -2.234 1 94.25 309 TYR A N 1
ATOM 2538 C CA . TYR A 1 309 ? 4.668 -5.711 -2.041 1 94.25 309 TYR A CA 1
ATOM 2539 C C . TYR A 1 309 ? 3.615 -5.18 -1.075 1 94.25 309 TYR A C 1
ATOM 2541 O O . TYR A 1 309 ? 2.484 -5.672 -1.053 1 94.25 309 TYR A O 1
ATOM 2549 N N . SER A 1 310 ? 4.02 -4.203 -0.221 1 94.38 310 SER A N 1
ATOM 2550 C CA . SER A 1 310 ? 3.053 -3.566 0.667 1 94.38 310 SER A CA 1
ATOM 2551 C C . SER A 1 310 ? 1.97 -2.838 -0.123 1 94.38 310 SER A C 1
ATOM 2553 O O . SER A 1 310 ? 0.807 -2.814 0.284 1 94.38 310 SER A O 1
ATOM 2555 N N . VAL A 1 311 ? 2.361 -2.254 -1.219 1 91.81 311 VAL A N 1
ATOM 2556 C CA . VAL A 1 311 ? 1.39 -1.586 -2.08 1 91.81 311 VAL A CA 1
ATOM 2557 C C . VAL A 1 311 ? 0.5 -2.627 -2.758 1 91.81 311 VAL A C 1
ATOM 2559 O O . VAL A 1 311 ? -0.727 -2.508 -2.74 1 91.81 311 VAL A O 1
ATOM 2562 N N . ILE A 1 312 ? 1.083 -3.617 -3.279 1 90.56 312 ILE A N 1
ATOM 2563 C CA . ILE A 1 312 ? 0.36 -4.641 -4.023 1 90.56 312 ILE A CA 1
ATOM 2564 C C . ILE A 1 312 ? -0.658 -5.324 -3.113 1 90.56 312 ILE A C 1
ATOM 2566 O O . ILE A 1 312 ? -1.841 -5.41 -3.449 1 90.56 312 ILE A O 1
ATOM 2570 N N . GLY A 1 313 ? -0.178 -5.777 -1.949 1 94.25 313 GLY A N 1
ATOM 2571 C CA . GLY A 1 313 ? -1.053 -6.441 -0.994 1 94.25 313 GLY A CA 1
ATOM 2572 C C . GLY A 1 313 ? -2.172 -5.551 -0.492 1 94.25 313 GLY A C 1
ATOM 2573 O O . GLY A 1 313 ? -3.291 -6.016 -0.264 1 94.25 313 GLY A O 1
ATOM 2574 N N . SER A 1 314 ? -1.851 -4.305 -0.321 1 92.69 314 SER A N 1
ATOM 2575 C CA . SER A 1 314 ? -2.855 -3.361 0.158 1 92.69 314 SER A CA 1
ATOM 2576 C C . SER A 1 314 ? -3.924 -3.105 -0.901 1 92.69 314 SER A C 1
ATOM 2578 O O . SER A 1 314 ? -5.117 -3.088 -0.594 1 92.69 314 SER A O 1
ATOM 2580 N N . VAL A 1 315 ? -3.518 -2.873 -2.121 1 89.69 315 VAL A N 1
ATOM 2581 C CA . VAL A 1 315 ? -4.473 -2.654 -3.203 1 89.69 315 VAL A CA 1
ATOM 2582 C C . VAL A 1 315 ? -5.324 -3.906 -3.402 1 89.69 315 VAL A C 1
ATOM 2584 O O . VAL A 1 315 ? -6.539 -3.814 -3.59 1 89.69 315 VAL A O 1
ATOM 2587 N N . ALA A 1 316 ? -4.676 -5.02 -3.361 1 91.56 316 ALA A N 1
ATOM 2588 C CA . ALA A 1 316 ? -5.414 -6.273 -3.48 1 91.56 316 ALA A CA 1
ATOM 2589 C C . ALA A 1 316 ? -6.484 -6.387 -2.396 1 91.56 316 ALA A C 1
ATOM 2591 O O . ALA A 1 316 ? -7.605 -6.816 -2.666 1 91.56 316 ALA A O 1
ATOM 2592 N N . SER A 1 317 ? -6.125 -6.047 -1.18 1 94 317 SER A N 1
ATOM 2593 C CA . SER A 1 317 ? -7.09 -6.133 -0.088 1 94 317 SER A CA 1
ATOM 2594 C C . SER A 1 317 ? -8.32 -5.277 -0.37 1 94 317 SER A C 1
ATOM 2596 O O . SER A 1 317 ? -9.438 -5.66 -0.022 1 94 317 SER A O 1
ATOM 2598 N N . GLN A 1 318 ? -8.109 -4.188 -0.968 1 87.88 318 GLN A N 1
ATOM 2599 C CA . GLN A 1 318 ? -9.242 -3.348 -1.341 1 87.88 318 GLN A CA 1
ATOM 2600 C C . GLN A 1 318 ? -10.109 -4.027 -2.396 1 87.88 318 GLN A C 1
ATOM 2602 O O . GLN A 1 318 ? -11.336 -3.963 -2.334 1 87.88 318 GLN A O 1
ATOM 2607 N N . GLU A 1 319 ? -9.484 -4.625 -3.318 1 87.38 319 GLU A N 1
ATOM 2608 C CA . GLU A 1 319 ? -10.227 -5.371 -4.336 1 87.38 319 GLU A CA 1
ATOM 2609 C C . GLU A 1 319 ? -11.031 -6.508 -3.713 1 87.38 319 GLU A C 1
ATOM 2611 O O . GLU A 1 319 ? -12.172 -6.754 -4.105 1 87.38 319 GLU A O 1
ATOM 2616 N N . PHE A 1 320 ? -10.414 -7.184 -2.785 1 93.81 320 PHE A N 1
ATOM 2617 C CA . PHE A 1 320 ? -11.109 -8.258 -2.088 1 93.81 320 PHE A CA 1
ATOM 2618 C C . PHE A 1 320 ? -12.352 -7.727 -1.376 1 93.81 320 PHE A C 1
ATOM 2620 O O . PHE A 1 320 ? -13.414 -8.352 -1.426 1 93.81 320 PHE A O 1
ATOM 2627 N N . ILE A 1 321 ? -12.141 -6.637 -0.759 1 91.25 321 ILE A N 1
ATOM 2628 C CA . ILE A 1 321 ? -13.25 -6.02 -0.048 1 91.25 321 ILE A CA 1
ATOM 2629 C C . ILE A 1 321 ? -14.383 -5.707 -1.028 1 91.25 321 ILE A C 1
ATOM 2631 O O . ILE A 1 321 ? -15.555 -5.973 -0.742 1 91.25 321 ILE A O 1
ATOM 2635 N N . LYS A 1 322 ? -14.07 -5.234 -2.191 1 85.75 322 LYS A N 1
ATOM 2636 C CA . LYS A 1 322 ? -15.062 -4.945 -3.221 1 85.75 322 LYS A CA 1
ATOM 2637 C C . LYS A 1 322 ? -15.781 -6.215 -3.664 1 85.75 322 LYS A C 1
ATOM 2639 O O . LYS A 1 322 ? -17 -6.219 -3.83 1 85.75 322 LYS A O 1
ATOM 2644 N N . VAL A 1 323 ? -15.031 -7.211 -3.873 1 89.19 323 VAL A N 1
ATOM 2645 C CA . VAL A 1 323 ? -15.578 -8.484 -4.344 1 89.19 323 VAL A CA 1
ATOM 2646 C C . VAL A 1 323 ? -16.531 -9.062 -3.297 1 89.19 323 VAL A C 1
ATOM 2648 O O . VAL A 1 323 ? -17.578 -9.594 -3.639 1 89.19 323 VAL A O 1
ATOM 2651 N N . ILE A 1 324 ? -16.172 -8.945 -2.072 1 92.81 324 ILE A N 1
ATOM 2652 C CA . ILE A 1 324 ? -16.984 -9.469 -0.982 1 92.81 324 ILE A CA 1
ATOM 2653 C C . ILE A 1 324 ? -18.234 -8.609 -0.813 1 92.81 324 ILE A C 1
ATOM 2655 O O . ILE A 1 324 ? -19.328 -9.125 -0.593 1 92.81 324 ILE A O 1
ATOM 2659 N N . ALA A 1 325 ? -18.031 -7.324 -0.918 1 86.81 325 ALA A N 1
ATOM 2660 C CA . ALA A 1 325 ? -19.141 -6.383 -0.748 1 86.81 325 ALA A CA 1
ATOM 2661 C C . ALA A 1 325 ? -20.125 -6.48 -1.907 1 86.81 325 ALA A C 1
ATOM 2663 O O . ALA A 1 325 ? -21.344 -6.32 -1.716 1 86.81 325 ALA A O 1
ATOM 2664 N N . LYS A 1 326 ? -19.688 -6.676 -3.148 1 85.19 326 LYS A N 1
ATOM 2665 C CA . LYS A 1 326 ? -20.469 -6.805 -4.371 1 85.19 326 LYS A CA 1
ATOM 2666 C C . LYS A 1 326 ? -21.25 -5.527 -4.664 1 85.19 326 LYS A C 1
ATOM 2668 O O . LYS A 1 326 ? -22.406 -5.578 -5.094 1 85.19 326 LYS A O 1
ATOM 2673 N N . ASP A 1 327 ? -20.656 -4.438 -4.328 1 75.38 327 ASP A N 1
ATOM 2674 C CA . ASP A 1 327 ? -21.375 -3.182 -4.531 1 75.38 327 ASP A CA 1
ATOM 2675 C C . ASP A 1 327 ? -20.641 -2.291 -5.535 1 75.38 327 ASP A C 1
ATOM 2677 O O . ASP A 1 327 ? -21.188 -1.277 -5.984 1 75.38 327 ASP A O 1
ATOM 2681 N N . LYS A 1 328 ? -19.453 -2.65 -5.801 1 75.38 328 LYS A N 1
ATOM 2682 C CA . LYS A 1 328 ? -18.656 -1.912 -6.777 1 75.38 328 LYS A CA 1
ATOM 2683 C C . LYS A 1 328 ? -17.969 -2.859 -7.762 1 75.38 328 LYS A C 1
ATOM 2685 O O . LYS A 1 328 ? -17.75 -4.031 -7.449 1 75.38 328 LYS A O 1
ATOM 2690 N N . MET A 1 329 ? -17.641 -2.279 -8.828 1 74.94 329 MET A N 1
ATOM 2691 C CA . MET A 1 329 ? -16.969 -3.072 -9.859 1 74.94 329 MET A CA 1
ATOM 2692 C C . MET A 1 329 ? -15.539 -3.395 -9.453 1 74.94 329 MET A C 1
ATOM 2694 O O . MET A 1 329 ? -14.758 -2.49 -9.156 1 74.94 329 MET A O 1
ATOM 2698 N N . PRO A 1 330 ? -15.25 -4.684 -9.367 1 79.25 330 PRO A N 1
ATOM 2699 C CA . PRO A 1 330 ? -13.867 -5.059 -9.078 1 79.25 330 PRO A CA 1
ATOM 2700 C C . PRO A 1 330 ? -12.953 -4.902 -10.289 1 79.25 330 PRO A C 1
ATOM 2702 O O . PRO A 1 330 ? -13.422 -4.605 -11.391 1 79.25 330 PRO A O 1
ATOM 2705 N N . ALA A 1 331 ? -11.633 -4.898 -10.008 1 71.94 331 ALA A N 1
ATOM 2706 C CA . ALA A 1 331 ? -10.656 -4.898 -11.094 1 71.94 331 ALA A CA 1
ATOM 2707 C C . ALA A 1 331 ? -10.836 -6.121 -11.992 1 71.94 331 ALA A C 1
ATOM 2709 O O . ALA A 1 331 ? -11.164 -7.207 -11.516 1 71.94 331 ALA A O 1
ATOM 2710 N N . LEU A 1 332 ? -10.602 -5.754 -13.227 1 69.62 332 LEU A N 1
ATOM 2711 C CA . LEU A 1 332 ? -10.734 -6.863 -14.164 1 69.62 332 LEU A CA 1
ATOM 2712 C C . LEU A 1 332 ? -9.367 -7.289 -14.695 1 69.62 332 LEU A C 1
ATOM 2714 O O . LEU A 1 332 ? -8.609 -6.461 -15.195 1 69.62 332 LEU A O 1
ATOM 2718 N N . ASN A 1 333 ? -8.961 -8.438 -14.477 1 70.31 333 ASN A N 1
ATOM 2719 C CA . ASN A 1 333 ? -7.879 -9.211 -15.07 1 70.31 333 ASN A CA 1
ATOM 2720 C C . ASN A 1 333 ? -6.539 -8.906 -14.398 1 70.31 333 ASN A C 1
ATOM 2722 O O . ASN A 1 333 ? -5.922 -9.797 -13.812 1 70.31 333 ASN A O 1
ATOM 2726 N N . TRP A 1 334 ? -6.082 -7.473 -14.555 1 75.69 334 TRP A N 1
ATOM 2727 C CA . TRP A 1 334 ? -4.734 -7.277 -14.031 1 75.69 334 TRP A CA 1
ATOM 2728 C C . TRP A 1 334 ? -4.609 -5.926 -13.344 1 75.69 334 TRP A C 1
ATOM 2730 O O . TRP A 1 334 ? -5.23 -4.945 -13.766 1 75.69 334 TRP A O 1
ATOM 2740 N N . PHE A 1 335 ? -3.891 -5.996 -12.391 1 80.69 335 PHE A N 1
ATOM 2741 C CA . PHE A 1 335 ? -3.318 -4.805 -11.773 1 80.69 335 PHE A CA 1
ATOM 2742 C C . PHE A 1 335 ? -1.797 -4.82 -11.867 1 80.69 335 PHE A C 1
ATOM 2744 O O . PHE A 1 335 ? -1.164 -5.844 -11.594 1 80.69 335 PHE A O 1
ATOM 2751 N N . VAL A 1 336 ? -1.26 -3.691 -12.336 1 80.75 336 VAL A N 1
ATOM 2752 C CA . VAL A 1 336 ? 0.189 -3.582 -12.461 1 80.75 336 VAL A CA 1
ATOM 2753 C C . VAL A 1 336 ? 0.688 -2.379 -11.664 1 80.75 336 VAL A C 1
ATOM 2755 O O . VAL A 1 336 ? 0.026 -1.34 -11.617 1 80.75 336 VAL A O 1
ATOM 2758 N N . TYR A 1 337 ? 1.822 -2.582 -11.109 1 83.69 337 TYR A N 1
ATOM 2759 C CA . TYR A 1 337 ? 2.42 -1.533 -10.289 1 83.69 337 TYR A CA 1
ATOM 2760 C C . TYR A 1 337 ? 3.889 -1.333 -10.648 1 83.69 337 TYR A C 1
ATOM 2762 O O . TYR A 1 337 ? 4.641 -2.303 -10.773 1 83.69 337 TYR A O 1
ATOM 2770 N N . ASP A 1 338 ? 4.195 -0.08 -10.836 1 79.44 338 ASP A N 1
ATOM 2771 C CA . ASP A 1 338 ? 5.566 0.356 -11.078 1 79.44 338 ASP A CA 1
ATOM 2772 C C . ASP A 1 338 ? 6.023 1.354 -10.016 1 79.44 338 ASP A C 1
ATOM 2774 O O . ASP A 1 338 ? 5.605 2.514 -10.031 1 79.44 338 ASP A O 1
ATOM 2778 N N . SER A 1 339 ? 6.91 0.897 -9.109 1 80.31 339 SER A N 1
ATOM 2779 C CA . SER A 1 339 ? 7.332 1.73 -7.992 1 80.31 339 SER A CA 1
ATOM 2780 C C . SER A 1 339 ? 8.273 2.84 -8.453 1 80.31 339 SER A C 1
ATOM 2782 O O . SER A 1 339 ? 8.492 3.814 -7.73 1 80.31 339 SER A O 1
ATOM 2784 N N . GLN A 1 340 ? 8.812 2.713 -9.586 1 73.56 340 GLN A N 1
ATOM 2785 C CA . GLN A 1 340 ? 9.742 3.721 -10.094 1 73.56 340 GLN A CA 1
ATOM 2786 C C . GLN A 1 340 ? 9 5.008 -10.461 1 73.56 340 GLN A C 1
ATOM 2788 O O . GLN A 1 340 ? 9.555 6.102 -10.336 1 73.56 340 GLN A O 1
ATOM 2793 N N . ILE A 1 341 ? 7.816 4.824 -10.875 1 65.12 341 ILE A N 1
ATOM 2794 C CA . ILE A 1 341 ? 7.062 6.016 -11.25 1 65.12 341 ILE A CA 1
ATOM 2795 C C . ILE A 1 341 ? 5.891 6.211 -10.289 1 65.12 341 ILE A C 1
ATOM 2797 O O . ILE A 1 341 ? 5.086 7.125 -10.469 1 65.12 341 ILE A O 1
ATOM 2801 N N . GLY A 1 342 ? 5.906 5.441 -9.258 1 61.03 342 GLY A N 1
ATOM 2802 C CA . GLY A 1 342 ? 4.855 5.559 -8.258 1 61.03 342 GLY A CA 1
ATOM 2803 C C . GLY A 1 342 ? 3.459 5.426 -8.844 1 61.03 342 GLY A C 1
ATOM 2804 O O . GLY A 1 342 ? 2.562 6.203 -8.5 1 61.03 342 GLY A O 1
ATOM 2805 N N . TYR A 1 343 ? 3.35 4.621 -9.797 1 58.22 343 TYR A N 1
ATOM 2806 C CA . TYR A 1 343 ? 2.102 4.473 -10.539 1 58.22 343 TYR A CA 1
ATOM 2807 C C . TYR A 1 343 ? 1.55 3.061 -10.398 1 58.22 343 TYR A C 1
ATOM 2809 O O . TYR A 1 343 ? 2.303 2.086 -10.453 1 58.22 343 TYR A O 1
ATOM 2817 N N . GLY A 1 344 ? 0.402 3.145 -9.953 1 56.47 344 GLY A N 1
ATOM 2818 C CA . GLY A 1 344 ? -0.344 1.896 -9.992 1 56.47 344 GLY A CA 1
ATOM 2819 C C . GLY A 1 344 ? -1.689 2.027 -10.688 1 56.47 344 GLY A C 1
ATOM 2820 O O . GLY A 1 344 ? -2.375 3.041 -10.531 1 56.47 344 GLY A O 1
ATOM 2821 N N . LYS A 1 345 ? -1.919 1.171 -11.641 1 53.75 345 LYS A N 1
ATOM 2822 C CA . LYS A 1 345 ? -3.199 1.248 -12.344 1 53.75 345 LYS A CA 1
ATOM 2823 C C . LYS A 1 345 ? -3.785 -0.142 -12.57 1 53.75 345 LYS A C 1
ATOM 2825 O O . LYS A 1 345 ? -3.051 -1.094 -12.844 1 53.75 345 LYS A O 1
ATOM 2830 N N . ILE A 1 346 ? -5.062 -0.172 -12.328 1 42.12 346 ILE A N 1
ATOM 2831 C CA . ILE A 1 346 ? -5.824 -1.345 -12.742 1 42.12 346 ILE A CA 1
ATOM 2832 C C . ILE A 1 346 ? -6.035 -1.315 -14.25 1 42.12 346 ILE A C 1
ATOM 2834 O O . ILE A 1 346 ? -6.477 -0.303 -14.805 1 42.12 346 ILE A O 1
ATOM 2838 N N . GLU A 1 347 ? -5.359 -2.115 -15.016 1 45.81 347 GLU A N 1
ATOM 2839 C CA . GLU A 1 347 ? -5.527 -2.213 -16.469 1 45.81 347 GLU A CA 1
ATOM 2840 C C . GLU A 1 347 ? -6.598 -3.238 -16.828 1 45.81 347 GLU A C 1
ATOM 2842 O O . GLU A 1 347 ? -6.52 -4.398 -16.406 1 45.81 347 GLU A O 1
ATOM 2847 N N . SER A 1 348 ? -7.867 -2.762 -17.062 1 43.41 348 SER A N 1
ATOM 2848 C CA . SER A 1 348 ? -8.906 -3.654 -17.562 1 43.41 348 SER A CA 1
ATOM 2849 C C . SER A 1 348 ? -8.703 -3.953 -19.047 1 43.41 348 SER A C 1
ATOM 2851 O O . SER A 1 348 ? -8.586 -3.035 -19.859 1 43.41 348 SER A O 1
ATOM 2853 N N . GLN A 1 349 ? -7.934 -4.801 -19.406 1 40.53 349 GLN A N 1
ATOM 2854 C CA . GLN A 1 349 ? -7.672 -5.055 -20.812 1 40.53 349 GLN A CA 1
ATOM 2855 C C . GLN A 1 349 ? -8.922 -5.586 -21.516 1 40.53 349 GLN A C 1
ATOM 2857 O O . GLN A 1 349 ? -8.953 -5.668 -22.75 1 40.53 349 GLN A O 1
ATOM 2862 N N . THR A 1 350 ? -9.719 -6.355 -20.922 1 42.25 350 THR A N 1
ATOM 2863 C CA . THR A 1 350 ? -10.656 -6.984 -21.844 1 42.25 350 THR A CA 1
ATOM 2864 C C . THR A 1 350 ? -11.828 -6.059 -22.141 1 42.25 350 THR A C 1
ATOM 2866 O O . THR A 1 350 ? -12.383 -5.438 -21.234 1 42.25 350 THR A O 1
ATOM 2869 N N . ASP A 1 351 ? -11.852 -5.555 -23.297 1 42 351 ASP A N 1
ATOM 2870 C CA . ASP A 1 351 ? -12.945 -4.812 -23.922 1 42 351 ASP A CA 1
ATOM 2871 C C . ASP A 1 351 ? -14.305 -5.359 -23.484 1 42 351 ASP A C 1
ATOM 2873 O O . ASP A 1 351 ? -15.328 -4.699 -23.656 1 42 351 ASP A O 1
ATOM 2877 N N . LYS A 1 352 ? -14.461 -6.742 -23.531 1 41.12 352 LYS A N 1
ATOM 2878 C CA . LYS A 1 352 ? -15.852 -7.188 -23.516 1 41.12 352 LYS A CA 1
ATOM 2879 C C . LYS A 1 352 ? -16.359 -7.383 -22.094 1 41.12 352 LYS A C 1
ATOM 2881 O O . LYS A 1 352 ? -16.172 -8.453 -21.5 1 41.12 352 LYS A O 1
ATOM 2886 N N . ILE A 1 353 ? -16.25 -6.324 -21.328 1 48.84 353 ILE A N 1
ATOM 2887 C CA . ILE A 1 353 ? -17.109 -6.414 -20.156 1 48.84 353 ILE A CA 1
ATOM 2888 C C . ILE A 1 353 ? -18.516 -6.844 -20.578 1 48.84 353 ILE A C 1
ATOM 2890 O O . ILE A 1 353 ? -19.203 -6.105 -21.281 1 48.84 353 ILE A O 1
ATOM 2894 N N . ASP A 1 354 ? -18.688 -8.109 -20.734 1 49.41 354 ASP A N 1
ATOM 2895 C CA . ASP A 1 354 ? -20.078 -8.5 -20.922 1 49.41 354 ASP A CA 1
ATOM 2896 C C . ASP A 1 354 ? -20.891 -8.273 -19.641 1 49.41 354 ASP A C 1
ATOM 2898 O O . ASP A 1 354 ? -20.891 -9.109 -18.734 1 49.41 354 ASP A O 1
ATOM 2902 N N . ALA A 1 355 ? -21.047 -7.016 -19.422 1 49.78 355 ALA A N 1
ATOM 2903 C CA . ALA A 1 355 ? -21.891 -6.629 -18.297 1 49.78 355 ALA A CA 1
ATOM 2904 C C . ALA A 1 355 ? -23.359 -6.57 -18.688 1 49.78 355 ALA A C 1
ATOM 2906 O O . ALA A 1 355 ? -23.703 -5.965 -19.703 1 49.78 355 ALA A O 1
ATOM 2907 N N . THR A 1 356 ? -24.141 -7.57 -18.266 1 46.38 356 THR A N 1
ATOM 2908 C CA . THR A 1 356 ? -25.594 -7.473 -18.422 1 46.38 356 THR A CA 1
ATOM 2909 C C . THR A 1 356 ? -26.219 -6.738 -17.234 1 46.38 356 THR A C 1
ATOM 2911 O O . THR A 1 356 ? -25.859 -6.996 -16.078 1 46.38 356 THR A O 1
ATOM 2914 N N . TYR A 1 357 ? -26.766 -5.707 -17.5 1 44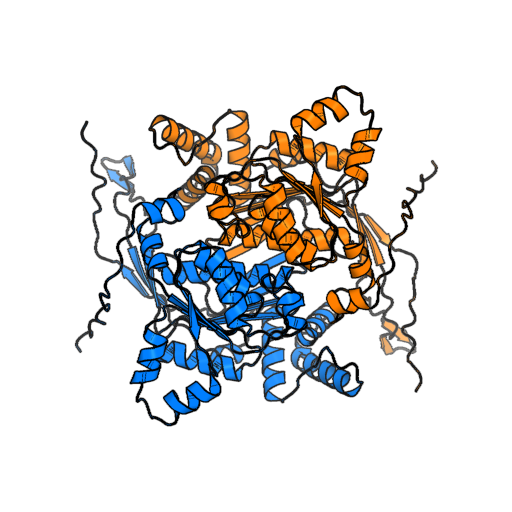.47 357 TYR A N 1
ATOM 2915 C CA . TYR A 1 357 ? -27.438 -4.914 -16.484 1 44.47 357 TYR A CA 1
ATOM 2916 C C . TYR A 1 357 ? -28.922 -5.266 -16.406 1 44.47 357 TYR A C 1
ATOM 2918 O O . TYR A 1 357 ? -29.594 -5.363 -17.438 1 44.47 357 TYR A O 1
ATOM 2926 N N . VAL A 1 358 ? -29.281 -5.887 -15.289 1 40.25 358 VAL A N 1
ATOM 2927 C CA . VAL A 1 358 ? -30.703 -6.148 -15.062 1 40.25 358 VAL A CA 1
ATOM 2928 C C . VAL A 1 358 ? -31.234 -5.207 -13.984 1 40.25 358 VAL A C 1
ATOM 2930 O O . VAL A 1 358 ? -30.719 -5.176 -12.867 1 40.25 358 VAL A O 1
ATOM 2933 N N . ASP A 1 359 ? -32.094 -4.352 -14.375 1 42.56 359 ASP A N 1
ATOM 2934 C CA . ASP A 1 359 ? -32.719 -3.439 -13.422 1 42.56 359 ASP A CA 1
ATOM 2935 C C . ASP A 1 359 ? -33.5 -4.207 -12.336 1 42.56 359 ASP A C 1
ATOM 2937 O O . ASP A 1 359 ? -34.188 -5.172 -12.633 1 42.56 359 ASP A O 1
ATOM 2941 N N . LEU A 1 360 ? -33.031 -4.156 -11.148 1 40.94 360 LEU A N 1
ATOM 2942 C CA . LEU A 1 360 ? -33.781 -4.785 -10.055 1 40.94 360 LEU A CA 1
ATOM 2943 C C . LEU A 1 360 ? -35.062 -4.031 -9.773 1 40.94 360 LEU A C 1
ATOM 2945 O O . LEU A 1 360 ? -35.125 -2.811 -9.922 1 40.94 360 LEU A O 1
ATOM 2949 N N . PRO A 1 361 ? -36.062 -4.754 -9.484 1 36.97 361 PRO A N 1
ATOM 2950 C CA . PRO A 1 361 ? -37.312 -4.07 -9.141 1 36.97 361 PRO A CA 1
ATOM 2951 C C . PRO A 1 361 ? -37.125 -2.988 -8.078 1 36.97 361 PRO A C 1
ATOM 2953 O O . PRO A 1 361 ? -36.156 -3.029 -7.316 1 36.97 361 PRO A O 1
ATOM 2956 N N . GLU A 1 362 ? -37.844 -1.838 -8 1 36.31 362 GLU A N 1
ATOM 2957 C CA . GLU A 1 362 ? -37.906 -0.624 -7.195 1 36.31 362 GLU A CA 1
ATOM 2958 C C . GLU A 1 362 ? -37.781 -0.946 -5.707 1 36.31 362 GLU A C 1
ATOM 2960 O O . GLU A 1 362 ? -38.688 -1.588 -5.141 1 36.31 362 GLU A O 1
ATOM 2965 N N . LEU A 1 363 ? -36.844 -1.431 -5.156 1 33.16 363 LEU A N 1
ATOM 2966 C CA . LEU A 1 363 ? -37.062 -1.442 -3.713 1 33.16 363 LEU A CA 1
ATOM 2967 C C . LEU A 1 363 ? -37.094 -0.022 -3.16 1 33.16 363 LEU A C 1
ATOM 2969 O O . LEU A 1 363 ? -36.219 0.78 -3.412 1 33.16 363 LEU A O 1
ATOM 2973 N N . THR A 1 364 ? -38.375 0.568 -2.941 1 33.34 364 THR A N 1
ATOM 2974 C CA . THR A 1 364 ? -38.75 1.782 -2.238 1 33.34 364 THR A CA 1
ATOM 2975 C C . THR A 1 364 ? -38.156 1.818 -0.838 1 33.34 364 THR A C 1
ATOM 2977 O O . THR A 1 364 ? -38.438 0.956 -0.007 1 33.34 364 THR A O 1
ATOM 2980 N N . ARG A 1 365 ? -36.969 1.895 -0.561 1 33.81 365 ARG A N 1
ATOM 2981 C CA . ARG A 1 365 ? -36.812 2.248 0.844 1 33.81 365 ARG A CA 1
ATOM 2982 C C . ARG A 1 365 ? -37.375 3.639 1.133 1 33.81 365 ARG A C 1
ATOM 2984 O O . ARG A 1 365 ? -36.969 4.617 0.502 1 33.81 365 ARG A O 1
ATOM 2991 N N . LYS A 1 366 ? -38.594 3.811 1.717 1 33.44 366 LYS A N 1
ATOM 2992 C CA . LYS A 1 366 ? -39.156 4.969 2.389 1 33.44 366 LYS A CA 1
ATOM 2993 C C . LYS A 1 366 ? -38.188 5.582 3.379 1 33.44 366 LYS A C 1
ATOM 2995 O O . LYS A 1 366 ? -37.719 4.906 4.309 1 33.44 366 LYS A O 1
ATOM 3000 N N . VAL A 1 367 ? -37.281 6.5 3.057 1 32.75 367 VAL A N 1
ATOM 3001 C CA . VAL A 1 367 ? -36.781 7.379 4.117 1 32.75 367 VAL A CA 1
ATOM 3002 C C . VAL A 1 367 ? -37.969 7.832 4.984 1 32.75 367 VAL A C 1
ATOM 3004 O O . VAL A 1 367 ? -38.844 8.539 4.512 1 32.75 367 VAL A O 1
ATOM 3007 N N . GLU A 1 368 ? -38.469 7.055 5.805 1 30 368 GLU A N 1
ATOM 3008 C CA . GLU A 1 368 ? -39.438 7.578 6.766 1 30 368 GLU A CA 1
ATOM 3009 C C . GLU A 1 368 ? -39.031 8.961 7.262 1 30 368 GLU A C 1
ATOM 3011 O O . GLU A 1 368 ? -37.875 9.18 7.641 1 30 368 GLU A O 1
ATOM 3016 N N . GLU A 1 369 ? -39.688 10.055 6.844 1 29.88 369 GLU A N 1
ATOM 3017 C CA . GLU A 1 369 ? -39.906 11.328 7.523 1 29.88 369 GLU A CA 1
ATOM 3018 C C . GLU A 1 369 ? -40.062 11.133 9.031 1 29.88 369 GLU A C 1
ATOM 3020 O O . GLU A 1 369 ? -40.938 10.383 9.469 1 29.88 369 GLU A O 1
ATOM 3025 N N . GLN A 1 370 ? -39.156 10.906 9.844 1 27.08 370 GLN A N 1
ATOM 3026 C CA . GLN A 1 370 ? -39.594 11.164 11.211 1 27.08 370 GLN A CA 1
ATOM 3027 C C . GLN A 1 370 ? -40.5 12.398 11.273 1 27.08 370 GLN A C 1
ATOM 3029 O O . GLN A 1 370 ? -40.062 13.492 10.898 1 27.08 370 GLN A O 1
ATOM 3034 N N . GLN A 1 371 ? -41.75 12.289 11.102 1 24.06 371 GLN A N 1
ATOM 3035 C CA . GLN A 1 371 ? -42.812 13.047 11.742 1 24.06 371 GLN A CA 1
ATOM 3036 C C . GLN A 1 371 ? -42.469 13.375 13.188 1 24.06 371 GLN A C 1
ATOM 3038 O O . GLN A 1 371 ? -42.344 12.477 14.023 1 24.06 371 GLN A O 1
ATOM 3043 N N . GLU A 1 372 ? -41.531 14.438 13.5 1 22.64 372 GLU A N 1
ATOM 3044 C CA . GLU A 1 372 ? -42.156 15.484 14.32 1 22.64 372 GLU A CA 1
ATOM 3045 C C . GLU A 1 372 ? -43 16.422 13.469 1 22.64 372 GLU A C 1
ATOM 3047 O O . GLU A 1 372 ? -42.656 16.719 12.328 1 22.64 372 GLU A O 1
ATOM 3052 N N . MET B 1 1 ? 31.625 36.594 -7.074 1 23.5 1 MET B N 1
ATOM 3053 C CA . MET B 1 1 ? 30.594 36.062 -6.184 1 23.5 1 MET B CA 1
ATOM 3054 C C . MET B 1 1 ? 30.812 34.594 -5.902 1 23.5 1 MET B C 1
ATOM 3056 O O . MET B 1 1 ? 30.812 33.781 -6.824 1 23.5 1 MET B O 1
ATOM 3060 N N . GLU B 1 2 ? 31.547 34.156 -4.883 1 23.81 2 GLU B N 1
ATOM 3061 C CA . GLU B 1 2 ? 32.125 32.875 -4.516 1 23.81 2 GLU B CA 1
ATOM 3062 C C . GLU B 1 2 ? 31.047 31.844 -4.191 1 23.81 2 GLU B C 1
ATOM 3064 O O . GLU B 1 2 ? 30.156 32.094 -3.381 1 23.81 2 GLU B O 1
ATOM 3069 N N . VAL B 1 3 ? 30.781 30.969 -5.082 1 31.31 3 VAL B N 1
ATOM 3070 C CA . VAL B 1 3 ? 29.953 29.781 -4.898 1 31.31 3 VAL B CA 1
ATOM 3071 C C . VAL B 1 3 ? 30.281 29.109 -3.566 1 31.31 3 VAL B C 1
ATOM 3073 O O . VAL B 1 3 ? 31.406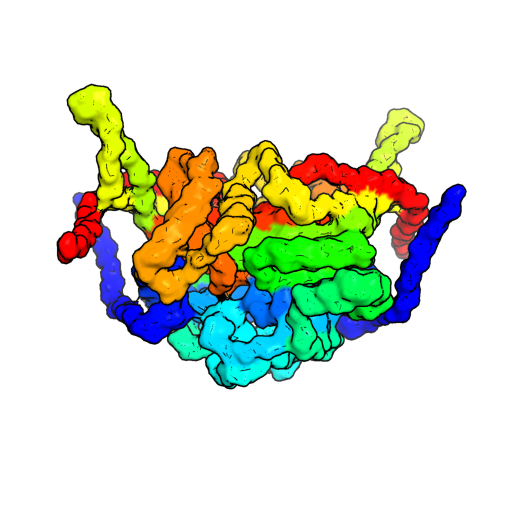 28.656 -3.363 1 31.31 3 VAL B O 1
ATOM 3076 N N . GLU B 1 4 ? 29.75 29.594 -2.471 1 28.73 4 GLU B N 1
ATOM 3077 C CA . GLU B 1 4 ? 29.875 28.891 -1.189 1 28.73 4 GLU B CA 1
ATOM 3078 C C . GLU B 1 4 ? 29.672 27.391 -1.352 1 28.73 4 GLU B C 1
ATOM 3080 O O . GLU B 1 4 ? 28.625 26.953 -1.829 1 28.73 4 GLU B O 1
ATOM 3085 N N . GLN B 1 5 ? 30.672 26.625 -1.492 1 29.47 5 GLN B N 1
ATOM 3086 C CA . GLN B 1 5 ? 30.734 25.172 -1.412 1 29.47 5 GLN B CA 1
ATOM 3087 C C . GLN B 1 5 ? 29.938 24.656 -0.224 1 29.47 5 GLN B C 1
ATOM 3089 O O . GLN B 1 5 ? 30.266 24.938 0.928 1 29.47 5 GLN B O 1
ATOM 3094 N N . VAL B 1 6 ? 28.656 24.641 -0.31 1 32.84 6 VAL B N 1
ATOM 3095 C CA . VAL B 1 6 ? 27.906 23.875 0.677 1 32.84 6 VAL B CA 1
ATOM 3096 C C . VAL B 1 6 ? 28.719 22.641 1.092 1 32.84 6 VAL B C 1
ATOM 3098 O O . VAL B 1 6 ? 29.016 21.781 0.26 1 32.84 6 VAL B O 1
ATOM 3101 N N . GLN B 1 7 ? 29.578 22.734 2.057 1 32.72 7 GLN B N 1
ATOM 3102 C CA . GLN B 1 7 ? 30.266 21.641 2.744 1 32.72 7 GLN B CA 1
ATOM 3103 C C . GLN B 1 7 ? 29.328 20.453 2.945 1 32.72 7 GLN B C 1
ATOM 3105 O O . GLN B 1 7 ? 28.312 20.562 3.639 1 32.72 7 GLN B O 1
ATOM 3110 N N . GLU B 1 8 ? 29.141 19.609 1.974 1 37.41 8 GLU B N 1
ATOM 3111 C CA . GLU B 1 8 ? 28.641 18.266 2.25 1 37.41 8 GLU B CA 1
ATOM 3112 C C . GLU B 1 8 ? 29.109 17.781 3.615 1 37.41 8 GLU B C 1
ATOM 3114 O O . GLU B 1 8 ? 30.312 17.688 3.871 1 37.41 8 GLU B O 1
ATOM 3119 N N . GLN B 1 9 ? 28.609 18.25 4.68 1 35.84 9 GLN B N 1
ATOM 3120 C CA . GLN B 1 9 ? 28.969 17.625 5.953 1 35.84 9 GLN B CA 1
ATOM 3121 C C . GLN B 1 9 ? 29.328 16.156 5.758 1 35.84 9 GLN B C 1
ATOM 3123 O O . GLN B 1 9 ? 28.5 15.352 5.316 1 35.84 9 GLN B O 1
ATOM 3128 N N . SER B 1 10 ? 30.469 15.758 5.363 1 39.84 10 SER B N 1
ATOM 3129 C CA . SER B 1 10 ? 31.188 14.492 5.375 1 39.84 10 SER B CA 1
ATOM 3130 C C . SER B 1 10 ? 30.875 13.695 6.637 1 39.84 10 SER B C 1
ATOM 3132 O O . SER B 1 10 ? 31.625 13.766 7.617 1 39.84 10 SER B O 1
ATOM 3134 N N . GLN B 1 11 ? 29.812 13.891 7.344 1 42.53 11 GLN B N 1
ATOM 3135 C CA . GLN B 1 11 ? 29.625 12.992 8.484 1 42.53 11 GLN B CA 1
ATOM 3136 C C . GLN B 1 11 ? 30 11.562 8.117 1 42.53 11 GLN B C 1
ATOM 3138 O O . GLN B 1 11 ? 29.938 11.18 6.949 1 42.53 11 GLN B O 1
ATOM 3143 N N . ASN B 1 12 ? 30.672 10.859 9.047 1 50.44 12 ASN B N 1
ATOM 3144 C CA . ASN B 1 12 ? 31.141 9.484 9.125 1 50.44 12 ASN B CA 1
ATOM 3145 C C . ASN B 1 12 ? 30.125 8.508 8.547 1 50.44 12 ASN B C 1
ATOM 3147 O O . ASN B 1 12 ? 29.203 8.086 9.234 1 50.44 12 ASN B O 1
ATOM 3151 N N . GLN B 1 13 ? 29.812 8.664 7.332 1 65.44 13 GLN B N 1
ATOM 3152 C CA . GLN B 1 13 ? 28.984 7.691 6.633 1 65.44 13 GLN B CA 1
ATOM 3153 C C . GLN B 1 13 ? 29.484 6.27 6.871 1 65.44 13 GLN B C 1
ATOM 3155 O O . GLN B 1 13 ? 30.656 5.965 6.625 1 65.44 13 GLN B O 1
ATOM 3160 N N . LYS B 1 14 ? 28.766 5.598 7.703 1 73.12 14 LYS B N 1
ATOM 3161 C CA . LYS B 1 14 ? 29.047 4.195 7.988 1 73.12 14 LYS B CA 1
ATOM 3162 C C . LYS B 1 14 ? 29.125 3.379 6.703 1 73.12 14 LYS B C 1
ATOM 3164 O O . LYS B 1 14 ? 28.297 3.539 5.805 1 73.12 14 LYS B O 1
ATOM 3169 N N . GLU B 1 15 ? 30.281 2.705 6.531 1 80.44 15 GLU B N 1
ATOM 3170 C CA . GLU B 1 15 ? 30.391 1.757 5.426 1 80.44 15 GLU B CA 1
ATOM 3171 C C . GLU B 1 15 ? 29.453 0.574 5.617 1 80.44 15 GLU B C 1
ATOM 3173 O O . GLU B 1 15 ? 29.125 0.208 6.75 1 80.44 15 GLU B O 1
ATOM 3178 N N . ILE B 1 16 ? 28.953 0.121 4.559 1 79.5 16 ILE B N 1
ATOM 3179 C CA . ILE B 1 16 ? 28.031 -1.007 4.609 1 79.5 16 ILE B CA 1
ATOM 3180 C C . ILE B 1 16 ? 28.797 -2.293 4.895 1 79.5 16 ILE B C 1
ATOM 3182 O O . ILE B 1 16 ? 29.828 -2.559 4.27 1 79.5 16 ILE B O 1
ATOM 3186 N N . SER B 1 17 ? 28.391 -2.965 5.895 1 81.44 17 SER B N 1
ATOM 3187 C CA . SER B 1 17 ? 29 -4.25 6.23 1 81.44 17 SER B CA 1
ATOM 3188 C C . SER B 1 17 ? 28.453 -5.363 5.332 1 81.44 17 SER B C 1
ATOM 3190 O O . SER B 1 17 ? 27.438 -5.188 4.66 1 81.44 17 SER B O 1
ATOM 3192 N N . ASN B 1 18 ? 29.125 -6.473 5.273 1 78.94 18 ASN B N 1
ATOM 3193 C CA . ASN B 1 18 ? 28.672 -7.637 4.52 1 78.94 18 ASN B CA 1
ATOM 3194 C C . ASN B 1 18 ? 27.344 -8.164 5.047 1 78.94 18 ASN B C 1
ATOM 3196 O O . ASN B 1 18 ? 26.5 -8.617 4.273 1 78.94 18 ASN B O 1
ATOM 3200 N N . GLU B 1 19 ? 27.219 -8.039 6.32 1 78.5 19 GLU B N 1
ATOM 3201 C CA . GLU B 1 19 ? 25.969 -8.477 6.938 1 78.5 19 GLU B CA 1
ATOM 3202 C C . GLU B 1 19 ? 24.797 -7.621 6.473 1 78.5 19 GLU B C 1
ATOM 3204 O O . GLU B 1 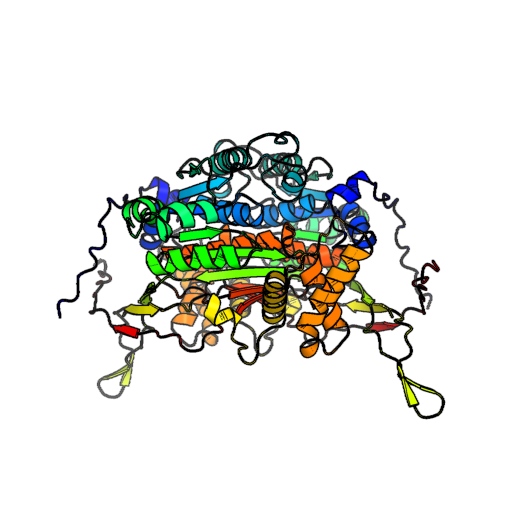19 ? 23.734 -8.148 6.121 1 78.5 19 GLU B O 1
ATOM 3209 N N . GLU B 1 20 ? 25.047 -6.406 6.434 1 79.19 20 GLU B N 1
ATOM 3210 C CA . GLU B 1 20 ? 24.016 -5.488 5.996 1 79.19 20 GLU B CA 1
ATOM 3211 C C . GLU B 1 20 ? 23.656 -5.707 4.527 1 79.19 20 GLU B C 1
ATOM 3213 O O . GLU B 1 20 ? 22.484 -5.641 4.145 1 79.19 20 GLU B O 1
ATOM 3218 N N . LEU B 1 21 ? 24.641 -5.941 3.797 1 76.31 21 LEU B N 1
ATOM 3219 C CA . LEU B 1 21 ? 24.406 -6.184 2.377 1 76.31 21 LEU B CA 1
ATOM 3220 C C . LEU B 1 21 ? 23.594 -7.457 2.166 1 76.31 21 LEU B C 1
ATOM 3222 O O . LEU B 1 21 ? 22.734 -7.508 1.281 1 76.31 21 LEU B O 1
ATOM 3226 N N . GLN B 1 22 ? 23.828 -8.43 2.949 1 75.31 22 GLN B N 1
ATOM 3227 C CA . GLN B 1 22 ? 23.109 -9.695 2.848 1 75.31 22 GLN B CA 1
ATOM 3228 C C . GLN B 1 22 ? 21.656 -9.547 3.277 1 75.31 22 GLN B C 1
ATOM 3230 O O . GLN B 1 22 ? 20.766 -10.211 2.734 1 75.31 22 GLN B O 1
ATOM 3235 N N . VAL B 1 23 ? 21.5 -8.609 4.094 1 75 23 VAL B N 1
ATOM 3236 C CA . VAL B 1 23 ? 20.156 -8.461 4.66 1 75 23 VAL B CA 1
ATOM 3237 C C . VAL B 1 23 ? 19.312 -7.555 3.76 1 75 23 VAL B C 1
ATOM 3239 O O . VAL B 1 23 ? 18.156 -7.852 3.488 1 75 23 VAL B O 1
ATOM 3242 N N . TYR B 1 24 ? 19.922 -6.531 3.271 1 75.19 24 TYR B N 1
ATOM 3243 C CA . TYR B 1 24 ? 19.094 -5.48 2.68 1 75.19 24 TYR B CA 1
ATOM 3244 C C . TYR B 1 24 ? 19.219 -5.492 1.161 1 75.19 24 TYR B C 1
ATOM 3246 O O . TYR B 1 24 ? 18.359 -4.941 0.465 1 75.19 24 TYR B O 1
ATOM 3254 N N . ASP B 1 25 ? 20.188 -5.953 0.62 1 66.88 25 ASP B N 1
ATOM 3255 C CA . ASP B 1 25 ? 20.344 -5.938 -0.832 1 66.88 25 ASP B CA 1
ATOM 3256 C C . ASP B 1 25 ? 21.016 -7.227 -1.323 1 66.88 25 ASP B C 1
ATOM 3258 O O . ASP B 1 25 ? 21.984 -7.18 -2.072 1 66.88 25 ASP B O 1
ATOM 3262 N N . ARG B 1 26 ? 20.422 -8.219 -0.896 1 60.69 26 ARG B N 1
ATOM 3263 C CA . ARG B 1 26 ? 20.984 -9.508 -1.275 1 60.69 26 ARG B CA 1
ATOM 3264 C C . ARG B 1 26 ? 20.891 -9.727 -2.781 1 60.69 26 ARG B C 1
ATOM 3266 O O . ARG B 1 26 ? 21.812 -10.242 -3.402 1 60.69 26 ARG B O 1
ATOM 3273 N N . GLN B 1 27 ? 19.891 -9.25 -3.225 1 60.97 27 GLN B N 1
ATOM 3274 C CA . GLN B 1 27 ? 19.656 -9.5 -4.645 1 60.97 27 GLN B CA 1
ATOM 3275 C C . GLN B 1 27 ? 20.109 -8.312 -5.488 1 60.97 27 GLN B C 1
ATOM 3277 O O . GLN B 1 27 ? 20.047 -8.352 -6.719 1 60.97 27 GLN B O 1
ATOM 3282 N N . ARG B 1 28 ? 20.719 -7.363 -4.801 1 59.88 28 ARG B N 1
ATOM 3283 C CA . ARG B 1 28 ? 21.391 -6.219 -5.398 1 59.88 28 ARG B CA 1
ATOM 3284 C C . ARG B 1 28 ? 20.453 -5.43 -6.301 1 59.88 28 ARG B C 1
ATOM 3286 O O . ARG B 1 28 ? 20.828 -5.039 -7.41 1 59.88 28 ARG B O 1
ATOM 3293 N N . PHE B 1 29 ? 19.266 -5.344 -5.852 1 68.75 29 PHE B N 1
ATOM 3294 C CA . PHE B 1 29 ? 18.391 -4.645 -6.777 1 68.75 29 PHE B CA 1
ATOM 3295 C C . PHE B 1 29 ? 18.422 -3.143 -6.523 1 68.75 29 PHE B C 1
ATOM 3297 O O . PHE B 1 29 ? 18.281 -2.35 -7.457 1 68.75 29 PHE B O 1
ATOM 3304 N N . ILE B 1 30 ? 18.719 -2.723 -5.336 1 74.31 30 ILE B N 1
ATOM 3305 C CA . ILE B 1 30 ? 18.734 -1.295 -5.035 1 74.31 30 ILE B CA 1
ATOM 3306 C C . ILE B 1 30 ? 20.125 -0.72 -5.305 1 74.31 30 ILE B C 1
ATOM 3308 O O . ILE B 1 30 ? 20.25 0.428 -5.738 1 74.31 30 ILE B O 1
ATOM 3312 N N . GLY B 1 31 ? 21.141 -1.494 -5.23 1 76.81 31 GLY B N 1
ATOM 3313 C CA . GLY B 1 31 ? 22.516 -1.046 -5.402 1 76.81 31 GLY B CA 1
ATOM 3314 C C . GLY B 1 31 ? 23.188 -0.659 -4.102 1 76.81 31 GLY B C 1
ATOM 3315 O O . GLY B 1 31 ? 22.531 -0.11 -3.203 1 76.81 31 GLY B O 1
ATOM 3316 N N . VAL B 1 32 ? 24.453 -0.826 -4.094 1 80.06 32 VAL B N 1
ATOM 3317 C CA . VAL B 1 32 ? 25.234 -0.68 -2.873 1 80.06 32 VAL B CA 1
ATOM 3318 C C . VAL B 1 32 ? 25.234 0.779 -2.422 1 80.06 32 VAL B C 1
ATOM 3320 O O . VAL B 1 32 ? 25.062 1.067 -1.233 1 80.06 32 VAL B O 1
ATOM 3323 N N . GLU B 1 33 ? 25.359 1.645 -3.363 1 82.75 33 GLU B N 1
ATOM 3324 C CA . GLU B 1 33 ? 25.422 3.061 -3.012 1 82.75 33 GLU B CA 1
ATOM 3325 C C . GLU B 1 33 ? 24.094 3.539 -2.43 1 82.75 33 GLU B C 1
ATOM 3327 O O . GLU B 1 33 ? 24.062 4.273 -1.439 1 82.75 33 GLU B O 1
ATOM 3332 N N . VAL B 1 34 ? 23.109 3.156 -3.031 1 83.62 34 VAL B N 1
ATOM 3333 C CA . VAL B 1 34 ? 21.781 3.523 -2.551 1 83.62 34 VAL B CA 1
ATOM 3334 C C . VAL B 1 34 ? 21.531 2.906 -1.176 1 83.62 34 VAL B C 1
ATOM 3336 O O . VAL B 1 34 ? 21.031 3.57 -0.27 1 83.62 34 VAL B O 1
ATOM 3339 N N . GLN B 1 35 ? 21.922 1.703 -1.027 1 87.62 35 GLN B N 1
ATOM 3340 C CA . GLN B 1 35 ? 21.734 1.031 0.254 1 87.62 35 GLN B CA 1
ATOM 3341 C C . GLN B 1 35 ? 22.547 1.715 1.356 1 87.62 35 GLN B C 1
ATOM 3343 O O . GLN B 1 35 ? 22.078 1.816 2.496 1 87.62 35 GLN B O 1
ATOM 3348 N N . LYS B 1 36 ? 23.688 2.092 0.995 1 89.25 36 LYS B N 1
ATOM 3349 C CA . LYS B 1 36 ? 24.516 2.824 1.955 1 89.25 36 LYS B CA 1
ATOM 3350 C C . LYS B 1 36 ? 23.812 4.098 2.416 1 89.25 36 LYS B C 1
ATOM 3352 O O . LYS B 1 36 ? 23.812 4.414 3.609 1 89.25 36 LYS B O 1
ATOM 3357 N N . ARG B 1 37 ? 23.25 4.793 1.522 1 91.19 37 ARG B N 1
ATOM 3358 C CA . ARG B 1 37 ? 22.516 6.016 1.86 1 91.19 37 ARG B CA 1
ATOM 3359 C C . ARG B 1 37 ? 21.328 5.715 2.764 1 91.19 37 ARG B C 1
ATOM 3361 O O . ARG B 1 37 ? 21.047 6.461 3.705 1 91.19 37 ARG B O 1
ATOM 3368 N N . LEU B 1 38 ? 20.672 4.66 2.461 1 92.94 38 LEU B N 1
ATOM 3369 C CA . LEU B 1 38 ? 19.516 4.27 3.26 1 92.94 38 LEU B CA 1
ATOM 3370 C C . LEU B 1 38 ? 19.922 3.922 4.688 1 92.94 38 LEU B C 1
ATOM 3372 O O . LEU B 1 38 ? 19.266 4.332 5.645 1 92.94 38 LEU B O 1
ATOM 3376 N N . LEU B 1 39 ? 21.016 3.266 4.828 1 93 39 LEU B N 1
ATOM 3377 C CA . LEU B 1 39 ? 21.484 2.818 6.133 1 93 39 LEU B CA 1
ATOM 3378 C C . LEU B 1 39 ? 21.922 4.004 6.988 1 93 39 LEU B C 1
ATOM 3380 O O . LEU B 1 39 ? 21.828 3.951 8.219 1 93 39 LEU B O 1
ATOM 3384 N N . ASN B 1 40 ? 22.297 5.035 6.328 1 94.31 40 ASN B N 1
ATOM 3385 C CA . ASN B 1 40 ? 22.812 6.203 7.039 1 94.31 40 ASN B CA 1
ATOM 3386 C C . ASN B 1 40 ? 21.734 7.258 7.242 1 94.31 40 ASN B C 1
ATOM 3388 O O . ASN B 1 40 ? 21.922 8.219 7.98 1 94.31 40 ASN B O 1
ATOM 3392 N N . ALA B 1 41 ? 20.688 7.086 6.59 1 96.12 41 ALA B N 1
ATOM 3393 C CA . ALA B 1 41 ? 19.609 8.078 6.645 1 96.12 41 ALA B CA 1
ATOM 3394 C C . ALA B 1 41 ? 18.844 7.984 7.957 1 96.12 41 ALA B C 1
ATOM 3396 O O . ALA B 1 41 ? 18.844 6.938 8.609 1 96.12 41 ALA B O 1
ATOM 3397 N N . LYS B 1 42 ? 18.25 9.086 8.312 1 97.25 42 LYS B N 1
ATOM 3398 C CA . LYS B 1 42 ? 17.375 9.188 9.477 1 97.25 42 LYS B CA 1
ATOM 3399 C C . LYS B 1 42 ? 16.125 9.992 9.156 1 97.25 42 LYS B C 1
ATOM 3401 O O . LYS B 1 42 ? 16.219 11.102 8.625 1 97.25 42 LYS B O 1
ATOM 3406 N N . VAL B 1 43 ? 14.984 9.453 9.453 1 98.06 43 VAL B N 1
ATOM 3407 C CA . VAL B 1 43 ? 13.711 10.102 9.141 1 98.06 43 VAL B CA 1
ATOM 3408 C C . VAL B 1 43 ? 12.977 10.445 10.43 1 98.06 43 VAL B C 1
ATOM 3410 O O . VAL B 1 43 ? 12.891 9.625 11.344 1 98.06 43 VAL B O 1
ATOM 3413 N N . PHE B 1 44 ? 12.453 11.703 10.531 1 97.12 44 PHE B N 1
ATOM 3414 C CA . PHE B 1 44 ? 11.625 12.133 11.656 1 97.12 44 PHE B CA 1
ATOM 3415 C C . PHE B 1 44 ? 10.148 11.883 11.375 1 97.12 44 PHE B C 1
ATOM 3417 O O . PHE B 1 44 ? 9.609 12.375 10.383 1 97.12 44 PHE B O 1
ATOM 3424 N N . ILE B 1 45 ? 9.523 11.117 12.258 1 97.62 45 ILE B N 1
ATOM 3425 C CA . ILE B 1 45 ? 8.141 10.703 12.031 1 97.62 45 ILE B CA 1
ATOM 3426 C C . ILE B 1 45 ? 7.273 11.141 13.211 1 97.62 45 ILE B C 1
ATOM 3428 O O . ILE B 1 45 ? 7.535 10.766 14.352 1 97.62 45 ILE B O 1
ATOM 3432 N N . THR B 1 46 ? 6.207 11.938 12.945 1 95.69 46 THR B N 1
ATOM 3433 C CA . THR B 1 46 ? 5.258 12.328 13.984 1 95.69 46 THR B CA 1
ATOM 3434 C C . THR B 1 46 ? 3.855 12.484 13.398 1 95.69 46 THR B C 1
ATOM 3436 O O . THR B 1 46 ? 3.682 13.133 12.359 1 95.69 46 THR B O 1
ATOM 3439 N N . PRO B 1 47 ? 2.812 11.969 14 1 96.19 47 PRO B N 1
ATOM 3440 C CA . PRO B 1 47 ? 2.828 11.008 15.102 1 96.19 47 PRO B CA 1
ATOM 3441 C C . PRO B 1 47 ? 2.947 9.562 14.625 1 96.19 47 PRO B C 1
ATOM 3443 O O . PRO B 1 47 ? 3.176 9.32 13.438 1 96.19 47 PRO B O 1
ATOM 3446 N N . ALA B 1 48 ? 2.895 8.633 15.578 1 96.31 48 ALA B N 1
ATOM 3447 C CA . ALA B 1 48 ? 2.955 7.215 15.227 1 96.31 48 ALA B CA 1
ATOM 3448 C C . ALA B 1 48 ? 1.556 6.641 15.016 1 96.31 48 ALA B C 1
ATOM 3450 O O . ALA B 1 48 ? 1.206 5.609 15.586 1 96.31 48 ALA B O 1
ATOM 3451 N N . ASN B 1 49 ? 0.763 7.336 14.164 1 96.25 49 ASN B N 1
ATOM 3452 C CA . ASN B 1 49 ? -0.544 6.801 13.805 1 96.25 49 ASN B CA 1
ATOM 3453 C C . ASN B 1 49 ? -0.432 5.734 12.719 1 96.25 49 ASN B C 1
ATOM 3455 O O . ASN B 1 49 ? 0.669 5.297 12.383 1 96.25 49 ASN B O 1
ATOM 3459 N N . GLY B 1 50 ? -1.557 5.242 12.219 1 96.44 50 GLY B N 1
ATOM 3460 C CA . GLY B 1 50 ? -1.57 4.117 11.297 1 96.44 50 GLY B CA 1
ATOM 3461 C C . GLY B 1 50 ? -0.739 4.359 10.055 1 96.44 50 GLY B C 1
ATOM 3462 O O . GLY B 1 50 ? 0.143 3.564 9.727 1 96.44 50 GLY B O 1
ATOM 3463 N N . VAL B 1 51 ? -0.97 5.434 9.375 1 97.25 51 VAL B N 1
ATOM 3464 C CA . VAL B 1 51 ? -0.314 5.719 8.102 1 97.25 51 VAL B CA 1
ATOM 3465 C C . VAL B 1 51 ? 1.19 5.867 8.32 1 97.25 51 VAL B C 1
ATOM 3467 O O . VAL B 1 51 ? 1.99 5.324 7.555 1 97.25 51 VAL B O 1
ATOM 3470 N N . ASN B 1 52 ? 1.604 6.562 9.32 1 98.12 52 ASN B N 1
ATOM 3471 C CA . ASN B 1 52 ? 3.023 6.75 9.602 1 98.12 52 ASN B CA 1
ATOM 3472 C C . ASN B 1 52 ? 3.674 5.461 10.094 1 98.12 52 ASN B C 1
ATOM 3474 O O . ASN B 1 52 ? 4.863 5.234 9.859 1 98.12 52 ASN B O 1
ATOM 3478 N N . THR B 1 53 ? 2.887 4.648 10.797 1 98.19 53 THR B N 1
ATOM 3479 C CA . THR B 1 53 ? 3.393 3.34 11.195 1 98.19 53 THR B CA 1
ATOM 3480 C C . THR B 1 53 ? 3.67 2.473 9.977 1 98.19 53 THR B C 1
ATOM 3482 O O . THR B 1 53 ? 4.691 1.784 9.914 1 98.19 53 THR B O 1
ATOM 3485 N N . GLU B 1 54 ? 2.742 2.494 9.016 1 97.56 54 GLU B N 1
ATOM 3486 C CA . GLU B 1 54 ? 2.965 1.797 7.758 1 97.56 54 GLU B CA 1
ATOM 3487 C C . GLU B 1 54 ? 4.238 2.285 7.074 1 97.56 54 GLU B C 1
ATOM 3489 O O . GLU B 1 54 ? 5.043 1.48 6.594 1 97.56 54 GLU B O 1
ATOM 3494 N N . LEU B 1 55 ? 4.414 3.566 7.02 1 97.81 55 LEU B N 1
ATOM 3495 C CA . LEU B 1 55 ? 5.613 4.184 6.461 1 97.81 55 LEU B CA 1
ATOM 3496 C C . LEU B 1 55 ? 6.863 3.705 7.191 1 97.81 55 LEU B C 1
ATOM 3498 O O . LEU B 1 55 ? 7.84 3.299 6.559 1 97.81 55 LEU B O 1
ATOM 3502 N N . ALA B 1 56 ? 6.82 3.742 8.461 1 98.38 56 ALA B N 1
ATOM 3503 C CA . ALA B 1 56 ? 7.957 3.357 9.297 1 98.38 56 ALA B CA 1
ATOM 3504 C C . ALA B 1 56 ? 8.336 1.898 9.07 1 98.38 56 ALA B C 1
ATOM 3506 O O . ALA B 1 56 ? 9.523 1.571 8.953 1 98.38 56 ALA B O 1
ATOM 3507 N N . LYS B 1 57 ? 7.324 1.072 9.039 1 97.25 57 LYS B N 1
ATOM 3508 C CA . LYS B 1 57 ? 7.531 -0.347 8.766 1 97.25 57 LYS B CA 1
ATOM 3509 C C . LYS B 1 57 ? 8.359 -0.546 7.496 1 97.25 57 LYS B C 1
ATOM 3511 O O . LYS B 1 57 ? 9.359 -1.259 7.512 1 97.25 57 LYS B O 1
ATOM 3516 N N . ASN B 1 58 ? 7.969 0.077 6.492 1 95.88 58 ASN B N 1
ATOM 3517 C CA . ASN B 1 58 ? 8.633 -0.096 5.203 1 95.88 58 ASN B CA 1
ATOM 3518 C C . ASN B 1 58 ? 10.047 0.466 5.219 1 95.88 58 ASN B C 1
ATOM 3520 O O . ASN B 1 58 ? 10.969 -0.136 4.66 1 95.88 58 ASN B O 1
ATOM 3524 N N . LEU B 1 59 ? 10.289 1.568 5.855 1 96.56 59 LEU B N 1
ATOM 3525 C CA . LEU B 1 59 ? 11.602 2.207 5.895 1 96.56 59 LEU B CA 1
ATOM 3526 C C . LEU B 1 59 ? 12.586 1.377 6.711 1 96.56 59 LEU B C 1
ATOM 3528 O O . LEU B 1 59 ? 13.719 1.146 6.277 1 96.56 59 LEU B O 1
ATOM 3532 N N . ILE B 1 60 ? 12.164 0.943 7.859 1 95.81 60 ILE B N 1
ATOM 3533 C CA . ILE B 1 60 ? 13.094 0.233 8.734 1 95.81 60 ILE B CA 1
ATOM 3534 C C . ILE B 1 60 ? 13.469 -1.11 8.109 1 95.81 60 ILE B C 1
ATOM 3536 O O . ILE B 1 60 ? 14.586 -1.589 8.273 1 95.81 60 ILE B O 1
ATOM 3540 N N . LEU B 1 61 ? 12.539 -1.694 7.449 1 92.31 61 LEU B N 1
ATOM 3541 C CA . LEU B 1 61 ? 12.828 -2.973 6.809 1 92.31 61 LEU B CA 1
ATOM 3542 C C . LEU B 1 61 ? 13.805 -2.793 5.652 1 92.31 61 LEU B C 1
ATOM 3544 O O . LEU B 1 61 ? 14.422 -3.76 5.195 1 92.31 61 LEU B O 1
ATOM 3548 N N . CYS B 1 62 ? 13.922 -1.535 5.195 1 91.31 62 CYS B N 1
ATOM 3549 C CA . CYS B 1 62 ? 14.922 -1.218 4.184 1 91.31 62 CYS B CA 1
ATOM 3550 C C . CYS B 1 62 ? 16.219 -0.752 4.828 1 91.31 62 CYS B C 1
ATOM 3552 O O . CYS B 1 62 ? 17.172 -0.39 4.129 1 91.31 62 CYS B O 1
ATOM 3554 N N . GLY B 1 63 ? 16.25 -0.673 6.141 1 92.75 63 GLY B N 1
ATOM 3555 C CA . GLY B 1 63 ? 17.484 -0.377 6.855 1 92.75 63 GLY B CA 1
ATOM 3556 C C . GLY B 1 63 ? 17.578 1.069 7.301 1 92.75 63 GLY B C 1
ATOM 3557 O O . GLY B 1 63 ? 18.594 1.489 7.844 1 92.75 63 GLY B O 1
ATOM 3558 N N . THR B 1 64 ? 16.562 1.831 7.102 1 96.06 64 THR B N 1
ATOM 3559 C CA . THR B 1 64 ? 16.594 3.254 7.418 1 96.06 64 THR B CA 1
ATOM 3560 C C . THR B 1 64 ? 16.312 3.486 8.898 1 96.06 64 THR B C 1
ATOM 3562 O O . THR B 1 64 ? 15.383 2.895 9.453 1 96.06 64 THR B O 1
ATOM 3565 N N . ASN B 1 65 ? 17.094 4.363 9.469 1 97.5 65 ASN B N 1
ATOM 3566 C CA . ASN B 1 65 ? 16.844 4.766 10.852 1 97.5 65 ASN B CA 1
ATOM 3567 C C . ASN B 1 65 ? 15.703 5.77 10.953 1 97.5 65 ASN B C 1
ATOM 3569 O O . ASN B 1 65 ? 15.477 6.555 10.031 1 97.5 65 ASN B O 1
ATOM 3573 N N . ILE B 1 66 ? 15.016 5.695 12.109 1 98.12 66 ILE B N 1
ATOM 3574 C CA . ILE B 1 66 ? 13.898 6.625 12.25 1 98.12 66 ILE B CA 1
ATOM 3575 C C . ILE B 1 66 ? 13.875 7.195 13.664 1 98.12 66 ILE B C 1
ATOM 3577 O O . ILE B 1 66 ? 14.453 6.613 14.586 1 98.12 66 ILE B O 1
ATOM 3581 N N . SER B 1 67 ? 13.336 8.375 13.789 1 97.19 67 SER B N 1
ATOM 3582 C CA . SER B 1 67 ? 12.977 9.008 15.055 1 97.19 67 SER B CA 1
ATOM 3583 C C . SER B 1 67 ? 11.477 9.273 15.133 1 97.19 67 SER B C 1
ATOM 3585 O O . SER B 1 67 ? 10.898 9.867 14.219 1 97.19 67 SER B O 1
ATOM 3587 N N . ILE B 1 68 ? 10.914 8.805 16.234 1 97.12 68 ILE B N 1
ATOM 3588 C CA . ILE B 1 68 ? 9.477 8.938 16.406 1 97.12 68 ILE B CA 1
ATOM 3589 C C . ILE B 1 68 ? 9.172 9.945 17.516 1 97.12 68 ILE B C 1
ATOM 3591 O O . ILE B 1 68 ? 9.812 9.922 18.562 1 97.12 68 ILE B O 1
ATOM 3595 N N . ALA B 1 69 ? 8.305 10.898 17.266 1 95.44 69 ALA B N 1
ATOM 3596 C CA . ALA B 1 69 ? 7.758 11.781 18.297 1 95.44 69 ALA B CA 1
ATOM 3597 C C . ALA B 1 69 ? 6.258 11.562 18.469 1 95.44 69 ALA B C 1
ATOM 3599 O O . ALA B 1 69 ? 5.465 11.969 17.609 1 95.44 69 ALA B O 1
ATOM 3600 N N . ASP B 1 70 ? 5.836 10.891 19.516 1 94.81 70 ASP B N 1
ATOM 3601 C CA . ASP B 1 70 ? 4.441 10.609 19.828 1 94.81 70 ASP B CA 1
ATOM 3602 C C . ASP B 1 70 ? 4.277 10.227 21.297 1 94.81 70 ASP B C 1
ATOM 3604 O O . ASP B 1 70 ? 4.586 9.102 21.703 1 94.81 70 ASP B O 1
ATOM 3608 N N . ASN B 1 71 ? 3.668 11.148 22.047 1 92.75 71 ASN B N 1
ATOM 3609 C CA . ASN B 1 71 ? 3.492 10.891 23.469 1 92.75 71 ASN B CA 1
ATOM 3610 C C . ASN B 1 71 ? 2.023 10.68 23.828 1 92.75 71 ASN B C 1
ATOM 3612 O O . ASN B 1 71 ? 1.652 10.719 25 1 92.75 71 ASN B O 1
ATOM 3616 N N . GLU B 1 72 ? 1.22 10.477 22.859 1 93.62 72 GLU B N 1
ATOM 3617 C CA . GLU B 1 72 ? -0.194 10.227 23.125 1 93.62 72 GLU B CA 1
ATOM 3618 C C . GLU B 1 72 ? -0.403 8.859 23.781 1 93.62 72 GLU B C 1
ATOM 3620 O O . GLU B 1 72 ? 0.4 7.945 23.594 1 93.62 72 GLU B O 1
ATOM 3625 N N . ILE B 1 73 ? -1.458 8.828 24.547 1 96.25 73 ILE B N 1
ATOM 3626 C CA . ILE B 1 73 ? -1.823 7.578 25.203 1 96.25 73 ILE B CA 1
ATOM 3627 C C . ILE B 1 73 ? -2.682 6.734 24.266 1 96.25 73 ILE B C 1
ATOM 3629 O O . ILE B 1 73 ? -3.631 7.234 23.656 1 96.25 73 ILE B O 1
ATOM 3633 N N . VAL B 1 74 ? -2.363 5.469 24.094 1 96.69 74 VAL B N 1
ATOM 3634 C CA . VAL B 1 74 ? -3.088 4.551 23.234 1 96.69 74 VAL B CA 1
ATOM 3635 C C . VAL B 1 74 ? -4.559 4.504 23.641 1 96.69 74 VAL B C 1
ATOM 3637 O O . VAL B 1 74 ? -4.879 4.32 24.812 1 96.69 74 VAL B O 1
ATOM 3640 N N . ASN B 1 75 ? -5.395 4.785 22.719 1 94.75 75 ASN B N 1
ATOM 3641 C CA . ASN B 1 75 ? -6.836 4.684 22.922 1 94.75 75 ASN B CA 1
ATOM 3642 C C . ASN B 1 75 ? -7.461 3.65 21.984 1 94.75 75 ASN B C 1
ATOM 3644 O O . ASN B 1 75 ? -6.75 2.967 21.234 1 94.75 75 ASN B O 1
ATOM 3648 N N . GLN B 1 76 ? -8.758 3.504 22.031 1 89.19 76 GLN B N 1
ATOM 3649 C CA . GLN B 1 76 ? -9.453 2.471 21.266 1 89.19 76 GLN B CA 1
ATOM 3650 C C . GLN B 1 76 ? -9.305 2.697 19.766 1 89.19 76 GLN B C 1
ATOM 3652 O O . GLN B 1 76 ? -9.195 1.74 19 1 89.19 76 GLN B O 1
ATOM 3657 N N . ASP B 1 77 ? -9.312 3.932 19.375 1 87.81 77 ASP B N 1
ATOM 3658 C CA . ASP B 1 77 ? -9.141 4.254 17.953 1 87.81 77 ASP B CA 1
ATOM 3659 C C . ASP B 1 77 ? -7.797 3.748 17.438 1 87.81 77 ASP B C 1
ATOM 3661 O O . ASP B 1 77 ? -7.703 3.271 16.312 1 87.81 77 ASP B O 1
ATOM 3665 N N . ASP B 1 78 ? -6.82 3.826 18.297 1 92.62 78 ASP B N 1
ATOM 3666 C CA . ASP B 1 78 ? -5.492 3.357 17.922 1 92.62 78 ASP B CA 1
ATOM 3667 C C . ASP B 1 78 ? -5.48 1.845 17.719 1 92.62 78 ASP B C 1
ATOM 3669 O O . ASP B 1 78 ? -4.871 1.35 16.766 1 92.62 78 ASP B O 1
ATOM 3673 N N . VAL B 1 79 ? -6.137 1.174 18.562 1 91.06 79 VAL B N 1
ATOM 3674 C CA . VAL B 1 79 ? -6.203 -0.282 18.469 1 91.06 79 VAL B CA 1
ATOM 3675 C C . VAL B 1 79 ? -6.879 -0.693 17.172 1 91.06 79 VAL B C 1
ATOM 3677 O O . VAL B 1 79 ? -6.484 -1.681 16.547 1 91.06 79 VAL B O 1
ATOM 3680 N N . GLU B 1 80 ? -7.738 0.124 16.703 1 86 80 GLU B N 1
ATOM 3681 C CA . GLU B 1 80 ? -8.555 -0.217 15.539 1 86 80 GLU B CA 1
ATOM 3682 C C . GLU B 1 80 ? -7.875 0.221 14.242 1 86 80 GLU B C 1
ATOM 3684 O O . GLU B 1 80 ? -8.164 -0.318 13.172 1 86 80 GLU B O 1
ATOM 3689 N N . THR B 1 81 ? -6.992 1.12 14.414 1 89.94 81 THR B N 1
ATOM 3690 C CA . THR B 1 81 ? -6.516 1.721 13.172 1 89.94 81 THR B CA 1
ATOM 3691 C C . THR B 1 81 ? -5.023 1.467 12.992 1 89.94 81 THR B C 1
ATOM 3693 O O . THR B 1 81 ? -4.5 1.579 11.883 1 89.94 81 THR B O 1
ATOM 3696 N N . ASN B 1 82 ? -4.344 1.189 14 1 95.12 82 ASN B N 1
ATOM 3697 C CA . ASN B 1 82 ? -2.908 0.938 13.906 1 95.12 82 ASN B CA 1
ATOM 3698 C C . ASN B 1 82 ? -2.592 -0.549 14.031 1 95.12 82 ASN B C 1
ATOM 3700 O O . ASN B 1 82 ? -2.789 -1.147 15.086 1 95.12 82 ASN B O 1
ATOM 3704 N N . PHE B 1 83 ? -2.055 -1.112 13.047 1 94.94 83 PHE B N 1
ATOM 3705 C CA . PHE B 1 83 ? -1.905 -2.561 12.953 1 94.94 83 PHE B CA 1
ATOM 3706 C C . PHE B 1 83 ? -0.865 -3.061 13.953 1 94.94 83 PHE B C 1
ATOM 3708 O O . PHE B 1 83 ? -0.776 -4.262 14.211 1 94.94 83 PHE B O 1
ATOM 3715 N N . LEU B 1 84 ? -0.047 -2.215 14.484 1 96.31 84 LEU B N 1
ATOM 3716 C CA . LEU B 1 84 ? 0.972 -2.648 15.438 1 96.31 84 LEU B CA 1
ATOM 3717 C C . LEU B 1 84 ? 0.464 -2.527 16.875 1 96.31 84 LEU B C 1
ATOM 3719 O O . LEU B 1 84 ? 1.152 -2.928 17.812 1 96.31 84 LEU B O 1
ATOM 3723 N N . ILE B 1 85 ? -0.673 -1.952 17.062 1 95.81 85 ILE B N 1
ATOM 3724 C CA . ILE B 1 85 ? -1.215 -1.744 18.406 1 95.81 85 ILE B CA 1
ATOM 3725 C C . ILE B 1 85 ? -2.309 -2.771 18.672 1 95.81 85 ILE B C 1
ATOM 3727 O O . ILE B 1 85 ? -3.242 -2.926 17.891 1 95.81 85 ILE B O 1
ATOM 3731 N N . ALA B 1 86 ? -2.176 -3.451 19.734 1 92.44 86 ALA B N 1
ATOM 3732 C CA . ALA B 1 86 ? -3.129 -4.477 20.156 1 92.44 86 ALA B CA 1
ATOM 3733 C C . ALA B 1 86 ? -3.965 -3.996 21.344 1 92.44 86 ALA B C 1
ATOM 3735 O O . ALA B 1 86 ? -3.629 -3 21.984 1 92.44 86 ALA B O 1
ATOM 3736 N N . PRO B 1 87 ? -5.023 -4.672 21.594 1 91.19 87 PRO B N 1
ATOM 3737 C CA . PRO B 1 87 ? -5.891 -4.273 22.703 1 91.19 87 PRO B CA 1
ATOM 3738 C C . PRO B 1 87 ? -5.148 -4.211 24.047 1 91.19 87 PRO B C 1
ATOM 3740 O O . PRO B 1 87 ? -5.438 -3.346 24.875 1 91.19 87 PRO B O 1
ATOM 3743 N N . HIS B 1 88 ? -4.121 -4.977 24.25 1 94.44 88 HIS B N 1
ATOM 3744 C CA . HIS B 1 88 ? -3.404 -5.004 25.516 1 94.44 88 HIS B CA 1
ATOM 3745 C C . HIS B 1 88 ? -2.473 -3.803 25.656 1 94.44 88 HIS B C 1
ATOM 3747 O O . HIS B 1 88 ? -1.904 -3.568 26.719 1 94.44 88 HIS B O 1
ATOM 3753 N N . ASP B 1 89 ? -2.348 -3.049 24.656 1 96.5 89 ASP B N 1
ATOM 3754 C CA . ASP B 1 89 ? -1.486 -1.87 24.672 1 96.5 89 ASP B CA 1
ATOM 3755 C C . ASP B 1 89 ? -2.252 -0.636 25.156 1 96.5 89 ASP B C 1
ATOM 3757 O O . ASP B 1 89 ? -1.666 0.434 25.328 1 96.5 89 ASP B O 1
ATOM 3761 N N . LEU B 1 90 ? -3.545 -0.762 25.422 1 96.25 90 LEU B N 1
ATOM 3762 C CA . LEU B 1 90 ? -4.367 0.354 25.875 1 96.25 90 LEU B CA 1
ATOM 3763 C C . LEU B 1 90 ? -3.758 1.015 27.094 1 96.25 90 LEU B C 1
ATOM 3765 O O . LEU B 1 90 ? -3.334 0.328 28.031 1 96.25 90 LEU B O 1
ATOM 3769 N N . GLY B 1 91 ? -3.598 2.342 27.078 1 97.31 91 GLY B N 1
ATOM 3770 C CA . GLY B 1 91 ? -3.109 3.084 28.234 1 97.31 91 GLY B CA 1
ATOM 3771 C C . GLY B 1 91 ? -1.614 3.336 28.188 1 97.31 91 GLY B C 1
ATOM 3772 O O . GLY B 1 91 ? -1.094 4.145 28.953 1 97.31 91 GLY B O 1
ATOM 3773 N N . LYS B 1 92 ? -0.961 2.695 27.328 1 97.25 92 LYS B N 1
ATOM 3774 C CA . LYS B 1 92 ? 0.475 2.898 27.172 1 97.25 92 LYS B CA 1
ATOM 3775 C C . LYS B 1 92 ? 0.764 4.07 26.234 1 97.25 92 LYS B C 1
ATOM 3777 O O . LYS B 1 92 ? -0.139 4.566 25.547 1 97.25 92 LYS B O 1
ATOM 3782 N N . ILE B 1 93 ? 2.031 4.512 26.281 1 96.12 93 ILE B N 1
ATOM 3783 C CA . ILE B 1 93 ? 2.445 5.578 25.375 1 96.12 93 ILE B CA 1
ATOM 3784 C C . ILE B 1 93 ? 2.557 5.035 23.953 1 96.12 93 ILE B C 1
ATOM 3786 O O . ILE B 1 93 ? 3.293 4.078 23.703 1 96.12 93 ILE B O 1
ATOM 3790 N N . ARG B 1 94 ? 1.849 5.656 23.047 1 96.5 94 ARG B N 1
ATOM 3791 C CA . ARG B 1 94 ? 1.709 5.137 21.688 1 96.5 94 ARG B CA 1
ATOM 3792 C C . ARG B 1 94 ? 3.068 5.02 21 1 96.5 94 ARG B C 1
ATOM 3794 O O . ARG B 1 94 ? 3.379 3.988 20.406 1 96.5 94 ARG B O 1
ATOM 3801 N N . GLY B 1 95 ? 3.92 6.043 21.109 1 96.75 95 GLY B N 1
ATOM 3802 C CA . GLY B 1 95 ? 5.242 6.016 20.516 1 96.75 95 GLY B CA 1
ATOM 3803 C C . GLY B 1 95 ? 6.109 4.883 21.031 1 96.75 95 GLY B C 1
ATOM 3804 O O . GLY B 1 95 ? 6.875 4.285 20.266 1 96.75 95 GLY B O 1
ATOM 3805 N N . GLU B 1 96 ? 6 4.594 22.281 1 97 96 GLU B N 1
ATOM 3806 C CA . GLU B 1 96 ? 6.777 3.521 22.891 1 97 96 GLU B CA 1
ATOM 3807 C C . GLU B 1 96 ? 6.344 2.156 22.375 1 97 96 GLU B C 1
ATOM 3809 O O . GLU B 1 96 ? 7.184 1.299 22.094 1 97 96 GLU B O 1
ATOM 3814 N N . VAL B 1 97 ? 5.027 2.018 22.281 1 97.25 97 VAL B N 1
ATOM 3815 C CA . VAL B 1 97 ? 4.477 0.756 21.797 1 97.25 97 VAL B CA 1
ATOM 3816 C C . VAL B 1 97 ? 4.934 0.51 20.359 1 97.25 97 VAL B C 1
ATOM 3818 O O . VAL B 1 97 ? 5.438 -0.569 20.031 1 97.25 97 VAL B O 1
ATOM 3821 N N . VAL B 1 98 ? 4.773 1.496 19.516 1 97.38 98 VAL B N 1
ATOM 3822 C CA . VAL B 1 98 ? 5.105 1.376 18.109 1 97.38 98 VAL B CA 1
ATOM 3823 C C . VAL B 1 98 ? 6.609 1.164 17.938 1 97.38 98 VAL B C 1
ATOM 3825 O O . VAL B 1 98 ? 7.039 0.31 17.172 1 97.38 98 VAL B O 1
ATOM 3828 N N . LYS B 1 99 ? 7.41 1.87 18.688 1 97.88 99 LYS B N 1
ATOM 3829 C CA . LYS B 1 99 ? 8.859 1.714 18.625 1 97.88 99 LYS B CA 1
ATOM 3830 C C . LYS B 1 99 ? 9.273 0.28 18.953 1 97.88 99 LYS B C 1
ATOM 3832 O O . LYS B 1 99 ? 10.086 -0.313 18.234 1 97.88 99 LYS B O 1
ATOM 3837 N N . ALA B 1 100 ? 8.742 -0.204 20 1 96.62 100 ALA B N 1
ATOM 3838 C CA . ALA B 1 100 ? 9.109 -1.546 20.438 1 96.62 100 ALA B CA 1
ATOM 3839 C C . ALA B 1 100 ? 8.797 -2.584 19.375 1 96.62 100 ALA B C 1
ATOM 3841 O O . ALA B 1 100 ? 9.609 -3.463 19.094 1 96.62 100 ALA B O 1
ATOM 3842 N N . LYS B 1 101 ? 7.605 -2.5 18.828 1 95 101 LYS B N 1
ATOM 3843 C CA . LYS B 1 101 ? 7.188 -3.451 17.797 1 95 101 LYS B CA 1
ATOM 3844 C C . LYS B 1 101 ? 8.047 -3.316 16.547 1 95 101 LYS B C 1
ATOM 3846 O O . LYS B 1 101 ? 8.406 -4.316 15.922 1 95 101 LYS B O 1
ATOM 3851 N N . LEU B 1 102 ? 8.359 -2.1 16.188 1 96.56 102 LEU B N 1
ATOM 3852 C CA . LEU B 1 102 ? 9.219 -1.866 15.023 1 96.56 102 LEU B CA 1
ATOM 3853 C C . LEU B 1 102 ? 10.617 -2.406 15.273 1 96.56 102 LEU B C 1
ATOM 3855 O O . LEU B 1 102 ? 11.234 -2.988 14.375 1 96.56 102 LEU B O 1
ATOM 3859 N N . GLN B 1 103 ? 11.102 -2.199 16.438 1 95.94 103 GLN B N 1
ATOM 3860 C CA . GLN B 1 103 ? 12.43 -2.684 16.797 1 95.94 103 GLN B CA 1
ATOM 3861 C C . GLN B 1 103 ? 12.5 -4.203 16.703 1 95.94 103 GLN B C 1
ATOM 3863 O O . GLN B 1 103 ? 13.531 -4.758 16.312 1 95.94 103 GLN B O 1
ATOM 3868 N N . ASP B 1 104 ? 11.461 -4.828 17.109 1 91.44 104 ASP B N 1
ATOM 3869 C CA . ASP B 1 104 ? 11.383 -6.281 17 1 91.44 104 ASP B CA 1
ATOM 3870 C C . ASP B 1 104 ? 11.461 -6.719 15.531 1 91.44 104 ASP B C 1
ATOM 3872 O O . ASP B 1 104 ? 12.023 -7.773 15.227 1 91.44 104 ASP B O 1
ATOM 3876 N N . MET B 1 105 ? 10.898 -5.984 14.695 1 90.19 105 MET B N 1
ATOM 3877 C CA . MET B 1 105 ? 10.867 -6.297 13.266 1 90.19 105 MET B CA 1
ATOM 3878 C C . MET B 1 105 ? 12.266 -6.219 12.664 1 90.19 105 MET B C 1
ATOM 3880 O O . MET B 1 105 ? 12.641 -7.062 11.844 1 90.19 105 MET B O 1
ATOM 3884 N N . ASN B 1 106 ? 13.008 -5.215 13.031 1 91.56 106 ASN B N 1
ATOM 3885 C CA . ASN B 1 106 ? 14.383 -5.055 12.57 1 91.56 106 ASN B CA 1
ATOM 3886 C C . ASN B 1 106 ? 15.289 -4.52 13.68 1 91.56 106 ASN B C 1
ATOM 3888 O O . ASN B 1 106 ? 15.406 -3.305 13.852 1 91.56 106 ASN B O 1
ATOM 3892 N N . PRO B 1 107 ? 15.969 -5.355 14.32 1 92 107 PRO B N 1
ATOM 3893 C CA . PRO B 1 107 ? 16.812 -4.945 15.453 1 92 107 PRO B CA 1
ATOM 3894 C C . PRO B 1 107 ? 18.062 -4.191 15.023 1 92 107 PRO B C 1
ATOM 3896 O O . PRO B 1 107 ? 18.75 -3.602 15.859 1 92 107 PRO B O 1
ATOM 3899 N N . MET B 1 108 ? 18.328 -4.125 13.766 1 90.62 108 MET B N 1
ATOM 3900 C CA . MET B 1 108 ? 19.578 -3.551 13.297 1 90.62 108 MET B CA 1
ATOM 3901 C C . MET B 1 108 ? 19.453 -2.045 13.086 1 90.62 108 MET B C 1
ATOM 3903 O O . MET B 1 108 ? 20.453 -1.34 12.961 1 90.62 108 MET B O 1
ATOM 3907 N N . VAL B 1 109 ? 18.266 -1.59 13.055 1 94.12 109 VAL B N 1
ATOM 3908 C CA . VAL B 1 109 ? 18.062 -0.168 12.797 1 94.12 109 VAL B CA 1
ATOM 3909 C C . VAL B 1 109 ? 17.953 0.581 14.125 1 94.12 109 VAL B C 1
ATOM 3911 O O . VAL B 1 109 ? 17.531 0.006 15.141 1 94.12 109 VAL B O 1
ATOM 3914 N N . LYS B 1 110 ? 18.359 1.851 14.07 1 96.62 110 LYS B N 1
ATOM 3915 C CA . LYS B 1 110 ? 18.203 2.717 15.234 1 96.62 110 LYS B CA 1
ATOM 3916 C C . LYS B 1 110 ? 16.844 3.41 15.219 1 96.62 110 LYS B C 1
ATOM 3918 O O . LYS B 1 110 ? 16.453 4.016 14.211 1 96.62 110 LYS B O 1
ATOM 3923 N N . ILE B 1 111 ? 16.078 3.236 16.281 1 97.62 111 ILE B N 1
ATOM 3924 C CA . ILE B 1 111 ? 14.797 3.904 16.438 1 97.62 111 ILE B CA 1
ATOM 3925 C C . ILE B 1 111 ? 14.812 4.738 17.719 1 97.62 111 ILE B C 1
ATOM 3927 O O . ILE B 1 111 ? 14.836 4.191 18.828 1 97.62 111 ILE B O 1
ATOM 3931 N N . ASP B 1 112 ? 14.773 6.051 17.547 1 96 112 ASP B N 1
ATOM 3932 C CA . ASP B 1 112 ? 14.742 6.965 18.688 1 96 112 ASP B CA 1
ATOM 3933 C C . ASP B 1 112 ? 13.32 7.449 18.953 1 96 112 ASP B C 1
ATOM 3935 O O . ASP B 1 112 ? 12.5 7.539 18.047 1 96 112 ASP B O 1
ATOM 3939 N N . LEU B 1 113 ? 13.055 7.66 20.219 1 95.12 113 LEU B N 1
ATOM 3940 C CA . LEU B 1 113 ? 11.766 8.195 20.641 1 95.12 113 LEU B CA 1
ATOM 3941 C C . LEU B 1 113 ? 11.93 9.547 21.312 1 95.12 113 LEU B C 1
ATOM 3943 O O . LEU B 1 113 ? 12.75 9.688 22.234 1 95.12 113 LEU B O 1
ATOM 3947 N N . TYR B 1 114 ? 11.242 10.461 20.75 1 88.81 114 TYR B N 1
ATOM 3948 C CA . TYR B 1 114 ? 11.219 11.781 21.359 1 88.81 114 TYR B CA 1
ATOM 3949 C C . TYR B 1 114 ? 9.93 11.992 22.156 1 88.81 114 TYR B C 1
ATOM 3951 O O . TYR B 1 114 ? 8.852 11.586 21.719 1 88.81 114 TYR B O 1
ATOM 3959 N N . GLN B 1 115 ? 9.984 12.383 23.359 1 76.5 115 GLN B N 1
ATOM 3960 C CA . GLN B 1 115 ? 8.836 12.562 24.25 1 76.5 115 GLN B CA 1
ATOM 3961 C C . GLN B 1 115 ? 7.805 13.5 23.625 1 76.5 115 GLN B C 1
ATOM 3963 O O . GLN B 1 115 ? 6.668 13.094 23.359 1 76.5 115 GLN B O 1
ATOM 3968 N N . THR B 1 116 ? 7.965 14.727 23.859 1 70.12 116 THR B N 1
ATOM 3969 C CA . THR B 1 116 ? 6.906 15.633 23.422 1 70.12 116 THR B CA 1
ATOM 3970 C C . THR B 1 116 ? 7.375 16.469 22.234 1 70.12 116 THR B C 1
ATOM 3972 O O . THR B 1 116 ? 8.516 16.938 22.203 1 70.12 116 THR B O 1
ATOM 3975 N N . PHE B 1 117 ? 6.625 16.328 21.125 1 77.56 117 PHE B N 1
ATOM 3976 C CA . PHE B 1 117 ? 6.852 17.219 20.016 1 77.56 117 PHE B CA 1
ATOM 3977 C C . PHE B 1 117 ? 5.543 17.859 19.547 1 77.56 117 PHE B C 1
ATOM 3979 O O . PHE B 1 117 ? 4.562 17.156 19.297 1 77.56 117 PHE B O 1
ATOM 3986 N N . ASP B 1 118 ? 5.543 19.109 19.719 1 78.62 118 ASP B N 1
ATOM 3987 C CA . ASP B 1 118 ? 4.43 19.906 19.203 1 78.62 118 ASP B CA 1
ATOM 3988 C C . ASP B 1 118 ? 4.926 21 18.266 1 78.62 118 ASP B C 1
ATOM 3990 O O . ASP B 1 118 ? 5.691 21.875 18.656 1 78.62 118 ASP B O 1
ATOM 3994 N N . ILE B 1 119 ? 4.52 20.906 17.047 1 78 119 ILE B N 1
ATOM 3995 C CA . ILE B 1 119 ? 5.062 21.75 15.992 1 78 119 ILE B CA 1
ATOM 3996 C C . ILE B 1 119 ? 4.758 23.219 16.297 1 78 119 ILE B C 1
ATOM 3998 O O . ILE B 1 119 ? 5.562 24.109 16 1 78 119 ILE B O 1
ATOM 4002 N N . LYS B 1 120 ? 3.582 23.484 16.844 1 78.31 120 LYS B N 1
ATOM 4003 C CA . LYS B 1 120 ? 3.223 24.859 17.156 1 78.31 120 LYS B CA 1
ATOM 4004 C C . LYS B 1 120 ? 4.152 25.453 18.219 1 78.31 120 LYS B C 1
ATOM 4006 O O . LYS B 1 120 ? 4.703 26.531 18.047 1 78.31 120 LYS B O 1
ATOM 4011 N N . SER B 1 121 ? 4.27 24.656 19.219 1 78 121 SER B N 1
ATOM 4012 C CA . SER B 1 121 ? 5.152 25.094 20.297 1 78 121 SER B CA 1
ATOM 4013 C C . SER B 1 121 ? 6.598 25.188 19.812 1 78 121 SER B C 1
ATOM 4015 O O . SER B 1 121 ? 7.316 26.125 20.188 1 78 121 SER B O 1
ATOM 4017 N N . PHE B 1 122 ? 6.914 24.266 19 1 76.62 122 PHE B N 1
ATOM 4018 C CA . PHE B 1 122 ? 8.273 24.266 18.453 1 76.62 122 PHE B CA 1
ATOM 4019 C C . PHE B 1 122 ? 8.508 25.484 17.578 1 76.62 122 PHE B C 1
ATOM 4021 O O . PHE B 1 122 ? 9.508 26.188 17.75 1 76.62 122 PHE B O 1
ATOM 4028 N N . TYR B 1 123 ? 7.629 25.719 16.766 1 75 123 TYR B N 1
ATOM 4029 C CA . TYR B 1 123 ? 7.75 26.859 15.852 1 75 123 TYR B CA 1
ATOM 4030 C C . TYR B 1 123 ? 7.793 28.172 16.609 1 75 123 TYR B C 1
ATOM 4032 O O . TYR B 1 123 ? 8.633 29.031 16.328 1 75 123 TYR B O 1
ATOM 4040 N N . GLN B 1 124 ? 6.918 28.344 17.547 1 75.44 124 GLN B N 1
ATOM 4041 C CA . GLN B 1 124 ? 6.855 29.547 18.344 1 75.44 124 GLN B CA 1
ATOM 4042 C C . GLN B 1 124 ? 8.156 29.766 19.125 1 75.44 124 GLN B C 1
ATOM 4044 O O . GLN B 1 124 ? 8.727 30.859 19.094 1 75.44 124 GLN B O 1
ATOM 4049 N N . LYS B 1 125 ? 8.562 28.766 19.656 1 72.56 125 LYS B N 1
ATOM 4050 C CA . LYS B 1 125 ? 9.688 28.859 20.578 1 72.56 125 LYS B CA 1
ATOM 4051 C C . LYS B 1 125 ? 11.008 29.016 19.828 1 72.56 125 LYS B C 1
ATOM 4053 O O . LYS B 1 125 ? 11.859 29.812 20.203 1 72.56 125 LYS B O 1
ATOM 4058 N N . TYR B 1 126 ? 11.094 28.312 18.766 1 69.25 126 TYR B N 1
ATOM 4059 C CA . TYR B 1 126 ? 12.43 28.188 18.203 1 69.25 126 TYR B CA 1
ATOM 4060 C C . TYR B 1 126 ? 12.547 28.938 16.891 1 69.25 126 TYR B C 1
ATOM 4062 O O . TYR B 1 126 ? 13.656 29.234 16.422 1 69.25 126 TYR B O 1
ATOM 4070 N N . ILE B 1 127 ? 11.477 29.25 16.25 1 68.75 127 ILE B N 1
ATOM 4071 C CA . ILE B 1 127 ? 11.562 29.938 14.961 1 68.75 127 ILE B CA 1
ATOM 4072 C C . ILE B 1 127 ? 11.133 31.391 15.125 1 68.75 127 ILE B C 1
ATOM 4074 O O . ILE B 1 127 ? 11.844 32.312 14.711 1 68.75 127 ILE B O 1
ATOM 4078 N N . LEU B 1 128 ? 9.961 31.609 15.836 1 69.44 128 LEU B N 1
ATOM 4079 C CA . LEU B 1 128 ? 9.422 32.969 15.945 1 69.44 128 LEU B CA 1
ATOM 4080 C C . LEU B 1 128 ? 10.164 33.75 17.031 1 69.44 128 LEU B C 1
ATOM 4082 O O . LEU B 1 128 ? 10.57 34.875 16.797 1 69.44 128 LEU B O 1
ATOM 4086 N N . GLU B 1 129 ? 10.102 33.25 18.359 1 65.19 129 GLU B N 1
ATOM 4087 C CA . GLU B 1 129 ? 10.625 34 19.5 1 65.19 129 GLU B CA 1
ATOM 4088 C C . GLU B 1 129 ? 12.141 34.156 19.406 1 65.19 129 GLU B C 1
ATOM 4090 O O . GLU B 1 129 ? 12.703 35.125 19.891 1 65.19 129 GLU B O 1
ATOM 4095 N N . ASN B 1 130 ? 12.75 33 19.469 1 57.22 130 ASN B N 1
ATOM 4096 C CA . ASN B 1 130 ? 14.203 33.094 19.562 1 57.22 130 ASN B CA 1
ATOM 4097 C C . ASN B 1 130 ? 14.82 33.531 18.234 1 57.22 130 ASN B C 1
ATOM 4099 O O . ASN B 1 130 ? 16.047 33.5 18.078 1 57.22 130 ASN B O 1
ATOM 4103 N N . ASN B 1 131 ? 14.148 34.469 17.828 1 50.59 131 ASN B N 1
ATOM 4104 C CA . ASN B 1 131 ? 14.805 34.812 16.562 1 50.59 131 ASN B CA 1
ATOM 4105 C C . ASN B 1 131 ? 15.492 33.594 15.945 1 50.59 131 ASN B C 1
ATOM 4107 O O . ASN B 1 131 ? 15.836 32.625 16.656 1 50.59 131 ASN B O 1
ATOM 4111 N N . VAL B 1 132 ? 15.359 33.219 14.773 1 48.88 132 VAL B N 1
ATOM 4112 C CA . VAL B 1 132 ? 15.938 32.062 14.086 1 48.88 132 VAL B CA 1
ATOM 4113 C C . VAL B 1 132 ? 17.078 31.469 14.922 1 48.88 132 VAL B C 1
ATOM 4115 O O . VAL B 1 132 ? 18.234 31.875 14.773 1 48.88 132 VAL B O 1
ATOM 4118 N N . ASP B 1 133 ? 17.109 32 16.141 1 47.94 133 ASP B N 1
ATOM 4119 C CA . ASP B 1 133 ? 18.266 31.312 16.672 1 47.94 133 ASP B CA 1
ATOM 4120 C C . ASP B 1 133 ? 18.203 29.812 16.375 1 47.94 133 ASP B C 1
ATOM 4122 O O . ASP B 1 133 ? 17.625 29.047 17.141 1 47.94 133 ASP B O 1
ATOM 4126 N N . CYS B 1 134 ? 18.234 29.562 15.031 1 55.09 134 CYS B N 1
ATOM 4127 C CA . CYS B 1 134 ? 18.391 28.609 13.938 1 55.09 134 CYS B CA 1
ATOM 4128 C C . CYS B 1 134 ? 19.266 27.438 14.359 1 55.09 134 CYS B C 1
ATOM 4130 O O . CYS B 1 134 ? 19.172 26.344 13.781 1 55.09 134 CYS B O 1
ATOM 4132 N N . SER B 1 135 ? 19.797 27.719 15.734 1 60.5 135 SER B N 1
ATOM 4133 C CA . SER B 1 135 ? 20.797 26.672 15.984 1 60.5 135 SER B CA 1
ATOM 4134 C C . SER B 1 135 ? 20.141 25.391 16.484 1 60.5 135 SER B C 1
ATOM 4136 O O . SER B 1 135 ? 20.5 24.297 16.047 1 60.5 135 SER B O 1
ATOM 4138 N N . PHE B 1 136 ? 19.094 25.516 17.438 1 60 136 PHE B N 1
ATOM 4139 C CA . PHE B 1 136 ? 18.5 24.312 17.984 1 60 136 PHE B CA 1
ATOM 4140 C C . PHE B 1 136 ? 17.641 23.609 16.938 1 60 136 PHE B C 1
ATOM 4142 O O . PHE B 1 136 ?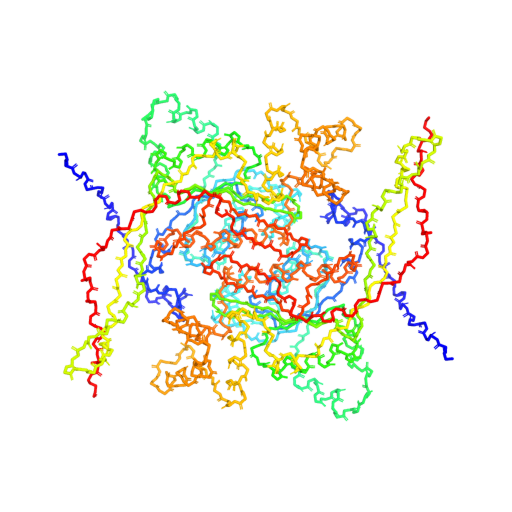 17.672 22.391 16.797 1 60 136 PHE B O 1
ATOM 4149 N N . THR B 1 137 ? 16.844 24.531 16.344 1 65.62 137 THR B N 1
ATOM 4150 C CA . THR B 1 137 ? 16.016 23.953 15.289 1 65.62 137 THR B CA 1
ATOM 4151 C C . THR B 1 137 ? 16.875 23.234 14.258 1 65.62 137 THR B C 1
ATOM 4153 O O . THR B 1 137 ? 16.562 22.109 13.852 1 65.62 137 THR B O 1
ATOM 4156 N N . LYS B 1 138 ? 17.922 24 14.039 1 71.19 138 LYS B N 1
ATOM 4157 C CA . LYS B 1 138 ? 18.859 23.422 13.086 1 71.19 138 LYS B CA 1
ATOM 4158 C C . LYS B 1 138 ? 19.5 22.156 13.648 1 71.19 138 LYS B C 1
ATOM 4160 O O . LYS B 1 138 ? 19.594 21.141 12.953 1 71.19 138 LYS B O 1
ATOM 4165 N N . GLU B 1 139 ? 19.812 22.297 14.93 1 76.5 139 GLU B N 1
ATOM 4166 C CA . GLU B 1 139 ? 20.453 21.141 15.539 1 76.5 139 GLU B CA 1
ATOM 4167 C C . GLU B 1 139 ? 19.5 19.953 15.625 1 76.5 139 GLU B C 1
ATOM 4169 O O . GLU B 1 139 ? 19.891 18.812 15.398 1 76.5 139 GLU B O 1
ATOM 4174 N N . PHE B 1 140 ? 18.281 20.297 15.828 1 80.81 140 PHE B N 1
ATOM 4175 C CA . PHE B 1 140 ? 17.312 19.203 15.992 1 80.81 140 PHE B CA 1
ATOM 4176 C C . PHE B 1 140 ? 16.969 18.594 14.641 1 80.81 140 PHE B C 1
ATOM 4178 O O . PHE B 1 140 ? 17.016 17.359 14.484 1 80.81 140 PHE B O 1
ATOM 4185 N N . PHE B 1 141 ? 16.719 19.406 13.672 1 84.38 141 PHE B N 1
ATOM 4186 C CA . PHE B 1 141 ? 16.156 18.891 12.43 1 84.38 141 PHE B CA 1
ATOM 4187 C C . PHE B 1 141 ? 17.266 18.516 11.445 1 84.38 141 PHE B C 1
ATOM 4189 O O . PHE B 1 141 ? 17.062 17.719 10.539 1 84.38 141 PHE B O 1
ATOM 4196 N N . ASN B 1 142 ? 18.484 19 11.656 1 85.31 142 ASN B N 1
ATOM 4197 C CA . ASN B 1 142 ? 19.562 18.766 10.703 1 85.31 142 ASN B CA 1
ATOM 4198 C C . ASN B 1 142 ? 20.016 17.312 10.727 1 85.31 142 ASN B C 1
ATOM 4200 O O . ASN B 1 142 ? 20.688 16.844 9.797 1 85.31 142 ASN B O 1
ATOM 4204 N N . GLN B 1 143 ? 19.609 16.641 11.703 1 91 143 GLN B N 1
ATOM 4205 C CA . GLN B 1 143 ? 20 15.227 11.781 1 91 143 GLN B CA 1
ATOM 4206 C C . GLN B 1 143 ? 19.109 14.367 10.891 1 91 143 GLN B C 1
ATOM 4208 O O . GLN B 1 143 ? 19.391 13.195 10.656 1 91 143 GLN B O 1
ATOM 4213 N N . PHE B 1 144 ? 18.078 15.016 10.43 1 94.88 144 PHE B N 1
ATOM 4214 C CA . PHE B 1 144 ? 17.109 14.219 9.688 1 94.88 144 PHE B CA 1
ATOM 4215 C C . PHE B 1 144 ? 17.234 14.484 8.188 1 94.88 144 PHE B C 1
ATOM 4217 O O . PHE B 1 144 ? 17.469 15.617 7.77 1 94.88 144 PHE B O 1
ATOM 4224 N N . ASN B 1 145 ? 17.062 13.461 7.418 1 95.69 145 ASN B N 1
ATOM 4225 C CA . ASN B 1 145 ? 17 13.57 5.965 1 95.69 145 ASN B CA 1
ATOM 4226 C C . ASN B 1 145 ? 15.617 13.984 5.48 1 95.69 145 ASN B C 1
ATOM 4228 O O . ASN B 1 145 ? 15.484 14.609 4.426 1 95.69 145 ASN B O 1
ATOM 4232 N N . ILE B 1 146 ? 14.641 13.594 6.184 1 97 146 ILE B N 1
ATOM 4233 C CA . ILE B 1 146 ? 13.25 13.867 5.855 1 97 146 ILE B CA 1
ATOM 4234 C C . ILE B 1 146 ? 12.445 14.062 7.137 1 97 146 ILE B C 1
ATOM 4236 O O . ILE B 1 146 ? 12.688 13.391 8.141 1 97 146 ILE B O 1
ATOM 4240 N N . ILE B 1 147 ? 11.492 15.008 7.062 1 96 147 ILE B N 1
ATOM 4241 C CA . ILE B 1 147 ? 10.492 15.211 8.109 1 96 147 ILE B CA 1
ATOM 4242 C C . ILE B 1 147 ? 9.117 14.797 7.594 1 96 147 ILE B C 1
ATOM 4244 O O . ILE B 1 147 ? 8.742 15.125 6.465 1 96 147 ILE B O 1
ATOM 4248 N N . THR B 1 148 ? 8.406 13.992 8.406 1 97.31 148 THR B N 1
ATOM 4249 C CA . THR B 1 148 ? 7.07 13.609 7.957 1 97.31 148 THR B CA 1
ATOM 4250 C C . THR B 1 148 ? 6.059 13.758 9.086 1 97.31 148 THR B C 1
ATOM 4252 O O . THR B 1 148 ? 6.371 13.484 10.25 1 97.31 148 THR B O 1
ATOM 4255 N N . SER B 1 149 ? 4.926 14.234 8.773 1 96.81 149 SER B N 1
ATOM 4256 C CA . SER B 1 149 ? 3.803 14.375 9.695 1 96.81 149 SER B CA 1
ATOM 4257 C C . SER B 1 149 ? 2.529 13.766 9.117 1 96.81 149 SER B C 1
ATOM 4259 O O . SER B 1 149 ? 2.543 13.219 8.016 1 96.81 149 SER B O 1
ATOM 4261 N N . SER B 1 150 ? 1.508 13.719 9.945 1 96.62 150 SER B N 1
ATOM 4262 C CA . SER B 1 150 ? 0.165 13.297 9.555 1 96.62 150 SER B CA 1
ATOM 4263 C C . SER B 1 150 ? -0.898 14.148 10.242 1 96.62 150 SER B C 1
ATOM 4265 O O . SER B 1 150 ? -1.612 13.664 11.125 1 96.62 150 SER B O 1
ATOM 4267 N N . THR B 1 151 ? -0.982 15.383 9.867 1 95.19 151 THR B N 1
ATOM 4268 C CA . THR B 1 151 ? -1.946 16.297 10.461 1 95.19 151 THR B CA 1
ATOM 4269 C C . THR B 1 151 ? -3 16.719 9.438 1 95.19 151 THR B C 1
ATOM 4271 O O . THR B 1 151 ? -2.682 16.938 8.273 1 95.19 151 THR B O 1
ATOM 4274 N N . PRO B 1 152 ? -4.238 16.75 9.836 1 93.88 152 PRO B N 1
ATOM 4275 C CA . PRO B 1 152 ? -5.285 17.266 8.945 1 93.88 152 PRO B CA 1
ATOM 4276 C C . PRO B 1 152 ? -5.379 18.781 8.969 1 93.88 152 PRO B C 1
ATOM 4278 O O . PRO B 1 152 ? -6.211 19.359 8.266 1 93.88 152 PRO B O 1
ATOM 4281 N N . ILE B 1 153 ? -4.566 19.453 9.797 1 94.19 153 ILE B N 1
ATOM 4282 C CA . ILE B 1 153 ? -4.621 20.906 9.969 1 94.19 153 ILE B CA 1
ATOM 4283 C C . ILE B 1 153 ? -3.623 21.562 9.023 1 94.19 153 ILE B C 1
ATOM 4285 O O . ILE B 1 153 ? -2.408 21.422 9.188 1 94.19 153 ILE B O 1
ATOM 4289 N N . PHE B 1 154 ? -4.098 22.344 8.109 1 93.19 154 PHE B N 1
ATOM 4290 C CA . PHE B 1 154 ? -3.266 22.969 7.086 1 93.19 154 PHE B CA 1
ATOM 4291 C C . PHE B 1 154 ? -2.301 23.969 7.703 1 93.19 154 PHE B C 1
ATOM 4293 O O . PHE B 1 154 ? -1.156 24.094 7.262 1 93.19 154 PHE B O 1
ATOM 4300 N N . LYS B 1 155 ? -2.734 24.672 8.695 1 91.88 155 LYS B N 1
ATOM 4301 C CA . LYS B 1 155 ? -1.864 25.641 9.359 1 91.88 155 LYS B CA 1
ATOM 4302 C C . LYS B 1 155 ? -0.624 24.969 9.93 1 91.88 155 LYS B C 1
ATOM 4304 O O . LYS B 1 155 ? 0.47 25.531 9.898 1 91.88 155 LYS B O 1
ATOM 4309 N N . GLU B 1 156 ? -0.823 23.781 10.453 1 93.12 156 GLU B N 1
ATOM 4310 C CA . GLU B 1 156 ? 0.316 23 10.93 1 93.12 156 GLU B CA 1
ATOM 4311 C C . GLU B 1 156 ? 1.222 22.594 9.773 1 93.12 156 GLU B C 1
ATOM 4313 O O . GLU B 1 156 ? 2.447 22.656 9.883 1 93.12 156 GLU B O 1
ATOM 4318 N N . MET B 1 157 ? 0.616 22.172 8.742 1 93.12 157 MET B N 1
ATOM 4319 C CA . MET B 1 157 ? 1.376 21.797 7.551 1 93.12 157 MET B CA 1
ATOM 4320 C C . MET B 1 157 ? 2.244 22.953 7.07 1 93.12 157 MET B C 1
ATOM 4322 O O . MET B 1 157 ? 3.387 22.75 6.656 1 93.12 157 MET B O 1
ATOM 4326 N N . GLU B 1 158 ? 1.669 24.094 7.102 1 90.75 158 GLU B N 1
ATOM 4327 C CA . GLU B 1 158 ? 2.383 25.281 6.656 1 90.75 158 GLU B CA 1
ATOM 4328 C C . GLU B 1 158 ? 3.613 25.547 7.523 1 90.75 158 GLU B C 1
ATOM 4330 O O . GLU B 1 158 ? 4.648 25.984 7.023 1 90.75 158 GLU B O 1
ATOM 4335 N N . LEU B 1 159 ? 3.484 25.312 8.781 1 90.56 159 LEU B N 1
ATOM 4336 C CA . LEU B 1 159 ? 4.617 25.484 9.68 1 90.56 159 LEU B CA 1
ATOM 4337 C C . LEU B 1 159 ? 5.742 24.516 9.328 1 90.56 159 LEU B C 1
ATOM 4339 O O . LEU B 1 159 ? 6.91 24.906 9.266 1 90.56 159 LEU B O 1
ATOM 4343 N N . TYR B 1 160 ? 5.355 23.234 9.125 1 92.38 160 TYR B N 1
ATOM 4344 C CA . TYR B 1 160 ? 6.348 22.25 8.703 1 92.38 160 TYR B CA 1
ATOM 4345 C C . TYR B 1 160 ? 6.977 22.641 7.371 1 92.38 160 TYR B C 1
ATOM 4347 O O . TYR B 1 160 ? 8.18 22.469 7.176 1 92.38 160 TYR B O 1
ATOM 4355 N N . ASP B 1 161 ? 6.125 23.078 6.52 1 90.25 161 ASP B N 1
ATOM 4356 C CA . ASP B 1 161 ? 6.59 23.5 5.195 1 90.25 161 ASP B CA 1
ATOM 4357 C C . ASP B 1 161 ? 7.617 24.625 5.297 1 90.25 161 ASP B C 1
ATOM 4359 O O . ASP B 1 161 ? 8.609 24.641 4.562 1 90.25 161 ASP B O 1
ATOM 4363 N N . GLU B 1 162 ? 7.375 25.547 6.117 1 87.81 162 GLU B N 1
ATOM 4364 C CA . GLU B 1 162 ? 8.312 26.641 6.352 1 87.81 162 GLU B CA 1
ATOM 4365 C C . GLU B 1 162 ? 9.648 26.109 6.875 1 87.81 162 GLU B C 1
ATOM 4367 O O . GLU B 1 162 ? 10.711 26.562 6.441 1 87.81 162 GLU B O 1
ATOM 4372 N N . ILE B 1 163 ? 9.594 25.203 7.789 1 87.12 163 ILE B N 1
ATOM 4373 C CA . ILE B 1 163 ? 10.797 24.594 8.328 1 87.12 163 ILE B CA 1
ATOM 4374 C C . ILE B 1 163 ? 11.555 23.875 7.215 1 87.12 163 ILE B C 1
ATOM 4376 O O . ILE B 1 163 ? 12.781 23.969 7.125 1 87.12 163 ILE B O 1
ATOM 4380 N N . SER B 1 164 ? 10.812 23.141 6.434 1 90.06 164 SER B N 1
ATOM 4381 C CA . SER B 1 164 ? 11.383 22.422 5.297 1 90.06 164 SER B CA 1
ATOM 4382 C C . SER B 1 164 ? 12.164 23.375 4.387 1 90.06 164 SER B C 1
ATOM 4384 O O . SER B 1 164 ? 13.32 23.109 4.051 1 90.06 164 SER B O 1
ATOM 4386 N N . HIS B 1 165 ? 11.586 24.516 4.055 1 86.56 165 HIS B N 1
ATOM 4387 C CA . HIS B 1 165 ? 12.227 25.469 3.154 1 86.56 165 HIS B CA 1
ATOM 4388 C C . HIS B 1 165 ? 13.406 26.156 3.83 1 86.56 165 HIS B C 1
ATOM 4390 O O . HIS B 1 165 ? 14.43 26.406 3.195 1 86.56 165 HIS B O 1
ATOM 4396 N N . PHE B 1 166 ? 13.195 26.453 5.016 1 83.56 166 PHE B N 1
ATOM 4397 C CA . PHE B 1 166 ? 14.211 27.172 5.766 1 83.56 166 PHE B CA 1
ATOM 4398 C C . PHE B 1 166 ? 15.461 26.328 5.953 1 83.56 166 PHE B C 1
ATOM 4400 O O . PHE B 1 166 ? 16.578 26.812 5.816 1 83.56 166 PHE B O 1
ATOM 4407 N N . LEU B 1 167 ? 15.328 25.094 6.25 1 85.38 167 LEU B N 1
ATOM 4408 C CA . LEU B 1 167 ? 16.453 24.203 6.551 1 85.38 167 LEU B CA 1
ATOM 4409 C C . LEU B 1 167 ? 16.828 23.375 5.332 1 85.38 167 LEU B C 1
ATOM 4411 O O . LEU B 1 167 ? 17.844 22.656 5.352 1 85.38 167 LEU B O 1
ATOM 4415 N N . ASN B 1 168 ? 16.047 23.453 4.328 1 89.5 168 ASN B N 1
ATOM 4416 C CA . ASN B 1 168 ? 16.234 22.672 3.107 1 89.5 168 ASN B CA 1
ATOM 4417 C C . ASN B 1 168 ? 16.203 21.172 3.381 1 89.5 168 ASN B C 1
ATOM 4419 O O . ASN B 1 168 ? 17.109 20.438 2.984 1 89.5 168 ASN B O 1
ATOM 4423 N N . ILE B 1 169 ? 15.188 20.797 4.148 1 92.62 169 ILE B N 1
ATOM 4424 C CA . ILE B 1 169 ? 14.906 19.391 4.449 1 92.62 169 ILE B CA 1
ATOM 4425 C C . ILE B 1 169 ? 13.547 19.016 3.877 1 92.62 169 ILE B C 1
ATOM 4427 O O . ILE B 1 169 ? 12.539 19.656 4.168 1 92.62 169 ILE B O 1
ATOM 4431 N N . PRO B 1 170 ? 13.547 18 3.084 1 94.12 170 PRO B N 1
ATOM 4432 C CA . PRO B 1 170 ? 12.25 17.578 2.543 1 94.12 170 PRO B CA 1
ATOM 4433 C C . PRO B 1 170 ? 11.219 17.281 3.633 1 94.12 170 PRO B C 1
ATOM 4435 O O . PRO B 1 170 ? 11.562 16.75 4.688 1 94.12 170 PRO B O 1
ATOM 4438 N N . TYR B 1 171 ? 9.922 17.656 3.311 1 94.69 171 TYR B N 1
ATOM 4439 C CA . TYR B 1 171 ? 8.797 17.469 4.219 1 94.69 171 TYR B CA 1
ATOM 4440 C C . TYR B 1 171 ? 7.637 16.781 3.514 1 94.69 171 TYR B C 1
ATOM 4442 O O . TYR B 1 171 ? 7.285 17.141 2.389 1 94.69 171 TYR B O 1
ATOM 4450 N N . TYR B 1 172 ? 7.098 15.781 4.234 1 95.38 172 TYR B N 1
ATOM 4451 C CA . TYR B 1 172 ? 5.91 15.086 3.76 1 95.38 172 TYR B CA 1
ATOM 4452 C C . TYR B 1 172 ? 4.801 15.117 4.805 1 95.38 172 TYR B C 1
ATOM 4454 O O . TYR B 1 172 ? 5.066 15.016 6.004 1 95.38 172 TYR B O 1
ATOM 4462 N N . ASN B 1 173 ? 3.629 15.266 4.367 1 96.44 173 ASN B N 1
ATOM 4463 C CA . ASN B 1 173 ? 2.449 15.07 5.199 1 96.44 173 ASN B CA 1
ATOM 4464 C C . ASN B 1 173 ? 1.494 14.047 4.586 1 96.44 173 ASN B C 1
ATOM 4466 O O . ASN B 1 173 ? 1.025 14.227 3.461 1 96.44 173 ASN B O 1
ATOM 4470 N N . GLN B 1 174 ? 1.256 12.992 5.344 1 95.25 174 GLN B N 1
ATOM 4471 C CA . GLN B 1 174 ? 0.378 11.93 4.867 1 95.25 174 GLN B CA 1
ATOM 4472 C C . GLN B 1 174 ? -0.96 11.953 5.598 1 95.25 174 GLN B C 1
ATOM 4474 O O . GLN B 1 174 ? -1 12.047 6.828 1 95.25 174 GLN B O 1
ATOM 4479 N N . LEU B 1 175 ? -2 11.852 4.812 1 94.81 175 LEU B N 1
ATOM 4480 C CA . LEU B 1 175 ? -3.318 11.852 5.438 1 94.81 175 LEU B CA 1
ATOM 4481 C C . LEU B 1 175 ? -4.227 10.812 4.785 1 94.81 175 LEU B C 1
ATOM 4483 O O . LEU B 1 175 ? -4.301 10.734 3.559 1 94.81 175 LEU B O 1
ATOM 4487 N N . CYS B 1 176 ? -4.832 10.016 5.625 1 93.81 176 CYS B N 1
ATOM 4488 C CA . CYS B 1 176 ? -5.895 9.117 5.195 1 93.81 176 CYS B CA 1
ATOM 4489 C C . CYS B 1 176 ? -7.266 9.742 5.426 1 93.81 176 CYS B C 1
ATOM 4491 O O . CYS B 1 176 ? -7.492 10.383 6.453 1 93.81 176 CYS B O 1
ATOM 4493 N N . CYS B 1 177 ? -8.164 9.625 4.484 1 91.25 177 CYS B N 1
ATOM 4494 C CA . CYS B 1 177 ? -9.523 10.148 4.539 1 91.25 177 CYS B CA 1
ATOM 4495 C C . CYS B 1 177 ? -10.539 9.055 4.246 1 91.25 177 CYS B C 1
ATOM 4497 O O . CYS B 1 177 ? -11.383 9.211 3.357 1 91.25 177 CYS B O 1
ATOM 4499 N N . GLY B 1 178 ? -10.445 8.023 5.062 1 89.69 178 GLY B N 1
ATOM 4500 C CA . GLY B 1 178 ? -11.328 6.898 4.816 1 89.69 178 GLY B CA 1
ATOM 4501 C C . GLY B 1 178 ? -11 6.148 3.539 1 89.69 178 GLY B C 1
ATOM 4502 O O . GLY B 1 178 ? -9.969 5.477 3.455 1 89.69 178 GLY B O 1
ATOM 4503 N N . LEU B 1 179 ? -11.789 6.457 2.508 1 86.19 179 LEU B N 1
ATOM 4504 C CA . LEU B 1 179 ? -11.656 5.762 1.233 1 86.19 179 LEU B CA 1
ATOM 4505 C C . LEU B 1 179 ? -10.648 6.469 0.333 1 86.19 179 LEU B C 1
ATOM 4507 O O . LEU B 1 179 ? -10.32 5.973 -0.748 1 86.19 179 LEU B O 1
ATOM 4511 N N . TYR B 1 180 ? -10.188 7.539 0.824 1 85.75 180 TYR B N 1
ATOM 4512 C CA . TYR B 1 180 ? -9.258 8.352 0.056 1 85.75 180 TYR B CA 1
ATOM 4513 C C . TYR B 1 180 ? -8.008 8.672 0.875 1 85.75 180 TYR B C 1
ATOM 4515 O O . TYR B 1 180 ? -7.926 8.312 2.053 1 85.75 180 TYR B O 1
ATOM 4523 N N . GLY B 1 181 ? -7.098 9.219 0.231 1 88.12 181 GLY B N 1
ATOM 4524 C CA . GLY B 1 181 ? -5.906 9.68 0.927 1 88.12 181 GLY B CA 1
ATOM 4525 C C . GLY B 1 181 ? -4.969 10.477 0.039 1 88.12 181 GLY B C 1
ATOM 4526 O O . GLY B 1 181 ? -5.168 10.547 -1.175 1 88.12 181 GLY B O 1
ATOM 4527 N N . PHE B 1 182 ? -4.07 11.133 0.73 1 86.25 182 PHE B N 1
ATOM 4528 C CA . PHE B 1 182 ? -3.084 11.898 -0.022 1 86.25 182 PHE B CA 1
ATOM 4529 C C . PHE B 1 182 ? -1.85 12.172 0.829 1 86.25 182 PHE B C 1
ATOM 4531 O O . PHE B 1 182 ? -1.874 11.992 2.047 1 86.25 182 PHE B O 1
ATOM 4538 N N . PHE B 1 183 ? -0.826 12.492 0.155 1 90.44 183 PHE B N 1
ATOM 4539 C CA . PHE B 1 183 ? 0.261 13.125 0.898 1 90.44 183 PHE B CA 1
ATOM 4540 C C . PHE B 1 183 ? 0.826 14.312 0.13 1 90.44 183 PHE B C 1
ATOM 4542 O O . PHE B 1 183 ? 0.802 14.328 -1.103 1 90.44 183 PHE B O 1
ATOM 4549 N N . TYR B 1 184 ? 1.196 15.312 0.904 1 88.81 184 TYR B N 1
ATOM 4550 C CA . TYR B 1 184 ? 1.869 16.516 0.421 1 88.81 184 TYR B CA 1
ATOM 4551 C C . TYR B 1 184 ? 3.383 16.344 0.484 1 88.81 184 TYR B C 1
ATOM 4553 O O . TYR B 1 184 ? 3.912 15.75 1.424 1 88.81 184 TYR B O 1
ATOM 4561 N N . VAL B 1 185 ? 4.055 16.953 -0.557 1 88.62 185 VAL B N 1
ATOM 4562 C CA . VAL B 1 185 ? 5.508 16.844 -0.626 1 88.62 185 VAL B CA 1
ATOM 4563 C C . VAL B 1 185 ? 6.125 18.234 -0.772 1 88.62 185 VAL B C 1
ATOM 4565 O O . VAL B 1 185 ? 5.766 18.984 -1.679 1 88.62 185 VAL B O 1
ATOM 4568 N N . SER B 1 186 ? 6.965 18.547 0.12 1 88.81 186 SER B N 1
ATOM 4569 C CA . SER B 1 186 ? 7.906 19.656 -0.002 1 88.81 186 SER B CA 1
ATOM 4570 C C . SER B 1 186 ? 9.344 19.156 -0.086 1 88.81 186 SER B C 1
ATOM 4572 O O . SER B 1 186 ? 9.781 18.359 0.749 1 88.81 186 SER B O 1
ATOM 4574 N N . LEU B 1 187 ? 10.062 19.594 -1.086 1 87.75 187 LEU B N 1
ATOM 4575 C CA . LEU B 1 187 ? 11.422 19.109 -1.271 1 87.75 187 LEU B CA 1
ATOM 4576 C C . LEU B 1 187 ? 12.438 20.109 -0.731 1 87.75 187 LEU B C 1
ATOM 4578 O O . LEU B 1 187 ? 13.641 19.969 -0.96 1 87.75 187 LEU B O 1
ATOM 4582 N N . GLY B 1 188 ? 11.977 21.078 0.079 1 87 188 GLY B N 1
ATOM 4583 C CA . GLY B 1 188 ? 12.859 22.109 0.583 1 87 188 GLY B CA 1
ATOM 4584 C C . GLY B 1 188 ? 13.07 23.25 -0.4 1 87 188 GLY B C 1
ATOM 4585 O O . GLY B 1 188 ? 12.281 23.438 -1.324 1 87 188 GLY B O 1
ATOM 4586 N N . SER B 1 189 ? 14.102 24.016 -0.122 1 80.56 189 SER B N 1
ATOM 4587 C CA . SER B 1 189 ? 14.375 25.188 -0.964 1 80.56 189 SER B CA 1
ATOM 4588 C C . SER B 1 189 ? 15.07 24.781 -2.256 1 80.56 189 SER B C 1
ATOM 4590 O O . SER B 1 189 ? 14.844 25.375 -3.309 1 80.56 189 SER B O 1
ATOM 4592 N N . LEU B 1 190 ? 15.883 23.75 -2.133 1 81.06 190 LEU B N 1
ATOM 4593 C CA . LEU B 1 190 ? 16.641 23.266 -3.279 1 81.06 190 LEU B CA 1
ATOM 4594 C C . LEU B 1 190 ? 16.938 21.766 -3.135 1 81.06 190 LEU B C 1
ATOM 4596 O O . LEU B 1 190 ? 17.703 21.375 -2.252 1 81.06 190 LEU B O 1
ATOM 4600 N N . PHE B 1 191 ? 16.297 21.031 -4.008 1 83.38 191 PHE B N 1
ATOM 4601 C CA . PHE B 1 191 ? 16.562 19.609 -4.02 1 83.38 191 PHE B CA 1
ATOM 4602 C C . PHE B 1 191 ? 17.391 19.219 -5.238 1 83.38 191 PHE B C 1
ATOM 4604 O O . PHE B 1 191 ? 17.031 19.547 -6.371 1 83.38 191 PHE B O 1
ATOM 4611 N N . GLU B 1 192 ? 18.438 18.547 -4.938 1 81.12 192 GLU B N 1
ATOM 4612 C CA . GLU B 1 192 ? 19.344 18.172 -6.023 1 81.12 192 GLU B CA 1
ATOM 4613 C C . GLU B 1 192 ? 19.422 16.656 -6.18 1 81.12 192 GLU B C 1
ATOM 4615 O O . GLU B 1 192 ? 19.438 15.93 -5.184 1 81.12 192 GLU B O 1
ATOM 4620 N N . LEU B 1 193 ? 19.297 16.266 -7.387 1 78 193 LEU B N 1
ATOM 4621 C CA . LEU B 1 193 ? 19.469 14.852 -7.68 1 78 193 LEU B CA 1
ATOM 4622 C C . LEU B 1 193 ? 20.359 14.656 -8.906 1 78 193 LEU B C 1
ATOM 4624 O O . LEU B 1 193 ? 20.578 15.586 -9.68 1 78 193 LEU B O 1
ATOM 4628 N N . THR B 1 194 ? 21.016 13.477 -8.914 1 73.88 194 THR B N 1
ATOM 4629 C CA . THR B 1 194 ? 21.859 13.07 -10.031 1 73.88 194 THR B CA 1
ATOM 4630 C C . THR B 1 194 ? 21.203 11.945 -10.828 1 73.88 194 THR B C 1
ATOM 4632 O O . THR B 1 194 ? 20.875 10.898 -10.266 1 73.88 194 THR B O 1
ATOM 4635 N N . GLN B 1 195 ? 20.828 12.273 -11.984 1 67.12 195 GLN B N 1
ATOM 4636 C CA . GLN B 1 195 ? 20.203 11.266 -12.828 1 67.12 195 GLN B CA 1
ATOM 4637 C C . GLN B 1 195 ? 21.125 10.859 -13.977 1 67.12 195 GLN B C 1
ATOM 4639 O O . GLN B 1 195 ? 21.844 11.695 -14.523 1 67.12 195 GLN B O 1
ATOM 4644 N N . ALA B 1 196 ? 21.188 9.5 -14.18 1 60.25 196 ALA B N 1
ATOM 4645 C CA . ALA B 1 196 ? 21.938 9.023 -15.344 1 60.25 196 ALA B CA 1
ATOM 4646 C C . ALA B 1 196 ? 21.281 9.461 -16.641 1 60.25 196 ALA B C 1
ATOM 4648 O O . ALA B 1 196 ? 20.047 9.469 -16.75 1 60.25 196 ALA B O 1
ATOM 4649 N N . LYS B 1 197 ? 22.078 10.109 -17.516 1 56.41 197 LYS B N 1
ATOM 4650 C CA . LYS B 1 197 ? 21.578 10.508 -18.828 1 56.41 197 LYS B CA 1
ATOM 4651 C C . LYS B 1 197 ? 21.328 9.281 -19.719 1 56.41 197 LYS B C 1
ATOM 4653 O O . LYS B 1 197 ? 22 8.258 -19.562 1 56.41 197 LYS B O 1
ATOM 4658 N N . PRO B 1 198 ? 20.125 9.359 -20.359 1 52.22 198 PRO B N 1
ATOM 4659 C CA . PRO B 1 198 ? 19.969 8.297 -21.359 1 52.22 198 PRO B CA 1
ATOM 4660 C C . PRO B 1 198 ? 21.219 8.086 -22.203 1 52.22 198 PRO B C 1
ATOM 4662 O O . PRO B 1 198 ? 21.922 9.055 -22.531 1 52.22 198 PRO B O 1
ATOM 4665 N N . LYS B 1 199 ? 21.734 6.902 -22.219 1 49 199 LYS B N 1
ATOM 4666 C CA . LYS B 1 199 ? 22.875 6.57 -23.062 1 49 199 LYS B CA 1
ATOM 4667 C C . LYS B 1 199 ? 22.609 6.953 -24.516 1 49 199 LYS B C 1
ATOM 4669 O O . LYS B 1 199 ? 21.531 6.668 -25.047 1 49 199 LYS B O 1
ATOM 4674 N N . ILE B 1 200 ? 23.062 8.086 -24.953 1 44.69 200 ILE B N 1
ATOM 4675 C CA . ILE B 1 200 ? 22.953 8.438 -26.375 1 44.69 200 ILE B CA 1
ATOM 4676 C C . ILE B 1 200 ? 23.922 7.57 -27.188 1 44.69 200 ILE B C 1
ATOM 4678 O O . ILE B 1 200 ? 25.094 7.473 -26.859 1 44.69 200 ILE B O 1
ATOM 4682 N N . GLN B 1 201 ? 23.359 6.57 -27.781 1 45.5 201 GLN B N 1
ATOM 4683 C CA . GLN B 1 201 ? 24.172 5.863 -28.766 1 45.5 201 GLN B CA 1
ATOM 4684 C C . GLN B 1 201 ? 24.828 6.836 -29.734 1 45.5 201 GLN B C 1
ATOM 4686 O O . GLN B 1 201 ? 24.141 7.598 -30.422 1 45.5 201 GLN B O 1
ATOM 4691 N N . LYS B 1 202 ? 25.969 7.266 -29.406 1 44.34 202 LYS B N 1
ATOM 4692 C CA . LYS B 1 202 ? 26.625 8.047 -30.453 1 44.34 202 LYS B CA 1
ATOM 4693 C C . LYS B 1 202 ? 26.938 7.176 -31.672 1 44.34 202 LYS B C 1
ATOM 4695 O O . LYS B 1 202 ? 27.453 6.066 -31.531 1 44.34 202 LYS B O 1
ATOM 4700 N N . THR B 1 203 ? 26.156 7.395 -32.656 1 48.47 203 THR B N 1
ATOM 4701 C CA . THR B 1 203 ? 26.531 6.812 -33.938 1 48.47 203 THR B CA 1
ATOM 4702 C C . THR B 1 203 ? 27.656 7.613 -34.594 1 48.47 203 THR B C 1
ATOM 4704 O O . THR B 1 203 ? 27.625 8.844 -34.625 1 48.47 203 THR B O 1
ATOM 4707 N N . LYS B 1 204 ? 28.781 7.031 -34.5 1 47.69 204 LYS B N 1
ATOM 4708 C CA . LYS B 1 204 ? 29.828 7.66 -35.312 1 47.69 204 LYS B CA 1
ATOM 4709 C C . LYS B 1 204 ? 29.875 7.09 -36.719 1 47.69 204 LYS B C 1
ATOM 4711 O O . LYS B 1 204 ? 29.609 5.902 -36.906 1 47.69 204 LYS B O 1
ATOM 4716 N N . ILE B 1 205 ? 29.844 8.008 -37.594 1 53.72 205 ILE B N 1
ATOM 4717 C CA . ILE B 1 205 ? 30.109 7.621 -39 1 53.72 205 ILE B CA 1
ATOM 4718 C C . ILE B 1 205 ? 31.594 7.305 -39.156 1 53.72 205 ILE B C 1
ATOM 4720 O O . ILE B 1 205 ? 32.438 8.18 -39 1 53.72 205 ILE B O 1
ATOM 4724 N N . VAL B 1 206 ? 31.938 6.055 -38.906 1 54.62 206 VAL B N 1
ATOM 4725 C CA . VAL B 1 206 ? 33.281 5.652 -39.281 1 54.62 206 VAL B CA 1
ATOM 4726 C C . VAL B 1 206 ? 33.281 5.027 -40.688 1 54.62 206 VAL B C 1
ATOM 4728 O O . VAL B 1 206 ? 32.594 4.008 -40.906 1 54.62 206 VAL B O 1
ATOM 4731 N N . GLN B 1 207 ? 34.094 5.52 -41.562 1 57.44 207 GLN B N 1
ATOM 4732 C CA . GLN B 1 207 ? 34.312 5.133 -42.969 1 57.44 207 GLN B CA 1
ATOM 4733 C C . GLN B 1 207 ? 32.969 5.004 -43.688 1 57.44 207 GLN B C 1
ATOM 4735 O O . GLN B 1 207 ? 32.781 4.062 -44.469 1 57.44 207 GLN B O 1
ATOM 4740 N N . GLY B 1 208 ? 31.984 5.758 -43.438 1 54 208 GLY B N 1
ATOM 4741 C CA . GLY B 1 208 ? 30.734 5.836 -44.188 1 54 208 GLY B CA 1
ATOM 4742 C C . GLY B 1 208 ? 29.625 4.969 -43.594 1 54 208 GLY B C 1
ATOM 4743 O O . GLY B 1 208 ? 28.531 4.902 -44.125 1 54 208 GLY B O 1
ATOM 4744 N N . LYS B 1 209 ? 29.922 4.07 -42.781 1 57.22 209 LYS B N 1
ATOM 4745 C CA . LYS B 1 209 ? 28.953 3.203 -42.125 1 57.22 209 LYS B CA 1
ATOM 4746 C C . LYS B 1 209 ? 28.641 3.693 -40.688 1 57.22 209 LYS B C 1
ATOM 4748 O O . LYS B 1 209 ? 29.531 4.184 -40 1 57.22 209 LYS B O 1
ATOM 4753 N N . LEU B 1 210 ? 27.406 3.834 -40.406 1 52.41 210 LEU B N 1
ATOM 4754 C CA . LEU B 1 210 ? 26.953 4.227 -39.062 1 52.41 210 LEU B CA 1
ATOM 4755 C C . LEU B 1 210 ? 27.344 3.18 -38.031 1 52.41 210 LEU B C 1
ATOM 4757 O O . LEU B 1 210 ? 26.938 2.021 -38.125 1 52.41 210 LEU B O 1
ATOM 4761 N N . VAL B 1 211 ? 28.531 3.27 -37.5 1 51.44 211 VAL B N 1
ATOM 4762 C CA . VAL B 1 211 ? 28.938 2.346 -36.438 1 51.44 211 VAL B CA 1
ATOM 4763 C C . VAL B 1 211 ? 28.438 2.859 -35.094 1 51.44 211 VAL B C 1
ATOM 4765 O O . VAL B 1 211 ? 28.641 4.031 -34.75 1 51.44 211 VAL B O 1
ATOM 4768 N N . LYS B 1 212 ? 27.516 2.209 -34.5 1 47.81 212 LYS B N 1
ATOM 4769 C CA . LYS B 1 212 ? 27.062 2.469 -33.156 1 47.81 212 LYS B CA 1
ATOM 4770 C C . LYS B 1 212 ? 28.203 2.295 -32.156 1 47.81 212 LYS B C 1
ATOM 4772 O O . LYS B 1 212 ? 28.906 1.283 -32.156 1 47.81 212 LYS B O 1
ATOM 4777 N N . GLU B 1 213 ? 28.922 3.27 -31.781 1 45.91 213 GLU B N 1
ATOM 4778 C CA . GLU B 1 213 ? 29.953 3.156 -30.734 1 45.91 213 GLU B CA 1
ATOM 4779 C C . GLU B 1 213 ? 29.406 2.484 -29.484 1 45.91 213 GLU B C 1
ATOM 4781 O O . GLU B 1 213 ? 28.25 2.703 -29.109 1 45.91 213 GLU B O 1
ATOM 4786 N N . PRO B 1 214 ? 30.094 1.379 -29.125 1 39.88 214 PRO B N 1
ATOM 4787 C CA . PRO B 1 214 ? 29.719 0.603 -27.938 1 39.88 214 PRO B CA 1
ATOM 4788 C C . PRO B 1 214 ? 29.547 1.47 -26.703 1 39.88 214 PRO B C 1
ATOM 4790 O O . PRO B 1 214 ? 29.312 0.948 -25.609 1 39.88 214 PRO B O 1
ATOM 4793 N N . ILE B 1 215 ? 30.438 2.529 -26.531 1 46.22 215 ILE B N 1
ATOM 4794 C CA . ILE B 1 215 ? 30.781 2.895 -25.172 1 46.22 215 ILE B CA 1
ATOM 4795 C C . ILE B 1 215 ? 29.578 3.537 -24.484 1 46.22 215 ILE B C 1
ATOM 4797 O O . ILE B 1 215 ? 29.062 4.559 -24.953 1 46.22 215 ILE B O 1
ATOM 4801 N N . LEU B 1 216 ? 28.828 2.84 -23.719 1 42.34 216 LEU B N 1
ATOM 4802 C CA . LEU B 1 216 ? 27.703 3.219 -22.875 1 42.34 216 LEU B CA 1
ATOM 4803 C C . LEU B 1 216 ? 28.125 4.238 -21.828 1 42.34 216 LEU B C 1
ATOM 4805 O O . LEU B 1 216 ? 28.891 3.916 -20.922 1 42.34 216 LEU B O 1
ATOM 4809 N N . PHE B 1 217 ? 28.688 5.387 -22.125 1 39.78 217 PHE B N 1
ATOM 4810 C CA . PHE B 1 217 ? 28.906 6.383 -21.094 1 39.78 217 PHE B CA 1
ATOM 4811 C C . PHE B 1 217 ? 27.609 6.742 -20.375 1 39.78 217 PHE B C 1
ATOM 4813 O O . PHE B 1 217 ? 26.547 6.801 -21.016 1 39.78 217 PHE B O 1
ATOM 4820 N N . GLU B 1 218 ? 27.547 6.355 -19.109 1 50 218 GLU B N 1
ATOM 4821 C CA . GLU B 1 218 ? 26.422 6.832 -18.312 1 50 218 GLU B CA 1
ATOM 4822 C C . GLU B 1 218 ? 26.578 8.312 -17.953 1 50 218 GLU B C 1
ATOM 4824 O O . GLU B 1 218 ? 27.641 8.727 -17.469 1 50 218 GLU B O 1
ATOM 4829 N N . TYR B 1 219 ? 26.062 9.273 -18.625 1 50.94 219 TYR B N 1
ATOM 4830 C CA . TYR B 1 219 ? 26.031 10.695 -18.281 1 50.94 219 TYR B CA 1
ATOM 4831 C C . TYR B 1 219 ? 24.969 10.969 -17.219 1 50.94 219 TYR B C 1
ATOM 4833 O O . TYR B 1 219 ? 23.984 10.25 -17.109 1 50.94 219 TYR B O 1
ATOM 4841 N N . PHE B 1 220 ? 25.641 11.688 -16.141 1 57.69 220 PHE B N 1
ATOM 4842 C CA . PHE B 1 220 ? 24.703 12.094 -15.094 1 57.69 220 PHE B CA 1
ATOM 4843 C C . PHE B 1 220 ? 24.406 13.578 -15.188 1 57.69 220 PHE B C 1
ATOM 4845 O O . PHE B 1 220 ? 25.203 14.352 -15.703 1 57.69 220 PHE B O 1
ATOM 4852 N N . HIS B 1 221 ? 23.234 13.938 -15.008 1 58.5 221 HIS B N 1
ATOM 4853 C CA . HIS B 1 221 ? 22.875 15.344 -14.852 1 58.5 221 HIS B CA 1
ATOM 4854 C C . HIS B 1 221 ? 22.359 15.625 -13.445 1 58.5 221 HIS B C 1
ATOM 4856 O O . HIS B 1 221 ? 21.719 14.766 -12.82 1 58.5 221 HIS B O 1
ATOM 4862 N N . LYS B 1 222 ? 22.969 16.734 -12.992 1 67.31 222 LYS B N 1
ATOM 4863 C CA . LYS B 1 222 ? 22.422 17.281 -11.742 1 67.31 222 LYS B CA 1
ATOM 4864 C C . LYS B 1 222 ? 21.141 18.062 -11.992 1 67.31 222 LYS B C 1
ATOM 4866 O O . LYS B 1 222 ? 21.078 18.875 -12.922 1 67.31 222 LYS B O 1
ATOM 4871 N N . VAL B 1 223 ? 20.141 17.625 -11.312 1 67.38 223 VAL B N 1
ATOM 4872 C CA . VAL B 1 223 ? 18.859 18.312 -11.406 1 67.38 223 VAL B CA 1
ATOM 4873 C C . VAL B 1 223 ? 18.562 19.031 -10.094 1 67.38 223 VAL B C 1
ATOM 4875 O O . VAL B 1 223 ? 18.703 18.453 -9.016 1 67.38 223 VAL B O 1
ATOM 4878 N N . SER B 1 224 ? 18.344 20.328 -10.234 1 71.19 224 SER B N 1
ATOM 4879 C CA . SER B 1 224 ? 17.938 21.109 -9.07 1 71.19 224 SER B CA 1
ATOM 4880 C C . SER B 1 224 ? 16.453 21.438 -9.125 1 71.19 224 SER B C 1
ATOM 4882 O O . SER B 1 224 ? 15.969 22 -10.109 1 71.19 224 SER B O 1
ATOM 4884 N N . LEU B 1 225 ? 15.766 20.953 -8.102 1 71.31 225 LEU B N 1
ATOM 4885 C CA . LEU B 1 225 ? 14.328 21.156 -8.023 1 71.31 225 LEU B CA 1
ATOM 4886 C C . LEU B 1 225 ? 13.977 22.156 -6.934 1 71.31 225 LEU B C 1
ATOM 4888 O O . LEU B 1 225 ? 14.547 22.125 -5.844 1 71.31 225 LEU B O 1
ATOM 4892 N N . LYS B 1 226 ? 13.086 23.109 -7.336 1 68.38 226 LYS B N 1
ATOM 4893 C CA . LYS B 1 226 ? 12.539 24.047 -6.355 1 68.38 226 LYS B CA 1
ATOM 4894 C C . LYS B 1 226 ? 11.055 23.766 -6.113 1 68.38 226 LYS B C 1
ATOM 4896 O O . LYS B 1 226 ? 10.266 23.703 -7.062 1 68.38 226 LYS B O 1
ATOM 4901 N N . SER B 1 227 ? 10.789 23.438 -4.922 1 71.12 227 SER B N 1
ATOM 4902 C CA . SER B 1 227 ? 9.398 23.172 -4.578 1 71.12 227 SER B CA 1
ATOM 4903 C C . SER B 1 227 ? 8.672 24.453 -4.184 1 71.12 227 SER B C 1
ATOM 4905 O O . SER B 1 227 ? 9.25 25.328 -3.521 1 71.12 227 SER B O 1
ATOM 4907 N N . GLU B 1 228 ? 7.449 24.562 -4.656 1 72.12 228 GLU B N 1
ATOM 4908 C CA . GLU B 1 228 ? 6.613 25.688 -4.246 1 72.12 228 GLU B CA 1
ATOM 4909 C C . GLU B 1 228 ? 6.066 25.469 -2.834 1 72.12 228 GLU B C 1
ATOM 4911 O O . GLU B 1 228 ? 5.809 24.344 -2.422 1 72.12 228 GLU B O 1
ATOM 4916 N N . LYS B 1 229 ? 5.969 26.625 -2.191 1 79.25 229 LYS B N 1
ATOM 4917 C CA . LYS B 1 229 ? 5.414 26.547 -0.843 1 79.25 229 LYS B CA 1
ATOM 4918 C C . LYS B 1 229 ? 3.949 26.125 -0.872 1 79.25 229 LYS B C 1
ATOM 4920 O O . LYS B 1 229 ? 3.229 26.438 -1.826 1 79.25 229 LYS B O 1
ATOM 4925 N N . LEU B 1 230 ? 3.545 25.453 0.152 1 81.5 230 LEU B N 1
ATOM 4926 C CA . LEU B 1 230 ? 2.193 24.906 0.282 1 81.5 230 LEU B CA 1
ATOM 4927 C C . LEU B 1 230 ? 1.153 26.016 0.112 1 81.5 230 LEU B C 1
ATOM 4929 O O . LEU B 1 230 ? 0.133 25.812 -0.551 1 81.5 230 LEU B O 1
ATOM 4933 N N . LYS B 1 231 ? 1.425 27.172 0.652 1 77.62 231 LYS B N 1
ATOM 4934 C CA . LYS B 1 231 ? 0.476 28.281 0.617 1 77.62 231 LYS B CA 1
ATOM 4935 C C . LYS B 1 231 ? 0.168 28.703 -0.819 1 77.62 231 LYS B C 1
ATOM 4937 O O . LYS B 1 231 ? -0.971 29.047 -1.142 1 77.62 231 LYS B O 1
ATOM 4942 N N . ASN B 1 232 ? 1.16 28.656 -1.637 1 74 232 ASN B N 1
ATOM 4943 C CA . ASN B 1 232 ? 1 29.047 -3.035 1 74 232 ASN B CA 1
ATOM 4944 C C . ASN B 1 232 ? 0.212 28 -3.818 1 74 232 ASN B C 1
ATOM 4946 O O . ASN B 1 232 ? -0.559 28.344 -4.719 1 74 232 ASN B O 1
ATOM 4950 N N . PHE B 1 233 ? 0.332 26.844 -3.379 1 70.19 233 PHE B N 1
ATOM 4951 C CA . PHE B 1 233 ? -0.325 25.734 -4.062 1 70.19 233 PHE B CA 1
ATOM 4952 C C . PHE B 1 233 ? -1.817 25.719 -3.756 1 70.19 233 PHE B C 1
ATOM 4954 O O . PHE B 1 233 ? -2.637 25.469 -4.645 1 70.19 233 PHE B O 1
ATOM 4961 N N . LEU B 1 234 ? -2.143 25.891 -2.6 1 75.31 234 LEU B N 1
ATOM 4962 C CA . LEU B 1 234 ? -3.531 25.812 -2.156 1 75.31 234 LEU B CA 1
ATOM 4963 C C . LEU B 1 234 ? -4.348 26.969 -2.742 1 75.31 234 LEU B C 1
ATOM 4965 O O . LEU B 1 234 ? -5.574 26.891 -2.812 1 75.31 234 LEU B O 1
ATOM 4969 N N . GLY B 1 235 ? -3.619 27.922 -3.213 1 69.5 235 GLY B N 1
ATOM 4970 C CA . GLY B 1 235 ? -4.309 29.078 -3.76 1 69.5 235 GLY B CA 1
ATOM 4971 C C . GLY B 1 235 ? -4.48 29.016 -5.266 1 69.5 235 GLY B C 1
ATOM 4972 O O . GLY B 1 235 ? -5.148 29.875 -5.855 1 69.5 235 GLY B O 1
ATOM 4973 N N . THR B 1 236 ? -3.918 27.953 -5.863 1 66.44 236 THR B N 1
ATOM 4974 C CA . THR B 1 236 ? -3.959 27.875 -7.32 1 66.44 236 THR B CA 1
ATOM 4975 C C . THR B 1 236 ? -4.855 26.734 -7.773 1 66.44 236 THR B C 1
ATOM 4977 O O . THR B 1 236 ? -5.094 25.781 -7.016 1 66.44 236 THR B O 1
ATOM 4980 N N . ASN B 1 237 ? -5.613 26.953 -8.805 1 64.81 237 ASN B N 1
ATOM 4981 C CA . ASN B 1 237 ? -6.406 25.906 -9.445 1 64.81 237 ASN B CA 1
ATOM 4982 C C . ASN B 1 237 ? -5.777 25.453 -10.758 1 64.81 237 ASN B C 1
ATOM 4984 O O . ASN B 1 237 ? -6.055 26.016 -11.812 1 64.81 237 ASN B O 1
ATOM 4988 N N . PRO B 1 238 ? -4.938 24.516 -10.547 1 60.5 238 PRO B N 1
ATOM 4989 C CA . PRO B 1 238 ? -4.348 24.062 -11.812 1 60.5 238 PRO B CA 1
ATOM 4990 C C . PRO B 1 238 ? -5.383 23.453 -12.758 1 60.5 238 PRO B C 1
ATOM 4992 O O . PRO B 1 238 ? -6.371 22.875 -12.312 1 60.5 238 PRO B O 1
ATOM 4995 N N . ARG B 1 239 ? -5.27 23.734 -14.008 1 58.31 239 ARG B N 1
ATOM 4996 C CA . ARG B 1 239 ? -6.129 23.156 -15.039 1 58.31 239 ARG B CA 1
ATOM 4997 C C . ARG B 1 239 ? -6.047 21.625 -15.016 1 58.31 239 ARG B C 1
ATOM 4999 O O . ARG B 1 239 ? -4.957 21.062 -14.891 1 58.31 239 ARG B O 1
ATOM 5006 N N . GLY B 1 240 ? -7.191 21.016 -14.93 1 61.44 240 GLY B N 1
ATOM 5007 C CA . GLY B 1 240 ? -7.238 19.562 -15.023 1 61.44 240 GLY B CA 1
ATOM 5008 C C . GLY B 1 240 ? -7.027 18.875 -13.695 1 61.44 240 GLY B C 1
ATOM 5009 O O . GLY B 1 240 ? -6.621 17.703 -13.656 1 61.44 240 GLY B O 1
ATOM 5010 N N . SER B 1 241 ? -7.285 19.656 -12.766 1 65 241 SER B N 1
ATOM 5011 C CA . SER B 1 241 ? -7.078 19.078 -11.438 1 65 241 SER B CA 1
ATOM 5012 C C . SER B 1 241 ? -8.062 17.953 -11.164 1 65 241 SER B C 1
ATOM 5014 O O . SER B 1 241 ? -9.195 17.969 -11.648 1 65 241 SER B O 1
ATOM 5016 N N . LYS B 1 242 ? -7.57 17 -10.477 1 69.81 242 LYS B N 1
ATOM 5017 C CA . LYS B 1 242 ? -8.367 15.844 -10.109 1 69.81 242 LYS B CA 1
ATOM 5018 C C . LYS B 1 242 ? -9.32 16.172 -8.961 1 69.81 242 LYS B C 1
ATOM 5020 O O . LYS B 1 242 ? -9.086 17.109 -8.203 1 69.81 242 LYS B O 1
ATOM 5025 N N . PRO B 1 243 ? -10.367 15.461 -8.898 1 77.69 243 PRO B N 1
ATOM 5026 C CA . PRO B 1 243 ? -11.383 15.719 -7.871 1 77.69 243 PRO B CA 1
ATOM 5027 C C . PRO B 1 243 ? -10.805 15.719 -6.457 1 77.69 243 PRO B C 1
ATOM 5029 O O . PRO B 1 243 ? -11.234 16.5 -5.609 1 77.69 243 PRO B O 1
ATOM 5032 N N . VAL B 1 244 ? -9.836 14.922 -6.246 1 78.81 244 VAL B N 1
ATOM 5033 C CA . VAL B 1 244 ? -9.266 14.828 -4.906 1 78.81 244 VAL B CA 1
ATOM 5034 C C . VAL B 1 244 ? -8.57 16.141 -4.555 1 78.81 244 VAL B C 1
ATOM 5036 O O . VAL B 1 244 ? -8.625 16.594 -3.408 1 78.81 244 VAL B O 1
ATOM 5039 N N . TYR B 1 245 ? -7.992 16.766 -5.496 1 80.38 245 TYR B N 1
ATOM 5040 C CA . TYR B 1 245 ? -7.363 18.062 -5.266 1 80.38 245 TYR B CA 1
ATOM 5041 C C . TYR B 1 245 ? -8.391 19.109 -4.852 1 80.38 245 TYR B C 1
ATOM 5043 O O . TYR B 1 245 ? -8.156 19.891 -3.928 1 80.38 245 TYR B O 1
ATOM 5051 N N . HIS B 1 246 ? -9.453 19.078 -5.543 1 87.38 246 HIS B N 1
ATOM 5052 C CA . HIS B 1 246 ? -10.523 20.016 -5.203 1 87.38 246 HIS B CA 1
ATOM 5053 C C . HIS B 1 246 ? -11.078 19.75 -3.812 1 87.38 246 HIS B C 1
ATOM 5055 O O . HIS B 1 246 ? -11.484 20.672 -3.105 1 87.38 246 HIS B O 1
ATOM 5061 N N . ALA B 1 247 ? -11.086 18.5 -3.521 1 91.75 247 ALA B N 1
ATOM 5062 C CA . ALA B 1 247 ? -11.539 18.125 -2.184 1 91.75 247 ALA B CA 1
ATOM 5063 C C . ALA B 1 247 ? -10.586 18.656 -1.116 1 91.75 247 ALA B C 1
ATOM 5065 O O . ALA B 1 247 ? -11.016 19.094 -0.044 1 91.75 247 ALA B O 1
ATOM 5066 N N . ILE B 1 248 ? -9.336 18.625 -1.423 1 89 248 ILE B N 1
ATOM 5067 C CA . ILE B 1 248 ? -8.328 19.156 -0.51 1 89 248 ILE B CA 1
ATOM 5068 C C . ILE B 1 248 ? -8.531 20.656 -0.335 1 89 248 ILE B C 1
ATOM 5070 O O . ILE B 1 248 ? -8.492 21.172 0.786 1 89 248 ILE B O 1
ATOM 5074 N N . GLN B 1 249 ? -8.789 21.328 -1.395 1 89.44 249 GLN B N 1
ATOM 5075 C CA . GLN B 1 249 ? -9.055 22.75 -1.334 1 89.44 249 GLN B CA 1
ATOM 5076 C C . GLN B 1 249 ? -10.305 23.047 -0.513 1 89.44 249 GLN B C 1
ATOM 5078 O O . GLN B 1 249 ? -10.352 24.031 0.233 1 89.44 249 GLN B O 1
ATOM 5083 N N . MET B 1 250 ? -11.258 22.203 -0.714 1 94.56 250 MET B N 1
ATOM 5084 C CA . MET B 1 250 ? -12.492 22.328 0.058 1 94.56 250 MET B CA 1
ATOM 5085 C C . MET B 1 250 ? -12.203 22.266 1.555 1 94.56 250 MET B C 1
ATOM 5087 O O . MET B 1 250 ? -12.695 23.094 2.32 1 94.56 250 MET B O 1
ATOM 5091 N N . MET B 1 251 ? -11.383 21.391 1.904 1 95.06 251 MET B N 1
ATOM 5092 C CA . MET B 1 251 ? -11.078 21.203 3.322 1 95.06 251 MET B CA 1
ATOM 5093 C C . MET B 1 251 ? -10.234 22.359 3.848 1 95.06 251 MET B C 1
ATOM 5095 O O . MET B 1 251 ? -10.367 22.766 5.008 1 95.06 251 MET B O 1
ATOM 5099 N N . LYS B 1 252 ? -9.375 22.875 3.029 1 93.5 252 LYS B N 1
ATOM 5100 C CA . LYS B 1 252 ? -8.609 24.062 3.416 1 93.5 252 LYS B CA 1
ATOM 5101 C C . LYS B 1 252 ? -9.539 25.234 3.682 1 93.5 252 LYS B C 1
ATOM 5103 O O . LYS B 1 252 ? -9.383 25.938 4.688 1 93.5 252 LYS B O 1
ATOM 5108 N N . ARG B 1 253 ? -10.445 25.484 2.846 1 94.12 253 ARG B N 1
ATOM 5109 C CA . ARG B 1 253 ? -11.414 26.547 3.025 1 94.12 253 ARG B CA 1
ATOM 5110 C C . ARG B 1 253 ? -12.25 26.328 4.281 1 94.12 253 ARG B C 1
ATOM 5112 O O . ARG B 1 253 ? -12.562 27.281 5.004 1 94.12 253 ARG B O 1
ATOM 5119 N N . ALA B 1 254 ? -12.602 25.125 4.445 1 96.62 254 ALA B N 1
ATOM 5120 C CA . ALA B 1 254 ? -13.359 24.797 5.648 1 96.62 254 ALA B CA 1
ATOM 5121 C C . ALA B 1 254 ? -12.578 25.156 6.906 1 96.62 254 ALA B C 1
ATOM 5123 O O . ALA B 1 254 ? -13.141 25.703 7.863 1 96.62 254 ALA B O 1
ATOM 5124 N N . GLU B 1 255 ? -11.305 24.828 6.898 1 95.12 255 GLU B N 1
ATOM 5125 C CA . GLU B 1 255 ? -10.445 25.172 8.023 1 95.12 255 GLU B CA 1
ATOM 5126 C C . GLU B 1 255 ? -10.406 26.688 8.234 1 95.12 255 GLU B C 1
ATOM 5128 O O . GLU B 1 255 ? -10.469 27.156 9.375 1 95.12 255 GLU B O 1
ATOM 5133 N N . ASP B 1 256 ? -10.336 27.422 7.18 1 94.25 256 ASP B N 1
ATOM 5134 C CA . ASP B 1 256 ? -10.289 28.875 7.258 1 94.25 256 ASP B CA 1
ATOM 5135 C C . ASP B 1 256 ? -11.57 29.438 7.871 1 94.25 256 ASP B C 1
ATOM 5137 O O . ASP B 1 256 ? -11.539 30.484 8.539 1 94.25 256 ASP B O 1
ATOM 5141 N N . LEU B 1 257 ? -12.633 28.75 7.656 1 95.94 257 LEU B N 1
ATOM 5142 C CA . LEU B 1 257 ? -13.93 29.188 8.172 1 95.94 257 LEU B CA 1
ATOM 5143 C C . LEU B 1 257 ? -14.227 28.531 9.516 1 95.94 257 LEU B C 1
ATOM 5145 O O . LEU B 1 257 ? -15.328 28.688 10.055 1 95.94 257 LEU B O 1
ATOM 5149 N N . ASN B 1 258 ? -13.297 27.719 10.031 1 94.81 258 ASN B N 1
ATOM 5150 C CA . ASN B 1 258 ? -13.414 27.016 11.305 1 94.81 258 ASN B CA 1
ATOM 5151 C C . ASN B 1 258 ? -14.578 26.016 11.297 1 94.81 258 ASN B C 1
ATOM 5153 O O . ASN B 1 258 ? -15.312 25.906 12.273 1 94.81 258 ASN B O 1
ATOM 5157 N N . LEU B 1 259 ? -14.781 25.391 10.164 1 94.94 259 LEU B N 1
ATOM 5158 C CA . LEU B 1 259 ? -15.766 24.328 10.031 1 94.94 259 LEU B CA 1
ATOM 5159 C C . LEU B 1 259 ? -15.102 22.953 10.172 1 94.94 259 LEU B C 1
ATOM 5161 O O . LEU B 1 259 ? -14.164 22.641 9.43 1 94.94 259 LEU B O 1
ATOM 5165 N N . ARG B 1 260 ? -15.57 22.25 11.125 1 90.31 260 ARG B N 1
ATOM 5166 C CA . ARG B 1 260 ? -15.023 20.906 11.32 1 90.31 260 ARG B CA 1
ATOM 5167 C C . ARG B 1 260 ? -16.125 19.906 11.625 1 90.31 260 ARG B C 1
ATOM 5169 O O . ARG B 1 260 ? -16.891 20.078 12.57 1 90.31 260 ARG B O 1
ATOM 5176 N N . TYR B 1 261 ? -16.109 18.891 10.773 1 91.62 261 TYR B N 1
ATOM 5177 C CA . TYR B 1 261 ? -17.078 17.812 10.984 1 91.62 261 TYR B CA 1
ATOM 5178 C C . TYR B 1 261 ? -16.516 16.75 11.922 1 91.62 261 TYR B C 1
ATOM 5180 O O . TYR B 1 261 ? -15.336 16.391 11.828 1 91.62 261 TYR B O 1
ATOM 5188 N N . ASP B 1 262 ? -17.344 16.359 12.852 1 86.62 262 ASP B N 1
ATOM 5189 C CA . ASP B 1 262 ? -17 15.273 13.766 1 86.62 262 ASP B CA 1
ATOM 5190 C C . ASP B 1 262 ? -17.75 13.992 13.406 1 86.62 262 ASP B C 1
ATOM 5192 O O . ASP B 1 262 ? -18.953 13.891 13.633 1 86.62 262 ASP B O 1
ATOM 5196 N N . PRO B 1 263 ? -17.047 13.023 12.961 1 79.81 263 PRO B N 1
ATOM 5197 C CA . PRO B 1 263 ? -17.703 11.797 12.523 1 79.81 263 PRO B CA 1
ATOM 5198 C C . PRO B 1 263 ? -18.375 11.039 13.672 1 79.81 263 PRO B C 1
ATOM 5200 O O . PRO B 1 263 ? -19.203 10.156 13.438 1 79.81 263 PRO B O 1
ATOM 5203 N N . TYR B 1 264 ? -18.078 11.352 14.891 1 77.06 264 TYR B N 1
ATOM 5204 C CA . TYR B 1 264 ? -18.625 10.633 16.047 1 77.06 264 TYR B CA 1
ATOM 5205 C C . TYR B 1 264 ? -19.828 11.375 16.625 1 77.06 264 TYR B C 1
ATOM 5207 O O . TYR B 1 264 ? -20.484 10.883 17.547 1 77.06 264 TYR B O 1
ATOM 5215 N N . ASN B 1 265 ? -20.078 12.562 16.109 1 82.94 265 ASN B N 1
ATOM 5216 C CA . ASN B 1 265 ? -21.219 13.375 16.531 1 82.94 265 ASN B CA 1
ATOM 5217 C C . ASN B 1 265 ? -22.344 13.344 15.508 1 82.94 265 ASN B C 1
ATOM 5219 O O . ASN B 1 265 ? -22.219 13.891 14.414 1 82.94 265 ASN B O 1
ATOM 5223 N N . HIS B 1 266 ? -23.406 12.734 15.906 1 81.12 266 HIS B N 1
ATOM 5224 C CA . HIS B 1 266 ? -24.5 12.531 14.969 1 81.12 266 HIS B CA 1
ATOM 5225 C C . HIS B 1 266 ? -25.594 13.578 15.164 1 81.12 266 HIS B C 1
ATOM 5227 O O . HIS B 1 266 ? -26.734 13.383 14.734 1 81.12 266 HIS B O 1
ATOM 5233 N N . SER B 1 267 ? -25.25 14.711 15.688 1 89.69 267 SER B N 1
ATOM 5234 C CA . SER B 1 267 ? -26.219 15.781 15.914 1 89.69 267 SER B CA 1
ATOM 5235 C C . SER B 1 267 ? -26.578 16.484 14.609 1 89.69 267 SER B C 1
ATOM 5237 O O . SER B 1 267 ? -25.844 16.391 13.617 1 89.69 267 SER B O 1
ATOM 5239 N N . GLU B 1 268 ? -27.656 17.062 14.641 1 92.06 268 GLU B N 1
ATOM 5240 C CA . GLU B 1 268 ? -28.109 17.844 13.492 1 92.06 268 GLU B CA 1
ATOM 5241 C C . GLU B 1 268 ? -27.156 19 13.203 1 92.06 268 GLU B C 1
ATOM 5243 O O . GLU B 1 268 ? -26.938 19.344 12.039 1 92.06 268 GLU B O 1
ATOM 5248 N N . GLU B 1 269 ? -26.75 19.578 14.25 1 93 269 GLU B N 1
ATOM 5249 C CA . GLU B 1 269 ? -25.797 20.688 14.102 1 93 269 GLU B CA 1
ATOM 5250 C C . GLU B 1 269 ? -24.531 20.234 13.375 1 93 269 GLU B C 1
ATOM 5252 O O . GLU B 1 269 ? -24.016 20.969 12.523 1 93 269 GLU B O 1
ATOM 5257 N N . ASN B 1 270 ? -24.078 19.109 13.719 1 93.88 270 ASN B N 1
ATOM 5258 C CA . ASN B 1 270 ? -22.891 18.547 13.062 1 93.88 270 ASN B CA 1
ATOM 5259 C C . ASN B 1 270 ? -23.172 18.234 11.594 1 93.88 270 ASN B C 1
ATOM 5261 O O . ASN B 1 270 ? -22.297 18.422 10.742 1 93.88 270 ASN B O 1
ATOM 5265 N N . GLN B 1 271 ? -24.312 17.812 11.32 1 93.06 271 GLN B N 1
ATOM 5266 C CA . GLN B 1 271 ? -24.688 17.531 9.938 1 93.06 271 GLN B CA 1
ATOM 5267 C C . GLN B 1 271 ? -24.75 18.812 9.109 1 93.06 271 GLN B C 1
ATOM 5269 O O . GLN B 1 271 ? -24.391 18.812 7.93 1 93.06 271 GLN B O 1
ATOM 5274 N N . LYS B 1 272 ? -25.25 19.828 9.734 1 95.12 272 LYS B N 1
ATOM 5275 C CA . LYS B 1 272 ? -25.281 21.125 9.055 1 95.12 272 LYS B CA 1
ATOM 5276 C C . LYS B 1 272 ? -23.859 21.609 8.711 1 95.12 272 LYS B C 1
ATOM 5278 O O . LYS B 1 272 ? -23.641 22.203 7.656 1 95.12 272 LYS B O 1
ATOM 5283 N N . VAL B 1 273 ? -22.984 21.344 9.625 1 96.25 273 VAL B N 1
ATOM 5284 C CA . VAL B 1 273 ? -21.594 21.703 9.383 1 96.25 273 VAL B CA 1
ATOM 5285 C C . VAL B 1 273 ? -21.078 20.953 8.156 1 96.25 273 VAL B C 1
ATOM 5287 O O . VAL B 1 273 ? -20.406 21.547 7.305 1 96.25 273 VAL B O 1
ATOM 5290 N N . LEU B 1 274 ? -21.391 19.688 8.062 1 95.56 274 LEU B N 1
ATOM 5291 C CA . LEU B 1 274 ? -20.969 18.891 6.922 1 95.56 274 LEU B CA 1
ATOM 5292 C C . LEU B 1 274 ? -21.516 19.469 5.621 1 95.56 274 LEU B C 1
ATOM 5294 O O . LEU B 1 274 ? -20.781 19.578 4.629 1 95.56 274 LEU B O 1
ATOM 5298 N N . GLU B 1 275 ? -22.703 19.859 5.664 1 95.5 275 GLU B N 1
ATOM 5299 C CA . GLU B 1 275 ? -23.328 20.438 4.477 1 95.5 275 GLU B CA 1
ATOM 5300 C C . GLU B 1 275 ? -22.656 21.75 4.082 1 95.5 275 GLU B C 1
ATOM 5302 O O . GLU B 1 275 ? -22.469 22.031 2.896 1 95.5 275 GLU B O 1
ATOM 5307 N N . GLN B 1 276 ? -22.344 22.516 5.059 1 96.88 276 GLN B N 1
ATOM 5308 C CA . GLN B 1 276 ? -21.656 23.766 4.805 1 96.88 276 GLN B CA 1
ATOM 5309 C C . GLN B 1 276 ? -20.297 23.531 4.156 1 96.88 276 GLN B C 1
ATOM 5311 O O . GLN B 1 276 ? -19.891 24.266 3.256 1 96.88 276 GLN B O 1
ATOM 5316 N N . ILE B 1 277 ? -19.625 22.531 4.586 1 97.56 277 ILE B N 1
ATOM 5317 C CA . ILE B 1 277 ? -18.328 22.203 4.031 1 97.56 277 ILE B CA 1
ATOM 5318 C C . ILE B 1 277 ? -18.469 21.797 2.566 1 97.56 277 ILE B C 1
ATOM 5320 O O . ILE B 1 277 ? -17.734 22.281 1.706 1 97.56 277 ILE B O 1
ATOM 5324 N N . VAL B 1 278 ? -19.406 20.953 2.314 1 96.25 278 VAL B N 1
ATOM 5325 C CA . VAL B 1 278 ? -19.609 20.438 0.963 1 96.25 278 VAL B CA 1
ATOM 5326 C C . VAL B 1 278 ? -20 21.594 0.033 1 96.25 278 VAL B C 1
ATOM 5328 O O . VAL B 1 278 ? -19.609 21.609 -1.139 1 96.25 278 VAL B O 1
ATOM 5331 N N . GLU B 1 279 ? -20.672 22.547 0.573 1 95.44 279 GLU B N 1
ATOM 5332 C CA . GLU B 1 279 ? -21.109 23.703 -0.205 1 95.44 279 GLU B CA 1
ATOM 5333 C C . GLU B 1 279 ? -19.906 24.531 -0.692 1 95.44 279 GLU B C 1
ATOM 5335 O O . GLU B 1 279 ? -19.984 25.203 -1.716 1 95.44 279 GLU B O 1
ATOM 5340 N N . LEU B 1 280 ? -18.844 24.438 -0.013 1 94.94 280 LEU B N 1
ATOM 5341 C CA . LEU B 1 280 ? -17.641 25.172 -0.394 1 94.94 280 LEU B CA 1
ATOM 5342 C C . LEU B 1 280 ? -17.094 24.672 -1.724 1 94.94 280 LEU B C 1
ATOM 5344 O O . LEU B 1 280 ? -16.297 25.344 -2.371 1 94.94 280 LEU B O 1
ATOM 5348 N N . ALA B 1 281 ? -17.438 23.422 -2.086 1 93.12 281 ALA B N 1
ATOM 5349 C CA . ALA B 1 281 ? -17 22.859 -3.359 1 93.12 281 ALA B CA 1
ATOM 5350 C C . ALA B 1 281 ? -18.156 22.812 -4.359 1 93.12 281 ALA B C 1
ATOM 5352 O O . ALA B 1 281 ? -18.125 22.047 -5.324 1 93.12 281 ALA B O 1
ATOM 5353 N N . GLN B 1 282 ? -19.172 23.562 -4.203 1 92.5 282 GLN B N 1
ATOM 5354 C CA . GLN B 1 282 ? -20.391 23.5 -4.992 1 92.5 282 GLN B CA 1
ATOM 5355 C C . GLN B 1 282 ? -20.109 23.703 -6.477 1 92.5 282 GLN B C 1
ATOM 5357 O O . GLN B 1 282 ? -20.75 23.078 -7.328 1 92.5 282 GLN B O 1
ATOM 5362 N N . GLU B 1 283 ? -19.141 24.5 -6.801 1 89.69 283 GLU B N 1
ATOM 5363 C CA . GLU B 1 283 ? -18.812 24.812 -8.188 1 89.69 283 GLU B CA 1
ATOM 5364 C C . GLU B 1 283 ? -18.25 23.594 -8.906 1 89.69 283 GLU B C 1
ATOM 5366 O O . GLU B 1 283 ? -18.312 23.5 -10.133 1 89.69 283 GLU B O 1
ATOM 5371 N N . LYS B 1 284 ? -17.734 22.672 -8.109 1 89 284 LYS B N 1
ATOM 5372 C CA . LYS B 1 284 ? -17.094 21.5 -8.703 1 89 284 LYS B CA 1
ATOM 5373 C C . LYS B 1 284 ? -18.047 20.312 -8.742 1 89 284 LYS B C 1
ATOM 5375 O O . LYS B 1 284 ? -17.734 19.281 -9.336 1 89 284 LYS B O 1
ATOM 5380 N N . ILE B 1 285 ? -19.188 20.438 -8.125 1 91.12 285 ILE B N 1
ATOM 5381 C CA . ILE B 1 285 ? -20.156 19.359 -8.055 1 91.12 285 ILE B CA 1
ATOM 5382 C C . ILE B 1 285 ? -21.109 19.438 -9.25 1 91.12 285 ILE B C 1
ATOM 5384 O O . ILE B 1 285 ? -21.891 20.375 -9.359 1 91.12 285 ILE B O 1
ATOM 5388 N N . LYS B 1 286 ? -21.016 18.469 -10.141 1 86.75 286 LYS B N 1
ATOM 5389 C CA . LYS B 1 286 ? -21.812 18.5 -11.367 1 86.75 286 LYS B CA 1
ATOM 5390 C C . LYS B 1 286 ? -22.938 17.469 -11.305 1 86.75 286 LYS B C 1
ATOM 5392 O O . LYS B 1 286 ? -23.969 17.609 -11.977 1 86.75 286 LYS B O 1
ATOM 5397 N N . ASN B 1 287 ? -22.672 16.422 -10.656 1 85 287 ASN B N 1
ATOM 5398 C CA . ASN B 1 287 ? -23.656 15.344 -10.539 1 85 287 ASN B CA 1
ATOM 5399 C C . ASN B 1 287 ? -23.688 14.766 -9.125 1 85 287 ASN B C 1
ATOM 5401 O O . ASN B 1 287 ? -22.984 15.25 -8.234 1 85 287 ASN B O 1
ATOM 5405 N N . GLU B 1 288 ? -24.516 13.844 -8.953 1 82.88 288 GLU B N 1
ATOM 5406 C CA . GLU B 1 288 ? -24.719 13.258 -7.625 1 82.88 288 GLU B CA 1
ATOM 5407 C C . GLU B 1 288 ? -23.5 12.461 -7.188 1 82.88 288 GLU B C 1
ATOM 5409 O O . GLU B 1 288 ? -23.172 12.398 -6 1 82.88 288 GLU B O 1
ATOM 5414 N N . GLU B 1 289 ? -22.828 11.945 -8.109 1 80.75 289 GLU B N 1
ATOM 5415 C CA . GLU B 1 289 ? -21.625 11.195 -7.797 1 80.75 289 GLU B CA 1
ATOM 5416 C C . GLU B 1 289 ? -20.531 12.109 -7.25 1 80.75 289 GLU B C 1
ATOM 5418 O O . GLU B 1 289 ? -19.828 11.75 -6.297 1 80.75 289 GLU B O 1
ATOM 5423 N N . ASP B 1 290 ? -20.5 13.211 -7.836 1 86.5 290 ASP B N 1
ATOM 5424 C CA . ASP B 1 290 ? -19.562 14.211 -7.34 1 86.5 290 ASP B CA 1
ATOM 5425 C C . ASP B 1 290 ? -19.906 14.625 -5.91 1 86.5 290 ASP B C 1
ATOM 5427 O O . ASP B 1 290 ? -19.016 14.734 -5.062 1 86.5 290 ASP B O 1
ATOM 5431 N N . ARG B 1 291 ? -21.156 14.836 -5.746 1 89.88 291 ARG B N 1
ATOM 5432 C CA . ARG B 1 291 ? -21.594 15.273 -4.422 1 89.88 291 ARG B CA 1
ATOM 5433 C C . ARG B 1 291 ? -21.266 14.219 -3.367 1 89.88 291 ARG B C 1
ATOM 5435 O O . ARG B 1 291 ? -20.812 14.555 -2.268 1 89.88 291 ARG B O 1
ATOM 5442 N N . GLU B 1 292 ? -21.5 13.023 -3.746 1 86.5 292 GLU B N 1
ATOM 5443 C CA . GLU B 1 292 ? -21.203 11.922 -2.836 1 86.5 292 GLU B CA 1
ATOM 5444 C C . GLU B 1 292 ? -19.703 11.859 -2.537 1 86.5 292 GLU B C 1
ATOM 5446 O O . GLU B 1 292 ? -19.297 11.609 -1.397 1 86.5 292 GLU B O 1
ATOM 5451 N N . PHE B 1 293 ? -18.969 12.125 -3.518 1 87.25 293 PHE B N 1
ATOM 5452 C CA . PHE B 1 293 ? -17.516 12.109 -3.367 1 87.25 293 PHE B CA 1
ATOM 5453 C C . PHE B 1 293 ? -17.062 13.172 -2.377 1 87.25 293 PHE B C 1
ATOM 5455 O O . PHE B 1 293 ? -16.359 12.867 -1.412 1 87.25 293 PHE B O 1
ATOM 5462 N N . TYR B 1 294 ? -17.453 14.375 -2.58 1 93.44 294 TYR B N 1
ATOM 5463 C CA . TYR B 1 294 ? -17.031 15.477 -1.723 1 93.44 294 TYR B CA 1
ATOM 5464 C C . TYR B 1 294 ? -17.578 15.32 -0.313 1 93.44 294 TYR B C 1
ATOM 5466 O O . TYR B 1 294 ? -16.906 15.656 0.667 1 93.44 294 TYR B O 1
ATOM 5474 N N . THR B 1 295 ? -18.797 14.805 -0.24 1 92.19 295 THR B N 1
ATOM 5475 C CA . THR B 1 295 ? -19.406 14.562 1.064 1 92.19 295 THR B CA 1
ATOM 5476 C C . THR B 1 295 ? -18.625 13.516 1.844 1 92.19 295 THR B C 1
ATOM 5478 O O . THR B 1 295 ? -18.297 13.719 3.016 1 92.19 295 THR B O 1
ATOM 5481 N N . ASN B 1 296 ? -18.281 12.461 1.171 1 89.44 296 ASN B N 1
ATOM 5482 C CA . ASN B 1 296 ? -17.531 11.391 1.816 1 89.44 296 ASN B CA 1
ATOM 5483 C C . ASN B 1 296 ? -16.109 11.852 2.186 1 89.44 296 ASN B C 1
ATOM 5485 O O . ASN B 1 296 ? -15.609 11.508 3.254 1 89.44 296 ASN B O 1
ATOM 5489 N N . PHE B 1 297 ? -15.578 12.594 1.334 1 91.31 297 PHE B N 1
ATOM 5490 C CA . PHE B 1 297 ? -14.25 13.109 1.616 1 91.31 297 PHE B CA 1
ATOM 5491 C C . PHE B 1 297 ? -14.25 13.961 2.881 1 91.31 297 PHE B C 1
ATOM 5493 O O . PHE B 1 297 ? -13.383 13.797 3.744 1 91.31 297 PHE B O 1
ATOM 5500 N N . ALA B 1 298 ? -15.203 14.805 2.975 1 93.31 298 ALA B N 1
ATOM 5501 C CA . ALA B 1 298 ? -15.312 15.672 4.141 1 93.31 298 ALA B CA 1
ATOM 5502 C C . ALA B 1 298 ? -15.641 14.875 5.398 1 93.31 298 ALA B C 1
ATOM 5504 O O . ALA B 1 298 ? -15.07 15.125 6.465 1 93.31 298 ALA B O 1
ATOM 5505 N N . LYS B 1 299 ? -16.5 13.938 5.215 1 90.81 299 LYS B N 1
ATOM 5506 C CA . LYS B 1 299 ? -16.969 13.125 6.336 1 90.81 299 LYS B CA 1
ATOM 5507 C C . LYS B 1 299 ? -15.836 12.289 6.926 1 90.81 299 LYS B C 1
ATOM 5509 O O . LYS B 1 299 ? -15.766 12.102 8.141 1 90.81 299 LYS B O 1
ATOM 5514 N N . PHE B 1 300 ? -14.984 11.867 6.062 1 90.38 300 PHE B N 1
ATOM 5515 C CA . PHE B 1 300 ? -13.977 10.906 6.508 1 90.38 300 PHE B CA 1
ATOM 5516 C C . PHE B 1 300 ? -12.594 11.547 6.543 1 90.38 300 PHE B C 1
ATOM 5518 O O . PHE B 1 300 ? -11.586 10.852 6.617 1 90.38 300 PHE B O 1
ATOM 5525 N N . TYR B 1 301 ? -12.586 12.836 6.523 1 92.81 301 TYR B N 1
ATOM 5526 C CA . TYR B 1 301 ? -11.336 13.578 6.523 1 92.81 301 TYR B CA 1
ATOM 5527 C C . TYR B 1 301 ? -10.531 13.289 7.785 1 92.81 301 TYR B C 1
ATOM 5529 O O . TYR B 1 301 ? -10.969 13.602 8.898 1 92.81 301 TYR B O 1
ATOM 5537 N N . GLY B 1 302 ? -9.422 12.586 7.617 1 91.5 302 GLY B N 1
ATOM 5538 C CA . GLY B 1 302 ? -8.555 12.312 8.75 1 91.5 302 GLY B CA 1
ATOM 5539 C C . GLY B 1 302 ? -8.828 10.969 9.391 1 91.5 302 GLY B C 1
ATOM 5540 O O . GLY B 1 302 ? -8.141 10.578 10.336 1 91.5 302 GLY B O 1
ATOM 5541 N N . ILE B 1 303 ? -9.781 10.266 8.898 1 90.69 303 ILE B N 1
ATOM 5542 C CA . ILE B 1 303 ? -10.102 8.953 9.461 1 90.69 303 ILE B CA 1
ATOM 5543 C C . ILE B 1 303 ? -9.211 7.887 8.82 1 90.69 303 ILE B C 1
ATOM 5545 O O . ILE B 1 303 ? -9.141 7.781 7.598 1 90.69 303 ILE B O 1
ATOM 5549 N N . GLU B 1 304 ? -8.602 7.113 9.68 1 92.12 304 GLU B N 1
ATOM 5550 C CA . GLU B 1 304 ? -7.672 6.094 9.203 1 92.12 304 GLU B CA 1
ATOM 5551 C C . GLU B 1 304 ? -8.398 4.781 8.906 1 92.12 304 GLU B C 1
ATOM 5553 O O . GLU B 1 304 ? -9.25 4.352 9.68 1 92.12 304 GLU B O 1
ATOM 5558 N N . HIS B 1 305 ? -8.164 4.293 7.785 1 91.62 305 HIS B N 1
ATOM 5559 C CA . HIS B 1 305 ? -8.633 2.984 7.34 1 91.62 305 HIS B CA 1
ATOM 5560 C C . HIS B 1 305 ? -7.48 2.137 6.809 1 91.62 305 HIS B C 1
ATOM 5562 O O . HIS B 1 305 ? -6.848 2.498 5.816 1 91.62 305 HIS B O 1
ATOM 5568 N N . CYS B 1 306 ? -7.207 1.04 7.398 1 92.81 306 CYS B N 1
ATOM 5569 C CA . CYS B 1 306 ? -5.965 0.291 7.246 1 92.81 306 CYS B CA 1
ATOM 5570 C C . CYS B 1 306 ? -5.707 -0.048 5.781 1 92.81 306 CYS B C 1
ATOM 5572 O O . CYS B 1 306 ? -4.617 0.205 5.266 1 92.81 306 CYS B O 1
ATOM 5574 N N . PRO B 1 307 ? -6.711 -0.576 5.051 1 90.31 307 PRO B N 1
ATOM 5575 C CA . PRO B 1 307 ? -6.414 -0.919 3.658 1 90.31 307 PRO B CA 1
ATOM 5576 C C . PRO B 1 307 ? -6 0.293 2.828 1 90.31 307 PRO B C 1
ATOM 5578 O O . PRO B 1 307 ? -5.258 0.154 1.853 1 90.31 307 PRO B O 1
ATOM 5581 N N . VAL B 1 308 ? -6.449 1.456 3.217 1 90.75 308 VAL B N 1
ATOM 5582 C CA . VAL B 1 308 ? -6.195 2.66 2.432 1 90.75 308 VAL B CA 1
ATOM 5583 C C . VAL B 1 308 ? -4.895 3.312 2.895 1 90.75 308 VAL B C 1
ATOM 5585 O O . VAL B 1 308 ? -4.023 3.623 2.078 1 90.75 308 VAL B O 1
ATOM 5588 N N . TYR B 1 309 ? -4.766 3.48 4.211 1 94.38 309 TYR B N 1
ATOM 5589 C CA . TYR B 1 309 ? -3.547 4.145 4.66 1 94.38 309 TYR B CA 1
ATOM 5590 C C . TYR B 1 309 ? -2.324 3.27 4.414 1 94.38 309 TYR B C 1
ATOM 5592 O O . TYR B 1 309 ? -1.195 3.764 4.375 1 94.38 309 TYR B O 1
ATOM 5600 N N . SER B 1 310 ? -2.557 1.939 4.289 1 94.44 310 SER B N 1
ATOM 5601 C CA . SER B 1 310 ? -1.461 1.037 3.951 1 94.44 310 SER B CA 1
ATOM 5602 C C . SER B 1 310 ? -0.889 1.352 2.574 1 94.44 310 SER B C 1
ATOM 5604 O O . SER B 1 310 ? 0.319 1.234 2.355 1 94.44 310 SER B O 1
ATOM 5606 N N . VAL B 1 311 ? -1.753 1.727 1.675 1 91.81 311 VAL B N 1
ATOM 5607 C CA . VAL B 1 311 ? -1.299 2.115 0.343 1 91.81 311 VAL B CA 1
ATOM 5608 C C . VAL B 1 311 ? -0.551 3.443 0.42 1 91.81 311 VAL B C 1
ATOM 5610 O O . VAL B 1 311 ? 0.556 3.572 -0.109 1 91.81 311 VAL B O 1
ATOM 5613 N N . ILE B 1 312 ? -1.094 4.371 1.089 1 90.69 312 ILE B N 1
ATOM 5614 C CA . ILE B 1 312 ? -0.526 5.711 1.182 1 90.69 312 ILE B CA 1
ATOM 5615 C C . ILE B 1 312 ? 0.858 5.641 1.824 1 90.69 312 ILE B C 1
ATOM 5617 O O . ILE B 1 312 ? 1.831 6.16 1.273 1 90.69 312 ILE B O 1
ATOM 5621 N N . GLY B 1 313 ? 0.926 4.969 2.979 1 94.38 313 GLY B N 1
ATOM 5622 C CA . GLY B 1 313 ? 2.191 4.832 3.684 1 94.38 313 GLY B CA 1
ATOM 5623 C C . GLY B 1 313 ? 3.24 4.086 2.883 1 94.38 313 GLY B C 1
ATOM 5624 O O . GLY B 1 313 ? 4.43 4.41 2.951 1 94.38 313 GLY B O 1
ATOM 5625 N N . SER B 1 314 ? 2.787 3.105 2.162 1 92.75 314 SER B N 1
ATOM 5626 C CA . SER B 1 314 ? 3.713 2.322 1.353 1 92.75 314 SER B CA 1
ATOM 5627 C C . SER B 1 314 ? 4.258 3.141 0.186 1 92.75 314 SER B C 1
ATOM 5629 O O . SER B 1 314 ? 5.457 3.109 -0.097 1 92.75 314 SER B O 1
ATOM 5631 N N . VAL B 1 315 ? 3.402 3.832 -0.509 1 89.69 315 VAL B N 1
ATOM 5632 C CA . VAL B 1 315 ? 3.84 4.672 -1.619 1 89.69 315 VAL B CA 1
ATOM 5633 C C . VAL B 1 315 ? 4.766 5.77 -1.104 1 89.69 315 VAL B C 1
ATOM 5635 O O . VAL B 1 315 ? 5.793 6.066 -1.721 1 89.69 315 VAL B O 1
ATOM 5638 N N . ALA B 1 316 ? 4.391 6.34 -0.008 1 91.75 316 ALA B N 1
ATOM 5639 C CA . ALA B 1 316 ? 5.242 7.359 0.595 1 91.75 316 ALA B CA 1
ATOM 5640 C C . ALA B 1 316 ? 6.633 6.809 0.888 1 91.75 316 ALA B C 1
ATOM 5642 O O . ALA B 1 316 ? 7.641 7.484 0.655 1 91.75 316 ALA B O 1
ATOM 5643 N N . SER B 1 317 ? 6.684 5.613 1.428 1 94.06 317 SER B N 1
ATOM 5644 C CA . SER B 1 317 ? 7.98 5.02 1.742 1 94.06 317 SER B CA 1
ATOM 5645 C C . SER B 1 317 ? 8.852 4.902 0.497 1 94.06 317 SER B C 1
ATOM 5647 O O . SER B 1 317 ? 10.07 5.082 0.567 1 94.06 317 SER B O 1
ATOM 5649 N N . GLN B 1 318 ? 8.258 4.625 -0.574 1 87.94 318 GLN B N 1
ATOM 5650 C CA . GLN B 1 318 ? 9.008 4.566 -1.824 1 87.94 318 GLN B CA 1
ATOM 5651 C C . GLN B 1 318 ? 9.531 5.945 -2.213 1 87.94 318 GLN B C 1
ATOM 5653 O O . GLN B 1 318 ? 10.664 6.07 -2.68 1 87.94 318 GLN B O 1
ATOM 5658 N N . GLU B 1 319 ? 8.734 6.91 -2.041 1 87.69 319 GLU B N 1
ATOM 5659 C CA . GLU B 1 319 ? 9.164 8.273 -2.316 1 87.69 319 GLU B CA 1
ATOM 5660 C C . GLU B 1 319 ? 10.328 8.68 -1.412 1 87.69 319 GLU B C 1
ATOM 5662 O O . GLU B 1 319 ? 11.266 9.336 -1.858 1 87.69 319 GLU B O 1
ATOM 5667 N N . PHE B 1 320 ? 10.219 8.305 -0.172 1 93.94 320 PHE B N 1
ATOM 5668 C CA . PHE B 1 320 ? 11.297 8.586 0.765 1 93.94 320 PHE B CA 1
ATOM 5669 C C . PHE B 1 320 ? 12.602 7.938 0.309 1 93.94 320 PHE B C 1
ATOM 5671 O O . PHE B 1 320 ? 13.664 8.562 0.361 1 93.94 320 PHE B O 1
ATOM 5678 N N . ILE B 1 321 ? 12.445 6.746 -0.095 1 91.31 321 ILE B N 1
ATOM 5679 C CA . ILE B 1 321 ? 13.609 6.016 -0.574 1 91.31 321 ILE B CA 1
ATOM 5680 C C . ILE B 1 321 ? 14.227 6.754 -1.761 1 91.31 321 ILE B C 1
ATOM 5682 O O . ILE B 1 321 ? 15.445 6.914 -1.832 1 91.31 321 ILE B O 1
ATOM 5686 N N . LYS B 1 322 ? 13.438 7.27 -2.641 1 85.94 322 LYS B N 1
ATOM 5687 C CA . LYS B 1 322 ? 13.914 8.031 -3.789 1 85.94 322 LYS B CA 1
ATOM 5688 C C . LYS B 1 322 ? 14.633 9.305 -3.344 1 85.94 322 LYS B C 1
ATOM 5690 O O . LYS B 1 322 ? 15.695 9.641 -3.879 1 85.94 322 LYS B O 1
ATOM 5695 N N . VAL B 1 323 ? 14.047 9.961 -2.436 1 89.56 323 VAL B N 1
ATOM 5696 C CA . VAL B 1 323 ? 14.594 11.219 -1.94 1 89.56 323 VAL B CA 1
ATOM 5697 C C . VAL B 1 323 ? 15.945 10.969 -1.278 1 89.56 323 VAL B C 1
ATOM 5699 O O . VAL B 1 323 ? 16.875 11.75 -1.45 1 89.56 323 VAL B O 1
ATOM 5702 N N . ILE B 1 324 ? 16.047 9.922 -0.564 1 93 324 ILE B N 1
ATOM 5703 C CA . ILE B 1 324 ? 17.281 9.578 0.13 1 93 324 ILE B CA 1
ATOM 5704 C C . ILE B 1 324 ? 18.344 9.125 -0.88 1 93 324 ILE B C 1
ATOM 5706 O O . ILE B 1 324 ? 19.516 9.484 -0.771 1 93 324 ILE B O 1
ATOM 5710 N N . ALA B 1 325 ? 17.891 8.344 -1.826 1 87.06 325 ALA B N 1
ATOM 5711 C CA . ALA B 1 325 ? 18.797 7.809 -2.84 1 87.06 325 ALA B CA 1
ATOM 5712 C C . ALA B 1 325 ? 19.297 8.914 -3.771 1 87.06 325 ALA B C 1
ATOM 5714 O O . ALA B 1 325 ? 20.438 8.883 -4.227 1 87.06 325 ALA B O 1
ATOM 5715 N N . LYS B 1 326 ? 18.469 9.883 -4.145 1 85.62 326 LYS B N 1
ATOM 5716 C CA . LYS B 1 326 ? 18.766 11.023 -5.012 1 85.62 326 LYS B CA 1
ATOM 5717 C C . LYS B 1 326 ? 19.141 10.562 -6.414 1 85.62 326 LYS B C 1
ATOM 5719 O O . LYS B 1 326 ? 20.062 11.117 -7.031 1 85.62 326 LYS B O 1
ATOM 5724 N N . ASP B 1 327 ? 18.531 9.508 -6.828 1 75.69 327 ASP B N 1
ATOM 5725 C CA . ASP B 1 327 ? 18.891 8.984 -8.141 1 75.69 327 ASP B CA 1
ATOM 5726 C C . ASP B 1 327 ? 17.703 9.039 -9.102 1 75.69 327 ASP B C 1
ATOM 5728 O O . ASP B 1 327 ? 17.844 8.828 -10.305 1 75.69 327 ASP B O 1
ATOM 5732 N N . LYS B 1 328 ? 16.562 9.266 -8.539 1 75.81 328 LYS B N 1
ATOM 5733 C CA . LYS B 1 328 ? 15.352 9.383 -9.336 1 75.81 328 LYS B CA 1
ATOM 5734 C C . LYS B 1 328 ? 14.539 10.602 -8.922 1 75.81 328 LYS B C 1
ATOM 5736 O O . LYS B 1 328 ? 14.656 11.078 -7.793 1 75.81 328 LYS B O 1
ATOM 5741 N N . MET B 1 329 ? 13.742 10.977 -9.828 1 75.31 329 MET B N 1
ATOM 5742 C CA . MET B 1 329 ? 12.891 12.133 -9.555 1 75.31 329 MET B CA 1
ATOM 5743 C C . MET B 1 329 ? 11.789 11.781 -8.562 1 75.31 329 MET B C 1
ATOM 5745 O O . MET B 1 329 ? 11.023 10.844 -8.789 1 75.31 329 MET B O 1
ATOM 5749 N N . PRO B 1 330 ? 11.789 12.492 -7.441 1 79.69 330 PRO B N 1
ATOM 5750 C CA . PRO B 1 330 ? 10.695 12.266 -6.492 1 79.69 330 PRO B CA 1
ATOM 5751 C C . PRO B 1 330 ? 9.383 12.906 -6.945 1 79.69 330 PRO B C 1
ATOM 5753 O O . PRO B 1 330 ? 9.359 13.625 -7.949 1 79.69 330 PRO B O 1
ATOM 5756 N N . ALA B 1 331 ? 8.289 12.453 -6.309 1 72.38 331 ALA B N 1
ATOM 5757 C CA . ALA B 1 331 ? 7 13.094 -6.555 1 72.38 331 ALA B CA 1
ATOM 5758 C C . ALA B 1 331 ? 7.051 14.578 -6.203 1 72.38 331 ALA B C 1
ATOM 5760 O O . ALA B 1 331 ? 7.727 14.977 -5.254 1 72.38 331 ALA B O 1
ATOM 5761 N N . LEU B 1 332 ? 6.324 15.234 -7.062 1 70.12 332 LEU B N 1
ATOM 5762 C CA . LEU B 1 332 ? 6.293 16.672 -6.801 1 70.12 332 LEU B CA 1
ATOM 5763 C C . LEU B 1 332 ? 4.926 17.094 -6.281 1 70.12 332 LEU B C 1
ATOM 5765 O O . LEU B 1 332 ? 3.9 16.797 -6.895 1 70.12 332 LEU B O 1
ATOM 5769 N N . ASN B 1 333 ? 4.836 17.609 -5.148 1 70.88 333 ASN B N 1
ATOM 5770 C CA . ASN B 1 333 ? 3.758 18.359 -4.504 1 70.88 333 ASN B CA 1
ATOM 5771 C C . ASN B 1 333 ? 2.73 17.422 -3.869 1 70.88 333 ASN B C 1
ATOM 5773 O O . ASN B 1 333 ? 2.559 17.422 -2.65 1 70.88 333 ASN B O 1
ATOM 5777 N N . TRP B 1 334 ? 2.008 16.531 -4.875 1 76 334 TRP B N 1
ATOM 5778 C CA . TRP B 1 334 ? 0.936 15.781 -4.234 1 76 334 TRP B CA 1
ATOM 5779 C C . TRP B 1 334 ? 0.835 14.375 -4.82 1 76 334 TRP B C 1
ATOM 5781 O O . TRP B 1 334 ? 1.071 14.18 -6.016 1 76 334 TRP B O 1
ATOM 5791 N N . PHE B 1 335 ? 0.543 13.586 -3.975 1 80.88 335 PHE B N 1
ATOM 5792 C CA . PHE B 1 335 ? 0.037 12.258 -4.316 1 80.88 335 PHE B CA 1
ATOM 5793 C C . PHE B 1 335 ? -1.385 12.07 -3.803 1 80.88 335 PHE B C 1
ATOM 5795 O O . PHE B 1 335 ? -1.681 12.406 -2.652 1 80.88 335 PHE B O 1
ATOM 5802 N N . VAL B 1 336 ? -2.248 11.609 -4.719 1 80.94 336 VAL B N 1
ATOM 5803 C CA . VAL B 1 336 ? -3.639 11.375 -4.34 1 80.94 336 VAL B CA 1
ATOM 5804 C C . VAL B 1 336 ? -4.02 9.93 -4.621 1 80.94 336 VAL B C 1
ATOM 5806 O O . VAL B 1 336 ? -3.578 9.344 -5.613 1 80.94 336 VAL B O 1
ATOM 5809 N N . TYR B 1 337 ? -4.812 9.445 -3.742 1 83.81 337 TYR B N 1
ATOM 5810 C CA . TYR B 1 337 ? -5.246 8.055 -3.854 1 83.81 337 TYR B CA 1
ATOM 5811 C C . TYR B 1 337 ? -6.754 7.938 -3.664 1 83.81 337 TYR B C 1
ATOM 5813 O O . TYR B 1 337 ? -7.316 8.523 -2.734 1 83.81 337 TYR B O 1
ATOM 5821 N N . ASP B 1 338 ? -7.332 7.223 -4.594 1 79.62 338 ASP B N 1
ATOM 5822 C CA . ASP B 1 338 ? -8.75 6.887 -4.555 1 79.62 338 ASP B CA 1
ATOM 5823 C C . ASP B 1 338 ? -8.953 5.371 -4.547 1 79.62 338 ASP B C 1
ATOM 5825 O O . ASP B 1 338 ? -8.781 4.715 -5.574 1 79.62 338 ASP B O 1
ATOM 5829 N N . SER B 1 339 ? -9.352 4.832 -3.389 1 80.56 339 SER B N 1
ATOM 5830 C CA . SER B 1 339 ? -9.469 3.385 -3.24 1 80.56 339 SER B CA 1
ATOM 5831 C C . SER B 1 339 ? -10.695 2.855 -3.982 1 80.56 339 SER B C 1
ATOM 5833 O O . SER B 1 339 ? -10.805 1.653 -4.23 1 80.56 339 SER B O 1
ATOM 5835 N N . GLN B 1 340 ? -11.578 3.682 -4.312 1 73.75 340 GLN B N 1
ATOM 5836 C CA . GLN B 1 340 ? -12.789 3.252 -5.012 1 73.75 340 GLN B CA 1
ATOM 5837 C C . GLN B 1 340 ? -12.477 2.838 -6.445 1 73.75 340 GLN B C 1
ATOM 5839 O O . GLN B 1 340 ? -13.117 1.938 -6.992 1 73.75 340 GLN B O 1
ATOM 5844 N N . ILE B 1 341 ? -11.516 3.477 -6.973 1 65.19 341 ILE B N 1
ATOM 5845 C CA . ILE B 1 341 ? -11.172 3.135 -8.352 1 65.19 341 ILE B CA 1
ATOM 5846 C C . ILE B 1 341 ? -9.789 2.494 -8.391 1 65.19 341 ILE B C 1
ATOM 5848 O O . ILE B 1 341 ? -9.281 2.172 -9.469 1 65.19 341 ILE B O 1
ATOM 5852 N N . GLY B 1 342 ? -9.297 2.193 -7.246 1 61.22 342 GLY B N 1
ATOM 5853 C CA . GLY B 1 342 ? -7.988 1.555 -7.172 1 61.22 342 GLY B CA 1
ATOM 5854 C C . GLY B 1 342 ? -6.906 2.316 -7.914 1 61.22 342 GLY B C 1
ATOM 5855 O O . GLY B 1 342 ? -6.105 1.723 -8.633 1 61.22 342 GLY B O 1
ATOM 5856 N N . TYR B 1 343 ? -7.016 3.561 -7.883 1 58.38 343 TYR B N 1
ATOM 5857 C CA . TYR B 1 343 ? -6.117 4.43 -8.641 1 58.38 343 TYR B CA 1
ATOM 5858 C C . TYR B 1 343 ? -5.309 5.324 -7.711 1 58.38 343 TYR B C 1
ATOM 5860 O O . TYR B 1 343 ? -5.84 5.855 -6.734 1 58.38 343 TYR B O 1
ATOM 5868 N N . GLY B 1 344 ? -4.117 5.137 -7.953 1 55.59 344 GLY B N 1
ATOM 5869 C CA . GLY B 1 344 ? -3.225 6.09 -7.312 1 55.59 344 GLY B CA 1
ATOM 5870 C C . GLY B 1 344 ? -2.268 6.758 -8.281 1 55.59 344 GLY B C 1
ATOM 5871 O O . GLY B 1 344 ? -1.759 6.113 -9.203 1 55.59 344 GLY B O 1
ATOM 5872 N N . LYS B 1 345 ? -2.258 8.062 -8.258 1 53.38 345 LYS B N 1
ATOM 5873 C CA . LYS B 1 345 ? -1.352 8.766 -9.164 1 53.38 345 LYS B CA 1
ATOM 5874 C C . LYS B 1 345 ? -0.657 9.93 -8.461 1 53.38 345 LYS B C 1
ATOM 5876 O O . LYS B 1 345 ? -1.261 10.609 -7.629 1 53.38 345 LYS B O 1
ATOM 5881 N N . ILE B 1 346 ? 0.606 9.992 -8.758 1 41.94 346 ILE B N 1
ATOM 5882 C CA . ILE B 1 346 ? 1.354 11.188 -8.383 1 41.94 346 ILE B CA 1
ATOM 5883 C C . ILE B 1 346 ? 0.986 12.336 -9.32 1 41.94 346 ILE B C 1
ATOM 5885 O O . ILE B 1 346 ? 1.013 12.188 -10.539 1 41.94 346 ILE B O 1
ATOM 5889 N N . GLU B 1 347 ? 0.203 13.281 -8.898 1 45.03 347 GLU B N 1
ATOM 5890 C CA . GLU B 1 347 ? -0.156 14.453 -9.688 1 45.03 347 GLU B CA 1
ATOM 5891 C C . GLU B 1 347 ? 0.878 15.562 -9.523 1 45.03 347 GLU B C 1
ATOM 5893 O O . GLU B 1 347 ? 1.157 16 -8.398 1 45.03 347 GLU B O 1
ATOM 5898 N N . SER B 1 348 ? 1.878 15.641 -10.469 1 43.34 348 SER B N 1
ATOM 5899 C CA . SER B 1 348 ? 2.809 16.766 -10.469 1 43.34 348 SER B CA 1
ATOM 5900 C C . SER B 1 348 ? 2.145 18.031 -11 1 43.34 348 SER B C 1
ATOM 5902 O O . SER B 1 348 ? 1.59 18.031 -12.102 1 43.34 348 SER B O 1
ATOM 5904 N N . GLN B 1 349 ? 1.441 18.688 -10.297 1 40.44 349 GLN B N 1
ATOM 5905 C CA . GLN B 1 349 ? 0.73 19.859 -10.812 1 40.44 349 GLN B CA 1
ATOM 5906 C C . GLN B 1 349 ? 1.705 20.938 -11.273 1 40.44 349 GLN B C 1
ATOM 5908 O O . GLN B 1 349 ? 1.302 21.906 -11.914 1 40.44 349 GLN B O 1
ATOM 5913 N N . THR B 1 350 ? 2.807 21.141 -10.688 1 41.81 350 THR B N 1
ATOM 5914 C CA . THR B 1 350 ? 3.41 22.406 -11.078 1 41.81 350 THR B CA 1
ATOM 5915 C C . THR B 1 350 ? 4.211 22.234 -12.367 1 41.81 350 THR B C 1
ATOM 5917 O O . THR B 1 350 ? 4.996 21.297 -12.5 1 41.81 350 THR B O 1
ATOM 5920 N N . ASP B 1 351 ? 3.709 22.719 -13.398 1 42.12 351 ASP B N 1
ATOM 5921 C CA . ASP B 1 351 ? 4.355 22.922 -14.688 1 42.12 351 ASP B CA 1
ATOM 5922 C C . ASP B 1 351 ? 5.832 23.281 -14.508 1 42.12 351 ASP B C 1
ATOM 5924 O O . ASP B 1 351 ? 6.602 23.266 -15.477 1 42.12 351 ASP B O 1
ATOM 5928 N N . LYS B 1 352 ? 6.16 24.109 -13.477 1 42.19 352 LYS B N 1
ATOM 5929 C CA . LYS B 1 352 ? 7.488 24.703 -13.562 1 42.19 352 LYS B CA 1
ATOM 5930 C C . LYS B 1 352 ? 8.516 23.875 -12.797 1 42.19 352 LYS B C 1
ATOM 5932 O O . LYS B 1 352 ? 8.75 24.109 -11.609 1 42.19 352 LYS B O 1
ATOM 5937 N N . ILE B 1 353 ? 8.555 22.625 -13.156 1 49.41 353 ILE B N 1
ATOM 5938 C CA . ILE B 1 353 ? 9.797 21.984 -12.727 1 49.41 353 ILE B CA 1
ATOM 5939 C C . ILE B 1 353 ? 10.992 22.828 -13.156 1 49.41 353 ILE B C 1
ATOM 5941 O O . ILE B 1 353 ? 11.242 23 -14.352 1 49.41 353 ILE B O 1
ATOM 5945 N N . ASP B 1 354 ? 11.312 23.797 -12.352 1 50.28 354 ASP B N 1
ATOM 5946 C CA . ASP B 1 354 ? 12.578 24.438 -12.656 1 50.28 354 ASP B CA 1
ATOM 5947 C C . ASP B 1 354 ? 13.75 23.5 -12.43 1 50.28 354 ASP B C 1
ATOM 5949 O O . ASP B 1 354 ? 14.242 23.359 -11.305 1 50.28 354 ASP B O 1
ATOM 5953 N N . ALA B 1 355 ? 13.781 22.594 -13.344 1 50.88 355 ALA B N 1
ATOM 5954 C CA . ALA B 1 355 ? 14.898 21.656 -13.312 1 50.88 355 ALA B CA 1
ATOM 5955 C C . ALA B 1 355 ? 16.078 22.188 -14.125 1 50.88 355 ALA B C 1
ATOM 5957 O O . ALA B 1 355 ? 15.906 22.625 -15.258 1 50.88 355 ALA B O 1
ATOM 5958 N N . THR B 1 356 ? 17.141 22.609 -13.422 1 47.88 356 THR B N 1
ATOM 5959 C CA . THR B 1 356 ? 18.375 22.906 -14.117 1 47.88 356 THR B CA 1
ATOM 5960 C C . THR B 1 356 ? 19.25 21.672 -14.242 1 47.88 356 THR B C 1
ATOM 5962 O O . THR B 1 356 ? 19.391 20.906 -13.289 1 47.88 356 THR B O 1
ATOM 5965 N N . TYR B 1 357 ? 19.469 21.328 -15.367 1 46.34 357 TYR B N 1
ATOM 5966 C CA . TYR B 1 357 ? 20.312 20.188 -15.648 1 46.34 357 TYR B CA 1
ATOM 5967 C C . TYR B 1 357 ? 21.75 20.609 -15.906 1 46.34 357 TYR B C 1
ATOM 5969 O O . TYR B 1 357 ? 22 21.562 -16.656 1 46.34 357 TYR B O 1
ATOM 5977 N N . VAL B 1 358 ? 22.594 20.234 -14.961 1 42.5 358 VAL B N 1
ATOM 5978 C CA . VAL B 1 358 ? 24.016 20.484 -15.172 1 42.5 358 VAL B CA 1
ATOM 5979 C C . VAL B 1 358 ? 24.734 19.156 -15.484 1 42.5 358 VAL B C 1
ATOM 5981 O O . VAL B 1 358 ? 24.672 18.219 -14.695 1 42.5 358 VAL B O 1
ATOM 5984 N N . ASP B 1 359 ? 25.203 19.078 -16.672 1 44.25 359 ASP B N 1
ATOM 5985 C CA . ASP B 1 359 ? 25.953 17.891 -17.062 1 44.25 359 ASP B CA 1
ATOM 5986 C C . ASP B 1 359 ? 27.188 17.688 -16.188 1 44.25 359 ASP B C 1
ATOM 5988 O O . ASP B 1 359 ? 27.891 18.656 -15.891 1 44.25 359 ASP B O 1
ATOM 5992 N N . LEU B 1 360 ? 27.188 16.703 -15.375 1 41.91 360 LEU B N 1
ATOM 5993 C CA . LEU B 1 360 ? 28.375 16.422 -14.578 1 41.91 360 LEU B CA 1
ATOM 5994 C C . LEU B 1 360 ? 29.531 15.938 -15.461 1 41.91 360 LEU B C 1
ATOM 5996 O O . LEU B 1 360 ? 29.297 15.258 -16.469 1 41.91 360 LEU B O 1
ATOM 6000 N N . PRO B 1 361 ? 30.672 16.375 -15.211 1 38.22 361 PRO B N 1
ATOM 6001 C CA . PRO B 1 361 ? 31.812 15.883 -16 1 38.22 361 PRO B CA 1
ATOM 6002 C C . PRO B 1 361 ? 31.797 14.367 -16.156 1 38.22 361 PRO B C 1
ATOM 6004 O O . PRO B 1 361 ? 31.156 13.664 -15.375 1 38.22 361 PRO B O 1
ATOM 6007 N N . GLU B 1 362 ? 32.469 13.664 -17.203 1 37.69 362 GLU B N 1
ATOM 6008 C CA . GLU B 1 362 ? 32.594 12.305 -17.734 1 37.69 362 GLU B CA 1
ATOM 6009 C C . GLU B 1 362 ? 32.875 11.305 -16.625 1 37.69 362 GLU B C 1
ATOM 6011 O O . GLU B 1 362 ? 34 11.219 -16.125 1 37.69 362 GLU B O 1
ATOM 6016 N N . LEU B 1 363 ? 32.281 11.164 -15.633 1 34.84 363 LEU B N 1
ATOM 6017 C CA . LEU B 1 363 ? 32.844 10 -14.945 1 34.84 363 LEU B CA 1
ATOM 6018 C C . LEU B 1 363 ? 32.656 8.734 -15.766 1 34.84 363 LEU B C 1
ATOM 6020 O O . LEU B 1 363 ? 31.516 8.305 -15.992 1 34.84 363 LEU B O 1
ATOM 6024 N N . THR B 1 364 ? 33.531 8.508 -16.812 1 35.72 364 THR B N 1
ATOM 6025 C CA . THR B 1 364 ? 33.75 7.312 -17.609 1 35.72 364 THR B CA 1
ATOM 6026 C C . THR B 1 364 ? 33.969 6.098 -16.703 1 35.72 364 THR B C 1
ATOM 6028 O O . THR B 1 364 ? 34.875 6.098 -15.859 1 35.72 364 THR B O 1
ATOM 6031 N N . ARG B 1 365 ? 33.094 5.582 -15.984 1 35.41 365 ARG B N 1
ATOM 6032 C CA . ARG B 1 365 ? 33.5 4.277 -15.477 1 35.41 365 ARG B CA 1
ATOM 6033 C C . ARG B 1 365 ? 33.656 3.273 -16.625 1 35.41 365 ARG B C 1
ATOM 6035 O O . ARG B 1 365 ? 32.75 3.074 -17.406 1 35.41 365 ARG B O 1
ATOM 6042 N N . LYS B 1 366 ? 34.875 2.922 -17.047 1 33.5 366 LYS B N 1
ATOM 6043 C CA . LYS B 1 366 ? 35.25 1.771 -17.859 1 33.5 366 LYS B CA 1
ATOM 6044 C C . LYS B 1 366 ? 34.656 0.481 -17.297 1 33.5 366 LYS B C 1
ATOM 6046 O O . LYS B 1 366 ? 34.844 0.164 -16.125 1 33.5 366 LYS B O 1
ATOM 6051 N N . VAL B 1 367 ? 33.5 -0.056 -17.656 1 33.97 367 VAL B N 1
ATOM 6052 C CA . VAL B 1 367 ? 33.219 -1.47 -17.422 1 33.97 367 VAL B CA 1
ATOM 6053 C C . VAL B 1 367 ? 34.375 -2.314 -17.953 1 33.97 367 VAL B C 1
ATOM 6055 O O . VAL B 1 367 ? 34.625 -2.326 -19.172 1 33.97 367 VAL B O 1
ATOM 6058 N N . GLU B 1 368 ? 35.406 -2.42 -17.328 1 30.39 368 GLU B N 1
ATOM 6059 C CA . GLU B 1 368 ? 36.469 -3.363 -17.734 1 30.39 368 GLU B CA 1
ATOM 6060 C C . GLU B 1 368 ? 35.844 -4.703 -18.156 1 30.39 368 GLU B C 1
ATOM 6062 O O . GLU B 1 368 ? 34.969 -5.234 -17.469 1 30.39 368 GLU B O 1
ATOM 6067 N N . GLU B 1 369 ? 35.844 -5.086 -19.453 1 30.61 369 GLU B N 1
ATOM 6068 C CA . GLU B 1 369 ? 35.812 -6.441 -20 1 30.61 369 GLU B CA 1
ATOM 6069 C C . GLU B 1 369 ? 36.688 -7.387 -19.172 1 30.61 369 GLU B C 1
ATOM 6071 O O . GLU B 1 369 ? 37.875 -7.129 -18.984 1 30.61 369 GLU B O 1
ATOM 6076 N N . GLN B 1 370 ? 36.406 -7.816 -18.047 1 27.72 370 GLN B N 1
ATOM 6077 C CA . GLN B 1 370 ? 37.312 -8.883 -17.641 1 27.72 370 GLN B CA 1
ATOM 6078 C C . GLN B 1 370 ? 37.688 -9.773 -18.828 1 27.72 370 GLN B C 1
ATOM 6080 O O . GLN B 1 370 ? 36.812 -10.344 -19.469 1 27.72 370 GLN B O 1
ATOM 6085 N N . GLN B 1 371 ? 38.75 -9.539 -19.531 1 24.2 371 GLN B N 1
ATOM 6086 C CA . GLN B 1 371 ? 39.688 -10.43 -20.219 1 24.2 371 GLN B CA 1
ATOM 6087 C C . GLN B 1 371 ? 39.938 -11.688 -19.391 1 24.2 371 GLN B C 1
ATOM 6089 O O . GLN B 1 371 ? 40.5 -11.617 -18.297 1 24.2 371 GLN B O 1
ATOM 6094 N N . GLU B 1 372 ? 38.969 -12.727 -19.25 1 22.22 372 GLU B N 1
ATOM 6095 C CA . GLU B 1 372 ? 39.5 -14.008 -19.688 1 22.22 372 GLU B CA 1
ATOM 6096 C C . GLU B 1 372 ? 39.531 -14.094 -21.219 1 22.22 372 GLU B C 1
ATOM 6098 O O . GLU B 1 372 ? 38.656 -13.594 -21.891 1 22.22 372 GLU B O 1
#

Solvent-accessible surface area (backbone atoms only — not comparable to full-atom values): 39806 Å² total; per-residue (Å²): 136,79,78,74,72,76,72,70,76,76,63,86,68,65,77,75,46,72,67,52,38,58,60,63,37,61,69,50,77,74,40,69,68,38,48,36,41,32,51,65,33,28,34,36,37,29,46,67,47,39,37,48,42,38,21,48,54,36,36,35,66,58,36,24,21,39,34,37,30,26,60,51,62,31,45,70,68,43,37,59,31,18,80,80,35,30,77,87,47,57,71,35,45,38,32,58,51,48,48,53,55,52,38,59,46,35,73,85,38,56,75,47,78,41,64,81,72,49,69,67,61,46,41,44,53,37,51,64,65,49,37,72,58,44,55,56,55,40,59,62,52,66,67,33,60,33,40,36,38,56,65,86,47,64,72,58,50,48,53,50,47,50,51,12,39,73,70,47,27,26,28,35,36,43,42,28,18,35,61,30,34,36,33,42,43,34,47,10,53,61,31,69,30,47,30,72,38,80,66,65,66,50,61,40,71,55,95,84,39,77,40,71,46,77,67,72,56,66,41,36,26,38,32,38,39,53,48,74,57,65,74,64,52,70,71,52,79,62,87,84,63,50,70,67,56,52,45,50,45,26,50,52,52,22,53,76,70,70,52,77,64,50,66,87,49,87,45,68,68,40,49,49,44,45,51,54,39,43,53,68,39,47,91,75,43,82,48,70,68,43,44,50,48,46,44,45,42,58,60,23,57,64,34,69,30,51,41,43,19,34,31,53,13,16,52,47,35,47,40,50,51,28,59,64,49,26,54,52,83,54,78,45,47,34,34,44,35,36,61,84,71,52,38,37,44,61,46,62,72,71,82,67,70,54,60,48,73,42,76,48,79,80,59,74,65,75,77,72,71,76,80,123,133,80,79,74,72,76,72,71,78,75,62,87,67,64,76,75,48,72,66,51,39,57,60,62,37,61,68,53,78,75,38,70,68,38,48,36,40,33,51,65,34,28,35,37,38,30,47,69,47,39,38,48,42,40,20,46,52,34,36,35,64,58,36,24,20,37,32,38,30,27,64,50,63,32,45,72,67,42,37,59,30,18,79,79,37,30,78,88,47,56,72,35,46,37,32,60,52,49,48,52,56,49,37,58,47,35,74,87,38,56,75,46,77,42,60,84,72,49,70,67,60,45,40,45,53,35,47,64,67,48,42,61,51,48,57,57,54,40,58,63,51,64,66,33,62,34,40,37,39,56,67,89,47,63,73,58,50,49,52,50,47,49,49,13,39,72,69,46,27,27,29,36,35,46,41,28,19,35,63,30,34,37,33,42,41,35,46,10,53,63,31,69,31,46,31,72,36,78,61,68,72,50,62,41,72,56,94,84,40,77,39,69,51,79,75,70,49,62,39,39,27,37,33,37,38,53,48,71,57,64,73,63,52,70,70,52,81,64,86,84,62,52,71,67,55,52,45,51,45,26,50,51,52,21,52,76,69,70,53,75,65,51,67,87,48,87,47,69,68,42,50,51,44,44,52,55,40,42,55,68,38,47,91,73,43,83,48,68,65,44,45,51,47,45,44,47,42,57,59,22,58,65,34,70,30,52,42,45,22,34,29,51,14,15,54,47,32,48,40,49,49,29,60,62,48,27,52,53,82,54,78,45,47,35,34,46,35,35,61,84,72,52,38,36,44,59,48,63,71,69,85,65,70,52,60,49,72,43,76,50,81,83,62,69,70,78,77,73,72,78,80,124

Sequence (744 aa):
MEVEQVQEQSQNQKEISNEELQVYDRQRFIGVEVQKRLLNAKVFITPANGVNTELAKNLILCGTNISIADNEIVNQDDVETNFLIAPHDLGKIRGEVVKAKLQDMNPMVKIDLYQTFDIKSFYQKYILENNVDCSFTKEFFNQFNIITSSTPIFKEMELYDEISHFLNIPYYNQLCCGLYGFFYVSLGSLFELTQAKPKIQKTKIVQGKLVKEPILFEYFHKVSLKSEKLKNFLGTNPRGSKPVYHAIQMMKRAEDLNLRYDPYNHSEENQKVLEQIVELAQEKIKNEEDREFYTNFAKFYGIEHCPVYSVIGSVASQEFIKVIAKDKMPALNWFVYDSQIGYGKIESQTDKIDATYVDLPELTRKVEEQQEMEVEQVQEQSQNQKEISNEELQVYDRQRFIGVEVQKRLLNAKVFITPANGVNTELAKNLILCGTNISIADNEIVNQDDVETNFLIAPHDLGKIRGEVVKAKLQDMNPMVKIDLYQTFDIKSFYQKYILENNVDCSFTKEFFNQFNIITS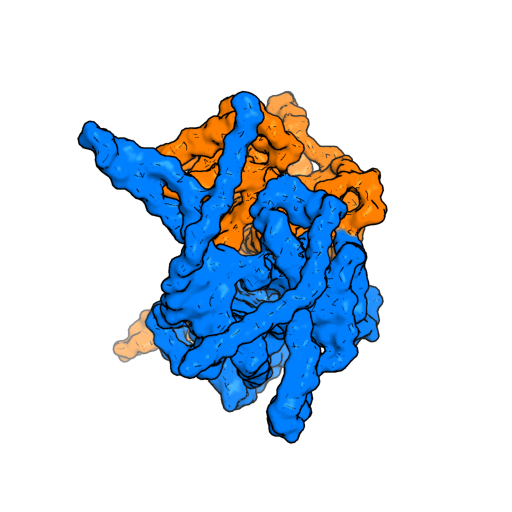STPIFKEMELYDEISHFLNIPYYNQLCCGLYGFFYVSLGSLFELTQAKPKIQKTKIVQGKLVKEPILFEYFHKVSLKSEKLKNFLGTNPRGSKPVYHAIQMMKRAEDLNLRYDPYNHSEENQKVLEQIVELAQEKIKNEEDREFYTNFAKFYGIEHCPVYSVIGSVASQEFIKVIAKDKMPALNWFVYDSQIGYGKIESQTDKIDATYVDLPELTRKVEEQQE

Nearest PDB structures (foldseek):
  1r4m-assembly2_C  TM=7.865E-01  e=5.928E-16  Homo sapiens
  3dbr-assembly4_A  TM=7.838E-01  e=6.645E-16  Homo sapiens
  3dbh-assembly1_C  TM=7.648E-01  e=1.245E-15  Homo sapiens
  6o82-assembly1_A  TM=7.145E-01  e=2.377E-16  Schizosaccharomyces pombe 972h-
  4yed-assembly1_B  TM=7.898E-01  e=2.096E-06  Escherichia coli K-12

Radius of gyration: 26.93 Å; Cα contacts (8 Å, |Δi|>4): 1412; chains: 2; bounding box: 86×75×72 Å

Secondary structure (DSSP, 8-state):
-------------PPPPHHHHHHH-TT-SS-HHHHHHHHH-EEEEE---HHHHHHHHHHHHTT-EEEEE--PBP-HHHHHH-TT--GGGTTSBHHHHHHHHHHHH-TTS-EEEES---HHHHIIIIIIISTT-THHHHHHHTT-SEEEE--S-HHHHHHHHHHHHHHT--EEEEEEETTEEEEEEE--S-EEEEEE------EEEETTEEEE-------EEEEEE-PPPHHHHHT---TT--HHHHHHHHHHHHHHTT----TT---HHHHHHHHHHHHTTGGG--SHHHHHHHHHHHHTTT---HHHHHHHHHHHHHHHHHHHHTSSPPP-SEEEEETTTTEEEEE---S----EEEE-------------/-------------PPPPHHHHHHH-TT-SS-HHHHHHHHH-EEEEE---HHHHHHHHHHHHTT-EEEEE--PBP-HHHHHH-TT--GGGTTSBHHHHHHHHHHHH-TTS-EEEES---HHHHIIIIIIIS---HHHHHHHHTT-SEEEE--S-HHHHHHHHHHHHHHT--EEEEEEETTEEEEEEE--S-EEEEEEE-----EEEETTEEEE------EEEEEEE-PPPHHHHHT---TT--HHHHHHHHHHHHHHTT----TT---HHHHHHHHHHHHTTGGG--SHHHHHHHHHHHHTTT---HHHHHHHHHHHHHHHHHHHHTSSPPP-SEEEEETTTTEEEEE---S----EEEE-------------

Foldseek 3Di:
DDPPPPPPPPPPQDQQDPVNCCQQPVVCPCHRLLLSLLQQAEEEEPACAALSLLLLLLSVSNNHAYEHEFQDFDDPLRCVFHPQDHPVSGGPGPQVSSQVSSCVVPVRHHYHYDNHDDLVVCCVVADPPVPCCVVVLCVPPVRHQEYEYEDLQVVSVLSVLVSCQVNQHKYKYWFDQPQKIKMFIARYQKAKFKEFPDLPQDQDCDPNDRDRPDSQFGWIWIWIFGADRPVVVLPDDFPPDDLVNLLSNLSNVCVVVVQAADLVDPDPVSVVSLVVSLVSSVVVQDDPVSSVVSSSSRNRTRPHDNVHSSVRSVVVSVLVSCSSSRHDDHQGTMWIDGNVVRDTDRDNRDPPRVIDIDTDPGPRPPPPPPDD/DDPPPPPPPPPPQDQQDPVNCCQQPVVQPCHRLLLSLLQQAEEEEPACAALSLLLLLLSVSNNHAYEHEFQDFDDPLRCVFHPQDHPVSGGPGPQVSSQVSSCVVPVRHHYHYDYHDDLVVCCVVCPPPVPCCVPVLCVVPVSHQEYEYADLQVVSVLSVLVSCQVNQHKYKYWFDQPQKIKMFIARYQKAKFKEFPDQPQDQDCDPNDRDRDPQRQGWIWIWIFGADRPVVVLPDDFPPDDLVNLLSNLSNVCVVVVQAADLVDPDPVSVVSLVVSLVSSVVVQDDPVSSVVSSSSRNRTRPHDNVHSSVRSVVVSVLVSCSSSRHDDHQGTMWIDGNVVRDTDRDNRDPPRVIDIDTDPRPRPPPPPPDD

pLDDT: mean 78.26, std 19.84, range [22.22, 98.38]